Protein AF-0000000078794771 (afdb_homodimer)

Foldseek 3Di:
DAAAEEEEEDAAQFADLQRVLLVLLVVLLCVVVVNGHYDYFYEYCQQDWHQYRPGDIDGGPGYLVVDQEGAEYEQEDGPCCVVQLVDPVNLVSVLNHLVRYQAYEYAALSLLSCLLSVVQALHEFEHELVCVVVSCVNHVRGHYDPVDQKAPPGRYIYGYHRNSSNVVSLVVCCVRPNDVSSVVSCVVVVHDPPD/DAAAEEEEEDAAQFADLQRVLLVLLVVLLCVVVVNGHYDYFYEYCQQDWHQYRPGDIDGGPGYLVVDQEGAEYEQEDGPCCVVQLVDPVNLVSVLNHLVRYQAYEYAALSLLSCLLSVVQALHEFEHELVCVVVSCVNHVRGHYDPVDQKAPPGRYIYGYHRNSSNVVSLVVCCVRPNDVSSVVSCVVVVHDPPD

InterPro domains:
  IPR002818 DJ-1/PfpI [PF01965] (5-174)
  IPR029062 Class I glutamine amidotransferase-like [G3DSA:3.40.50.880] (2-194)
  IPR029062 Class I glutamine amidotransferase-like [SSF52317] (5-191)
  IPR052158 Isonitrile Hydratase and Quaternary Amine Regulator [PTHR43130] (2-192)

Solvent-accessible surface area (backbone atoms only — not comparable to full-atom values): 18960 Å² total; per-residue (Å²): 123,83,55,42,38,35,36,36,56,49,52,53,24,22,32,56,40,22,45,44,31,33,47,44,50,53,42,46,43,10,54,78,52,76,53,49,55,32,47,74,44,38,31,13,79,51,71,47,79,27,46,23,47,90,59,55,32,36,40,38,78,32,26,50,87,78,57,87,72,39,39,30,40,37,36,34,9,33,75,24,36,67,57,44,72,67,32,66,67,59,45,52,50,50,52,53,40,54,69,60,22,63,33,34,35,22,12,13,42,13,38,42,49,43,18,65,73,52,74,31,60,74,28,74,36,23,32,18,90,88,36,55,66,63,29,37,70,59,26,71,57,37,38,81,35,92,83,42,54,50,33,80,69,73,44,49,30,22,8,9,18,32,49,21,18,36,55,46,38,42,51,50,42,23,74,76,64,31,66,66,54,27,50,53,35,32,56,68,33,49,49,76,88,76,121,123,82,56,41,38,35,34,36,55,48,51,52,25,22,32,57,39,23,44,44,31,32,48,43,49,54,42,47,44,10,54,77,51,75,54,49,56,31,48,75,44,38,30,12,78,51,71,47,80,28,45,23,46,88,58,54,32,34,41,38,77,34,24,52,87,77,57,88,72,38,40,30,41,40,34,32,10,33,75,24,36,68,55,45,71,68,33,65,69,60,45,50,50,52,53,55,40,54,68,61,22,64,31,32,34,22,12,12,42,14,38,43,48,43,18,64,73,51,75,31,60,73,28,75,34,25,33,18,90,88,36,53,66,62,29,38,71,60,24,71,56,37,39,81,36,92,83,41,54,51,35,81,69,74,44,48,31,22,8,9,20,33,50,21,17,36,56,46,39,42,51,51,42,24,75,77,62,31,66,67,53,27,50,53,38,31,55,70,33,49,49,77,88,77,121

Organism: Cecembia lonarensis (strain CCUG 58316 / KCTC 22772 / LW9) (NCBI:txid1225176)

Sequence (390 aa):
MPKLKVAILLFDEVEVLDFAGPFEVFSVTAQLSGYQSLEVITVGKK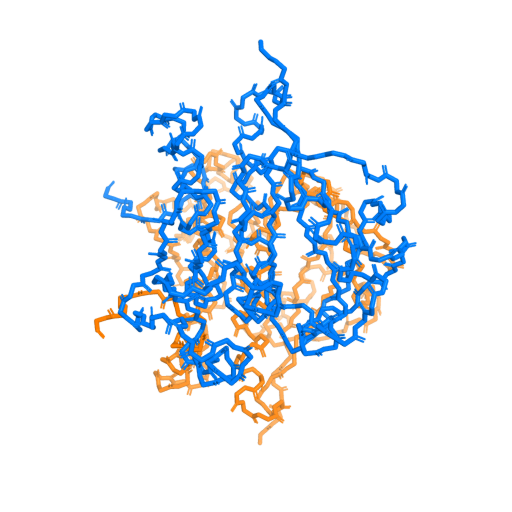HQLIRAKNGLKVMPDISIEALDAVDILVIPGGDGSKAVIQDKDLMAWIAMMAQKAKTVFSVCSGARILAKLGHLAHQKFTTHHEVFESVLSLEPTAIPDPTARFVDNGKFMTAAGVAAGIDLSLYVVEKYFGVETREKTAKYMEYGEFNMPKLKVAILLFDEVEVLDFAGPFEVFSVTAQLSGYQSLEVITVGKKHQLIRAKNGLKVMPDISIEALDAVDILVIPGGDGSKAVIQDKDLMAWIAMMAQKAKTVFSVCSGARILAKLGHLAHQKFTTHHEVFESVLSLEPTAIPDPTARFVDNGKFMTAAGVAAGIDLSLYVVEKYFGVETREKTAKYMEYGEFN

Structure (mmCIF, N/CA/C/O backbone):
data_AF-0000000078794771-model_v1
#
loop_
_entity.id
_entity.type
_entity.pdbx_description
1 polymer 'Transcriptional activator FtrA'
#
loop_
_atom_site.group_PDB
_atom_site.id
_atom_site.type_symbol
_atom_site.label_atom_id
_atom_site.label_alt_id
_atom_site.label_comp_id
_atom_site.label_asym_id
_atom_site.label_entity_id
_atom_site.label_seq_id
_atom_site.pdbx_PDB_ins_code
_atom_site.Cartn_x
_atom_site.Cartn_y
_atom_site.Cartn_z
_atom_site.occupancy
_atom_site.B_iso_or_equiv
_atom_site.auth_seq_id
_atom_site.auth_comp_id
_atom_site.auth_asym_id
_atom_site.auth_atom_id
_atom_site.pdbx_PDB_model_num
ATOM 1 N N . MET A 1 1 ? 27.922 -3.816 -9.484 1 62.91 1 MET A N 1
ATOM 2 C CA . MET A 1 1 ? 27.078 -4.941 -9.859 1 62.91 1 MET A CA 1
ATOM 3 C C . MET A 1 1 ? 25.781 -4.457 -10.516 1 62.91 1 MET A C 1
ATOM 5 O O . MET A 1 1 ? 25.312 -3.354 -10.234 1 62.91 1 MET A O 1
ATOM 9 N N . PRO A 1 2 ? 25.312 -5.199 -11.547 1 84.62 2 PRO A N 1
ATOM 10 C CA . PRO A 1 2 ? 24.125 -4.699 -12.258 1 84.62 2 PRO A CA 1
ATOM 11 C C . PRO A 1 2 ? 22.906 -4.578 -11.359 1 84.62 2 PRO A C 1
ATOM 13 O O . PRO A 1 2 ? 22.75 -5.348 -10.414 1 84.62 2 PRO A O 1
ATOM 16 N N . LYS A 1 3 ? 22.109 -3.605 -11.547 1 93.88 3 LYS A N 1
ATOM 17 C CA . LYS A 1 3 ? 20.859 -3.361 -10.836 1 93.88 3 LYS A CA 1
ATOM 18 C C . LYS A 1 3 ? 19.875 -4.508 -11.039 1 93.88 3 LYS A C 1
ATOM 20 O O . LYS A 1 3 ? 19.734 -5.016 -12.156 1 93.88 3 LYS A O 1
ATOM 25 N N . LEU A 1 4 ? 19.359 -5.07 -9.93 1 97.81 4 LEU A N 1
ATOM 26 C CA . LEU A 1 4 ? 18.281 -6.055 -10.047 1 97.81 4 LEU A CA 1
ATOM 27 C C . LEU A 1 4 ? 17.016 -5.41 -10.594 1 97.81 4 LEU A C 1
ATOM 29 O O . LEU A 1 4 ? 16.672 -4.285 -10.219 1 97.81 4 LEU A O 1
ATOM 33 N N . LYS A 1 5 ? 16.422 -6.09 -11.516 1 98.38 5 LYS A N 1
ATOM 34 C CA . LYS A 1 5 ? 15.133 -5.633 -12.023 1 98.38 5 LYS A CA 1
ATOM 35 C C . LYS A 1 5 ? 13.977 -6.375 -11.352 1 98.38 5 LYS A C 1
ATOM 37 O O . LYS A 1 5 ? 13.883 -7.598 -11.453 1 98.38 5 LYS A O 1
ATOM 42 N N . VAL A 1 6 ? 13.078 -5.621 -10.609 1 98.88 6 VAL A N 1
ATOM 43 C CA . VAL A 1 6 ? 11.883 -6.156 -9.969 1 98.88 6 VAL A CA 1
ATOM 44 C C . VAL A 1 6 ? 10.641 -5.762 -10.766 1 98.88 6 VAL A C 1
ATOM 46 O O . VAL A 1 6 ? 10.375 -4.57 -10.961 1 98.88 6 VAL A O 1
ATOM 49 N N . ALA A 1 7 ? 9.922 -6.711 -11.258 1 98.94 7 ALA A N 1
ATOM 50 C CA . ALA A 1 7 ? 8.656 -6.441 -11.938 1 98.94 7 ALA A CA 1
ATOM 51 C C . ALA A 1 7 ? 7.469 -6.82 -11.055 1 98.94 7 ALA A C 1
ATOM 53 O O . ALA A 1 7 ? 7.426 -7.922 -10.5 1 98.94 7 ALA A O 1
ATOM 54 N N . ILE A 1 8 ? 6.578 -5.965 -10.891 1 98.94 8 ILE A N 1
ATOM 55 C CA . ILE A 1 8 ? 5.324 -6.199 -10.18 1 98.94 8 ILE A CA 1
ATOM 56 C C . ILE A 1 8 ? 4.16 -6.188 -11.164 1 98.94 8 ILE A C 1
ATOM 58 O O . ILE A 1 8 ? 3.918 -5.184 -11.836 1 98.94 8 ILE A O 1
ATOM 62 N N . LEU A 1 9 ? 3.465 -7.281 -11.25 1 98.94 9 LEU A N 1
ATOM 63 C CA . LEU A 1 9 ? 2.352 -7.426 -12.188 1 98.94 9 LEU A CA 1
ATOM 64 C C . LEU A 1 9 ? 1.121 -6.68 -11.68 1 98.94 9 LEU A C 1
ATOM 66 O O . LEU A 1 9 ? 0.772 -6.773 -10.5 1 98.94 9 LEU A O 1
ATOM 70 N N . LEU A 1 10 ? 0.492 -5.918 -12.555 1 98.94 10 LEU A N 1
ATOM 71 C CA . LEU A 1 10 ? -0.779 -5.258 -12.281 1 98.94 10 LEU A CA 1
ATOM 72 C C . LEU A 1 10 ? -1.857 -5.734 -13.242 1 98.94 10 LEU A C 1
ATOM 74 O O . LEU A 1 10 ? -1.588 -5.945 -14.43 1 98.94 10 LEU A O 1
ATOM 78 N N . PHE A 1 11 ? -3.041 -5.93 -12.75 1 98.94 11 PHE A N 1
ATOM 79 C CA . PHE A 1 11 ? -4.199 -6.324 -13.547 1 98.94 11 PHE A CA 1
ATOM 80 C C . PHE A 1 11 ? -5.488 -5.824 -12.898 1 98.94 11 PHE A C 1
ATOM 82 O O . PHE A 1 11 ? -5.5 -5.441 -11.734 1 98.94 11 PHE A O 1
ATOM 89 N N . ASP A 1 12 ? -6.59 -5.758 -13.648 1 98.88 12 ASP A N 1
ATOM 90 C CA . ASP A 1 12 ? -7.867 -5.297 -13.109 1 98.88 12 ASP A CA 1
ATOM 91 C C . ASP A 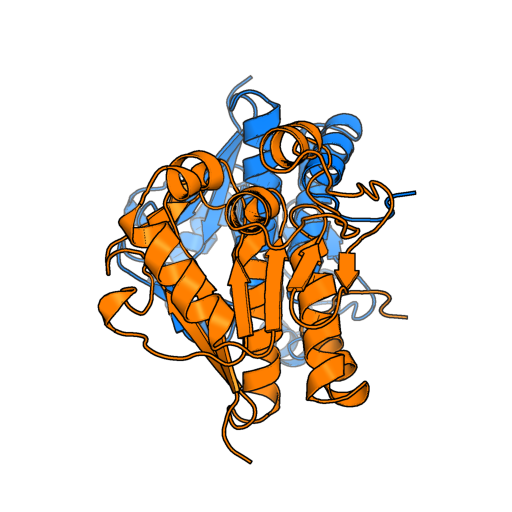1 12 ? -8.281 -6.121 -11.898 1 98.88 12 ASP A C 1
ATOM 93 O O . ASP A 1 12 ? -8.148 -7.348 -11.898 1 98.88 12 ASP A O 1
ATOM 97 N N . GLU A 1 13 ? -8.766 -5.48 -10.836 1 98.81 13 GLU A N 1
ATOM 98 C CA . GLU A 1 13 ? -9.234 -6.07 -9.586 1 98.81 13 GLU A CA 1
ATOM 99 C C . GLU A 1 13 ? -8.086 -6.688 -8.805 1 98.81 13 GLU A C 1
ATOM 101 O O . GLU A 1 13 ? -8.281 -7.625 -8.031 1 98.81 13 GLU A O 1
ATOM 106 N N . VAL A 1 14 ? -6.863 -6.215 -9.047 1 98.88 14 VAL A N 1
ATOM 107 C CA . VAL A 1 14 ? -5.715 -6.562 -8.211 1 98.88 14 VAL A CA 1
ATOM 108 C C . VAL A 1 14 ? -5.883 -5.945 -6.828 1 98.88 14 VAL A C 1
ATOM 110 O O . VAL A 1 14 ? -6.367 -4.82 -6.695 1 98.88 14 VAL A O 1
ATOM 113 N N . GLU A 1 15 ? -5.578 -6.691 -5.781 1 98.75 15 GLU A N 1
ATOM 114 C CA . GLU A 1 15 ? -5.637 -6.188 -4.41 1 98.75 15 GLU A CA 1
ATOM 115 C C . GLU A 1 15 ? -4.562 -5.133 -4.168 1 98.75 15 GLU A C 1
ATOM 117 O O . GLU A 1 15 ? -3.381 -5.367 -4.438 1 98.75 15 GLU A O 1
ATOM 122 N N . VAL A 1 16 ? -4.879 -4.031 -3.635 1 98.88 16 VAL A N 1
ATOM 123 C CA . VAL A 1 16 ? -4.031 -2.844 -3.605 1 98.88 16 VAL A CA 1
ATOM 124 C C . VAL A 1 16 ? -2.789 -3.115 -2.758 1 98.88 16 VAL A C 1
ATOM 126 O O . VAL A 1 16 ? -1.661 -2.959 -3.232 1 98.88 16 VAL A O 1
ATOM 129 N N . LEU A 1 17 ? -2.979 -3.562 -1.523 1 98.62 17 LEU A N 1
ATOM 130 C CA . LEU A 1 17 ? -1.826 -3.732 -0.644 1 98.62 17 LEU A CA 1
ATOM 131 C C . LEU A 1 17 ? -0.96 -4.902 -1.101 1 98.62 17 LEU A C 1
ATOM 133 O O . LEU A 1 17 ? 0.214 -4.988 -0.736 1 98.62 17 LEU A O 1
ATOM 137 N N . ASP A 1 18 ? -1.508 -5.809 -1.96 1 98.88 18 ASP A N 1
ATOM 138 C CA . ASP A 1 18 ? -0.738 -6.926 -2.5 1 98.88 18 ASP A CA 1
ATOM 139 C C . ASP A 1 18 ? 0.395 -6.43 -3.395 1 98.88 18 ASP A C 1
ATOM 141 O O . ASP A 1 18 ? 1.423 -7.098 -3.529 1 98.88 18 ASP A O 1
ATOM 145 N N . PHE A 1 19 ? 0.152 -5.312 -4.086 1 98.94 19 PHE A N 1
ATOM 146 C CA . PHE A 1 19 ? 1.224 -4.809 -4.938 1 98.94 19 PHE A CA 1
ATOM 147 C C . PHE A 1 19 ? 1.906 -3.607 -4.293 1 98.94 19 PHE A C 1
ATOM 149 O O . PHE A 1 19 ? 3.109 -3.404 -4.469 1 98.94 19 PHE A O 1
ATOM 156 N N . ALA A 1 20 ? 1.2 -2.807 -3.56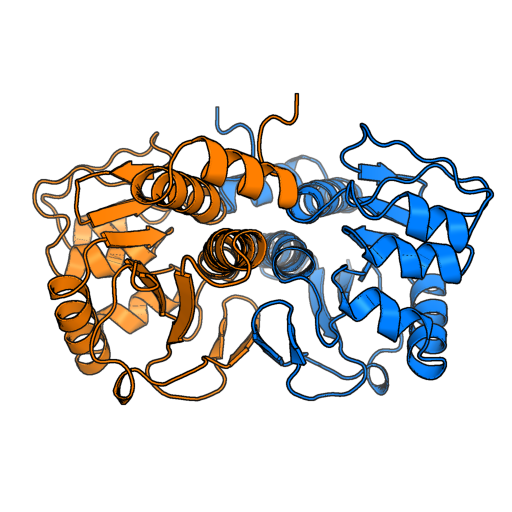2 1 98.81 20 ALA A N 1
ATOM 157 C CA . ALA A 1 20 ? 1.754 -1.584 -2.988 1 98.81 20 ALA A CA 1
ATOM 158 C C . ALA A 1 20 ? 2.752 -1.903 -1.877 1 98.81 20 ALA A C 1
ATOM 160 O O . ALA A 1 20 ? 3.732 -1.181 -1.69 1 98.81 20 ALA A O 1
ATOM 161 N N . GLY A 1 21 ? 2.455 -2.955 -1.083 1 98.56 21 GLY A N 1
ATOM 162 C CA . GLY A 1 21 ? 3.408 -3.402 -0.079 1 98.56 21 GLY A CA 1
ATOM 163 C C . GLY A 1 21 ? 4.773 -3.725 -0.654 1 98.56 21 GLY A C 1
ATOM 164 O O . GLY A 1 21 ? 5.77 -3.086 -0.305 1 98.56 21 GLY A O 1
ATOM 165 N N . PRO A 1 22 ? 4.801 -4.688 -1.546 1 98.94 22 PRO A N 1
ATOM 166 C CA . PRO A 1 22 ? 6.066 -5.012 -2.209 1 98.94 22 PRO A CA 1
ATOM 167 C C . PRO A 1 22 ? 6.688 -3.807 -2.914 1 98.94 22 PRO A C 1
ATOM 169 O O . PRO A 1 22 ? 7.906 -3.605 -2.846 1 98.94 22 PRO A O 1
ATOM 172 N N . PHE A 1 23 ? 5.859 -3.008 -3.602 1 98.94 23 PHE A N 1
ATOM 173 C CA . PHE A 1 23 ? 6.363 -1.807 -4.254 1 98.94 23 PHE A CA 1
ATOM 174 C C . PHE A 1 23 ? 7.117 -0.927 -3.266 1 98.94 23 PHE A C 1
ATOM 176 O O . PHE A 1 23 ? 8.227 -0.466 -3.555 1 98.94 23 PHE A O 1
ATOM 183 N N . GLU A 1 24 ? 6.52 -0.666 -2.111 1 98.75 24 GLU A N 1
ATOM 184 C CA . GLU A 1 24 ? 7.129 0.176 -1.087 1 98.75 24 GLU A CA 1
ATOM 185 C C . GLU A 1 24 ? 8.469 -0.395 -0.625 1 98.75 24 GLU A C 1
ATOM 187 O O . GLU A 1 24 ? 9.477 0.312 -0.605 1 98.75 24 GLU A O 1
ATOM 192 N N . VAL A 1 25 ? 8.477 -1.697 -0.305 1 98.75 25 VAL A N 1
ATOM 193 C CA . VAL A 1 25 ? 9.68 -2.34 0.217 1 98.75 25 VAL A CA 1
ATOM 194 C C . VAL A 1 25 ? 10.812 -2.213 -0.796 1 98.75 25 VAL A C 1
ATOM 196 O O . VAL A 1 25 ? 11.898 -1.728 -0.465 1 98.75 25 VAL A O 1
ATOM 199 N N . PHE A 1 26 ? 10.586 -2.594 -2.025 1 98.88 26 PHE A N 1
ATOM 200 C CA . PHE A 1 26 ? 11.656 -2.623 -3.018 1 98.88 26 PHE A CA 1
ATOM 201 C C . PHE A 1 26 ? 12.055 -1.209 -3.428 1 98.88 26 PHE A C 1
ATOM 203 O O . PHE A 1 26 ? 13.227 -0.935 -3.672 1 98.88 26 PHE A O 1
ATOM 210 N N . SER A 1 27 ? 11.07 -0.318 -3.541 1 98.56 27 SER A N 1
ATOM 211 C CA . SER A 1 27 ? 11.383 1.047 -3.951 1 98.56 27 SER A CA 1
ATOM 212 C C . SER A 1 27 ? 12.18 1.777 -2.873 1 98.56 27 SER A C 1
ATOM 214 O O . SER A 1 27 ? 13.078 2.561 -3.184 1 98.56 27 SER A O 1
ATOM 216 N N . VAL A 1 28 ? 11.828 1.579 -1.582 1 98.44 28 VAL A N 1
ATOM 217 C CA . VAL A 1 28 ? 12.594 2.164 -0.484 1 98.44 28 VAL A CA 1
ATOM 218 C C . VAL A 1 28 ? 14 1.584 -0.472 1 98.44 28 VAL A C 1
ATOM 220 O O . VAL A 1 28 ? 14.977 2.309 -0.254 1 98.44 28 VAL A O 1
ATOM 223 N N . THR A 1 29 ? 14.125 0.225 -0.654 1 98.75 29 THR A N 1
ATOM 224 C CA . THR A 1 29 ? 15.438 -0.394 -0.773 1 98.75 29 THR A CA 1
ATOM 225 C C . THR A 1 29 ? 16.266 0.29 -1.86 1 98.75 29 THR A C 1
ATOM 227 O O . THR A 1 29 ? 17.438 0.61 -1.649 1 98.75 29 THR A O 1
ATOM 230 N N . ALA A 1 30 ? 15.641 0.522 -3.031 1 98.69 30 ALA A N 1
ATOM 231 C CA . ALA A 1 30 ? 16.312 1.209 -4.133 1 98.69 30 ALA A CA 1
ATOM 232 C C . ALA A 1 30 ? 16.734 2.615 -3.727 1 98.69 30 ALA A C 1
ATOM 234 O O . ALA A 1 30 ? 17.875 3.016 -3.961 1 98.69 30 ALA A O 1
ATOM 235 N N . GLN A 1 31 ? 15.828 3.301 -3.133 1 97.94 31 GLN A N 1
ATOM 236 C CA . GLN A 1 31 ? 16.062 4.672 -2.691 1 97.94 31 GLN A CA 1
ATOM 237 C C . GLN A 1 31 ? 17.234 4.754 -1.73 1 97.94 31 GLN A C 1
ATOM 239 O O . GLN A 1 31 ? 18.109 5.617 -1.88 1 97.94 31 GLN A O 1
ATOM 244 N N . LEU A 1 32 ? 17.266 3.885 -0.744 1 97.5 32 LEU A N 1
ATOM 245 C CA . LEU A 1 32 ? 18.281 3.906 0.306 1 97.5 32 LEU A CA 1
ATOM 246 C C . LEU A 1 32 ? 19.656 3.545 -0.255 1 97.5 32 LEU A C 1
ATOM 248 O O . LEU A 1 32 ? 20.688 3.812 0.377 1 97.5 32 LEU A O 1
ATOM 252 N N . SER A 1 33 ? 19.672 2.926 -1.409 1 97.25 33 SER A N 1
ATOM 253 C CA . SER A 1 33 ? 20.922 2.57 -2.062 1 97.25 33 SER A CA 1
ATOM 254 C C . SER A 1 33 ? 21.328 3.617 -3.096 1 97.25 33 SER A C 1
ATOM 256 O O . SER A 1 33 ? 22.25 3.398 -3.883 1 97.25 33 SER A O 1
ATOM 258 N N . GLY A 1 34 ? 20.594 4.816 -3.18 1 97.19 34 GLY A N 1
ATOM 259 C CA . GLY A 1 34 ? 20.812 5.797 -4.234 1 97.19 34 GLY A CA 1
ATOM 260 C C . GLY A 1 34 ? 20.406 5.289 -5.605 1 97.19 34 GLY A C 1
ATOM 261 O O . GLY A 1 34 ? 21.031 5.652 -6.613 1 97.19 34 GLY A O 1
ATOM 262 N N . TYR A 1 35 ? 19.531 4.273 -5.594 1 97.25 35 TYR A N 1
ATOM 263 C CA . TYR A 1 35 ? 18.938 3.686 -6.793 1 97.25 35 TYR A CA 1
ATOM 264 C C . TYR A 1 35 ? 19.984 2.881 -7.566 1 97.25 35 TYR A C 1
ATOM 266 O O . TYR A 1 35 ? 19.906 2.781 -8.797 1 97.25 35 TYR A O 1
ATOM 274 N N . GLN A 1 36 ? 20.875 2.252 -6.801 1 96.75 36 GLN A N 1
ATOM 275 C CA . GLN A 1 36 ? 21.938 1.495 -7.445 1 96.75 36 GLN A CA 1
ATOM 276 C C . GLN A 1 36 ? 21.719 -0.007 -7.312 1 96.75 36 GLN A C 1
ATOM 278 O O . GLN A 1 36 ? 22.297 -0.8 -8.062 1 96.75 36 GLN A O 1
ATOM 283 N N . SER A 1 37 ? 20.875 -0.399 -6.391 1 96.25 37 SER A N 1
ATOM 284 C CA . SER A 1 37 ? 20.766 -1.818 -6.07 1 96.25 37 SER A CA 1
ATOM 285 C C . SER A 1 37 ? 19.734 -2.502 -6.945 1 96.25 37 SER A C 1
ATOM 287 O O . SER A 1 37 ? 19.922 -3.645 -7.367 1 96.25 37 SER A O 1
ATOM 289 N N . LEU A 1 38 ? 18.594 -1.774 -7.117 1 97.81 38 LEU A N 1
ATOM 290 C CA . LEU A 1 38 ? 17.5 -2.379 -7.879 1 97.81 38 LEU A CA 1
ATOM 291 C C . LEU A 1 38 ? 16.594 -1.309 -8.477 1 97.81 38 LEU A C 1
ATOM 293 O O . LEU A 1 38 ? 16.719 -0.129 -8.141 1 97.81 38 LEU A O 1
ATOM 297 N N . GLU A 1 39 ? 15.844 -1.682 -9.469 1 97.75 39 GLU A N 1
ATOM 298 C CA . GLU A 1 39 ? 14.773 -0.872 -10.039 1 97.75 39 GLU A CA 1
ATOM 299 C C . GLU A 1 39 ? 13.438 -1.612 -10 1 97.75 39 GLU A C 1
ATOM 301 O O . GLU A 1 39 ? 13.391 -2.832 -10.164 1 97.75 39 GLU A O 1
ATOM 306 N N . VAL A 1 40 ? 12.43 -0.89 -9.711 1 98.75 40 VAL A N 1
ATOM 307 C CA . VAL A 1 40 ? 11.078 -1.448 -9.641 1 98.75 40 VAL A CA 1
ATOM 308 C C . VAL A 1 40 ? 10.266 -0.981 -10.852 1 98.75 40 VAL A C 1
ATOM 310 O O . VAL A 1 40 ? 10.211 0.215 -11.141 1 98.75 40 VAL A O 1
ATOM 313 N N . ILE A 1 41 ? 9.641 -1.918 -11.508 1 98.62 41 ILE A N 1
ATOM 314 C CA . ILE A 1 41 ? 8.789 -1.597 -12.648 1 98.62 41 ILE A CA 1
ATOM 315 C C . ILE A 1 41 ? 7.438 -2.297 -12.492 1 98.62 41 ILE A C 1
ATOM 317 O O . ILE A 1 41 ? 7.379 -3.473 -12.125 1 98.62 41 ILE A O 1
ATOM 321 N N . THR A 1 42 ? 6.371 -1.563 -12.711 1 98.94 42 THR A N 1
ATOM 322 C CA . THR A 1 42 ? 5.043 -2.172 -12.75 1 98.94 42 THR A CA 1
ATOM 323 C C . THR A 1 42 ? 4.648 -2.52 -14.18 1 98.94 42 THR A C 1
ATOM 325 O O . THR A 1 42 ? 4.938 -1.764 -15.109 1 98.94 42 THR A O 1
ATOM 328 N N . VAL A 1 43 ? 4.004 -3.666 -14.32 1 98.94 43 VAL A N 1
ATOM 329 C CA . VAL A 1 43 ? 3.73 -4.184 -15.656 1 98.94 43 VAL A CA 1
ATOM 330 C C . VAL A 1 43 ? 2.264 -4.594 -15.758 1 98.94 43 VAL A C 1
ATOM 332 O O . VAL A 1 43 ? 1.745 -5.297 -14.891 1 98.94 43 VAL A O 1
ATOM 335 N N . GLY A 1 44 ? 1.568 -4.125 -16.719 1 98.88 44 GLY A N 1
ATOM 336 C CA . GLY A 1 44 ? 0.229 -4.574 -17.062 1 98.88 44 GLY A CA 1
ATOM 337 C C . GLY A 1 44 ? 0.166 -5.285 -18.406 1 98.88 44 GLY A C 1
ATOM 338 O O . GLY A 1 44 ? 1.111 -5.219 -19.203 1 98.88 44 GLY A O 1
ATOM 339 N N . LYS A 1 45 ? -0.932 -6.062 -18.609 1 98.69 45 LYS A N 1
ATOM 340 C CA . LYS A 1 45 ? -1.08 -6.691 -19.922 1 98.69 45 LYS A CA 1
ATOM 341 C C . LYS A 1 45 ? -0.945 -5.664 -21.047 1 98.69 45 LYS A C 1
ATOM 343 O O . LYS A 1 45 ? -0.254 -5.906 -22.031 1 98.69 45 LYS A O 1
ATOM 348 N N . LYS A 1 46 ? -1.629 -4.57 -20.859 1 98.31 46 LYS A N 1
ATOM 349 C CA . LYS A 1 46 ? -1.495 -3.393 -21.719 1 98.31 46 LYS A CA 1
ATOM 350 C C . LYS A 1 46 ? -1.07 -2.172 -20.906 1 98.31 46 LYS A C 1
ATOM 352 O O . LYS A 1 46 ? -1.148 -2.18 -19.672 1 98.31 46 LYS A O 1
ATOM 357 N N . HIS A 1 47 ? -0.528 -1.19 -21.594 1 97.88 47 HIS A N 1
ATOM 358 C CA . HIS A 1 47 ? -0.238 0.09 -20.969 1 97.88 47 HIS A CA 1
ATOM 359 C C . HIS A 1 47 ? -1.488 0.96 -20.875 1 97.88 47 HIS A C 1
ATOM 361 O O . HIS A 1 47 ? -1.632 1.92 -21.641 1 97.88 47 HIS A O 1
ATOM 367 N N . GLN A 1 48 ? -2.332 0.631 -19.953 1 98.25 48 GLN A N 1
ATOM 368 C CA . GLN A 1 48 ? -3.6 1.325 -19.75 1 98.25 48 GLN A CA 1
ATOM 369 C C . GLN A 1 48 ? -3.949 1.401 -18.266 1 98.25 48 GLN A C 1
ATOM 371 O O . GLN A 1 48 ? -3.402 0.653 -17.453 1 98.25 48 GLN A O 1
ATOM 376 N N . LEU A 1 49 ? -4.805 2.34 -18 1 98.62 49 LEU A N 1
ATOM 377 C CA . LEU A 1 49 ? -5.246 2.516 -16.609 1 98.62 49 LEU A CA 1
ATOM 378 C C . LEU A 1 49 ? -5.93 1.253 -16.094 1 98.62 49 LEU A C 1
ATOM 380 O O . LEU A 1 49 ? -6.805 0.7 -16.766 1 98.62 49 LEU A O 1
ATOM 384 N N . ILE A 1 50 ? -5.5 0.772 -14.938 1 98.62 50 ILE A N 1
ATOM 385 C CA . ILE A 1 50 ? -6.031 -0.403 -14.25 1 98.62 50 ILE A CA 1
ATOM 386 C C . ILE A 1 50 ? -6.887 0.031 -13.062 1 98.62 50 ILE A C 1
ATOM 388 O O . ILE A 1 50 ? -6.52 0.948 -12.328 1 98.62 50 ILE A O 1
ATOM 392 N N . ARG A 1 51 ? -8.055 -0.562 -12.938 1 98.75 51 ARG A N 1
ATOM 393 C CA . ARG A 1 51 ? -8.891 -0.381 -11.75 1 98.75 51 ARG A CA 1
ATOM 394 C C . ARG A 1 51 ? -8.672 -1.512 -10.75 1 98.75 51 ARG A C 1
ATOM 396 O O . ARG A 1 51 ? -9.195 -2.611 -10.93 1 98.75 51 ARG A O 1
ATOM 403 N N . ALA A 1 52 ? -7.941 -1.244 -9.688 1 98.81 52 ALA A N 1
ATOM 404 C CA . ALA A 1 52 ? -7.66 -2.234 -8.656 1 98.81 52 ALA A CA 1
ATOM 405 C C . ALA A 1 52 ? -8.914 -2.541 -7.836 1 98.81 52 ALA A C 1
ATOM 407 O O . ALA A 1 52 ? -9.953 -1.911 -8.023 1 98.81 52 ALA A O 1
ATOM 408 N N . LYS A 1 53 ? -8.82 -3.539 -7.008 1 98 53 LYS A N 1
ATOM 409 C CA . LYS A 1 53 ? -9.906 -3.893 -6.102 1 98 53 LYS A CA 1
ATOM 410 C C . LYS A 1 53 ? -10.344 -2.686 -5.273 1 98 53 LYS A C 1
ATOM 412 O O . LYS A 1 53 ? -9.508 -1.929 -4.781 1 98 53 LYS A O 1
ATOM 417 N N . ASN A 1 54 ? -11.625 -2.406 -5.234 1 97.75 54 ASN A N 1
ATOM 418 C CA . ASN A 1 54 ? -12.273 -1.318 -4.504 1 97.75 54 ASN A CA 1
ATOM 419 C C . ASN A 1 54 ? -11.984 0.035 -5.148 1 97.75 54 ASN A C 1
ATOM 421 O O . ASN A 1 54 ? -12.273 1.08 -4.562 1 97.75 54 ASN A O 1
ATOM 425 N N . GLY A 1 55 ? -11.336 0.084 -6.281 1 98.31 55 GLY A N 1
ATOM 426 C CA . GLY A 1 55 ? -11.555 1.232 -7.148 1 98.31 55 GLY A CA 1
ATOM 427 C C . GLY A 1 55 ? -10.312 2.064 -7.363 1 98.31 55 GLY A C 1
ATOM 428 O O . GLY A 1 55 ? -10.281 2.947 -8.227 1 98.31 55 GLY A O 1
ATOM 429 N N . LEU A 1 56 ? -9.188 1.834 -6.637 1 98.88 56 LEU A N 1
ATOM 430 C CA . LEU A 1 56 ? -7.977 2.615 -6.895 1 98.88 56 LEU A CA 1
ATOM 431 C C . LEU A 1 56 ? -7.527 2.463 -8.344 1 98.88 56 LEU A C 1
ATOM 433 O O . LEU A 1 56 ? -7.453 1.345 -8.859 1 98.88 56 LEU A O 1
ATOM 437 N N . LYS A 1 57 ? -7.266 3.531 -8.992 1 98.88 57 LYS A N 1
ATOM 438 C CA . LYS A 1 57 ? -6.836 3.496 -10.391 1 98.88 57 LYS A CA 1
ATOM 439 C C . LYS A 1 57 ? -5.328 3.701 -10.508 1 98.88 57 LYS A C 1
ATOM 441 O O . LYS A 1 57 ? -4.793 4.699 -10.023 1 98.88 57 LYS A O 1
ATOM 446 N N . VAL A 1 58 ? -4.629 2.809 -11.172 1 98.94 58 VAL A N 1
ATOM 447 C CA . VAL A 1 58 ? -3.174 2.832 -11.297 1 98.94 58 VAL A CA 1
ATOM 448 C C . VAL A 1 58 ? -2.77 2.623 -12.75 1 98.94 58 VAL A C 1
ATOM 450 O O . VAL A 1 58 ? -3.441 1.899 -13.492 1 98.94 58 VAL A O 1
ATOM 453 N N . MET A 1 59 ? -1.77 3.246 -13.133 1 98.88 59 MET A N 1
ATOM 454 C CA . MET A 1 59 ? -1.211 3.094 -14.469 1 98.88 59 MET A CA 1
ATOM 455 C C . MET A 1 59 ? 0.113 2.338 -14.422 1 98.88 59 MET A C 1
ATOM 457 O O . MET A 1 59 ? 1.094 2.828 -13.867 1 98.88 59 MET A O 1
ATOM 461 N N . PRO A 1 60 ? 0.128 1.123 -15.023 1 98.88 60 PRO A N 1
ATOM 462 C CA . PRO A 1 60 ? 1.418 0.431 -15.078 1 98.88 60 PRO A CA 1
ATOM 463 C C . PRO A 1 60 ? 2.48 1.22 -15.844 1 98.88 60 PRO A C 1
ATOM 465 O O . PRO A 1 60 ? 2.148 2.02 -16.719 1 98.88 60 PRO A O 1
ATOM 468 N N . ASP A 1 61 ? 3.713 0.988 -15.555 1 98.75 61 ASP A N 1
ATOM 469 C CA . ASP A 1 61 ? 4.82 1.635 -16.25 1 98.75 61 ASP A CA 1
ATOM 470 C C . ASP A 1 61 ? 4.891 1.186 -17.703 1 98.75 61 ASP A C 1
ATOM 472 O O . ASP A 1 61 ? 5.152 1.994 -18.609 1 98.75 61 ASP A O 1
ATOM 476 N N . ILE A 1 62 ? 4.691 -0.127 -17.891 1 98.75 62 ILE A N 1
ATOM 477 C CA . ILE A 1 62 ? 4.871 -0.692 -19.219 1 98.75 62 ILE A CA 1
ATOM 478 C C . ILE A 1 62 ? 3.873 -1.827 -19.438 1 98.75 62 ILE A C 1
ATOM 480 O O . ILE A 1 62 ? 3.207 -2.266 -18.5 1 98.75 62 ILE A O 1
ATOM 484 N N . SER A 1 63 ? 3.75 -2.238 -20.688 1 98.75 63 SER A N 1
ATOM 485 C CA . SER A 1 63 ? 2.992 -3.436 -21.031 1 98.75 63 SER A CA 1
ATOM 486 C C . SER A 1 63 ? 3.887 -4.668 -21.062 1 98.75 63 SER A C 1
ATOM 488 O O . SER A 1 63 ? 5.113 -4.555 -21.078 1 98.75 63 SER A O 1
ATOM 490 N N . ILE A 1 64 ? 3.271 -5.777 -21.031 1 98.44 64 ILE A N 1
ATOM 491 C CA . ILE A 1 64 ? 4.008 -7.039 -21 1 98.44 64 ILE A CA 1
ATOM 492 C C . ILE A 1 64 ? 4.883 -7.156 -22.25 1 98.44 64 ILE A C 1
ATOM 494 O O . ILE A 1 64 ? 5.934 -7.801 -22.219 1 98.44 64 ILE A O 1
ATOM 498 N N . GLU A 1 65 ? 4.574 -6.523 -23.312 1 98.06 65 GLU A N 1
ATOM 499 C CA . GLU A 1 65 ? 5.32 -6.613 -24.562 1 98.06 65 GLU A CA 1
ATOM 500 C C . GLU A 1 65 ? 6.672 -5.91 -24.453 1 98.06 65 GLU A C 1
ATOM 502 O O . GLU A 1 65 ? 7.578 -6.172 -25.25 1 98.06 65 GLU A O 1
ATOM 507 N N . ALA A 1 66 ? 6.781 -5.094 -23.5 1 98.25 66 ALA A N 1
ATOM 508 C CA . ALA A 1 66 ? 7.969 -4.254 -23.391 1 98.25 66 ALA A CA 1
ATOM 509 C C . ALA A 1 66 ? 8.992 -4.863 -22.438 1 98.25 66 ALA A C 1
ATOM 511 O O . ALA A 1 66 ? 10.078 -4.309 -22.25 1 98.25 66 ALA A O 1
ATOM 512 N N . LEU A 1 67 ? 8.711 -5.945 -21.781 1 97.31 67 LEU A N 1
ATOM 513 C CA . LEU A 1 67 ? 9.602 -6.562 -20.812 1 97.31 67 LEU A CA 1
ATOM 514 C C . LEU A 1 67 ? 9.984 -7.977 -21.234 1 97.31 67 LEU A C 1
ATOM 516 O O . LEU A 1 67 ? 9.109 -8.828 -21.406 1 97.31 67 LEU A O 1
ATOM 520 N N . ASP A 1 68 ? 11.297 -8.227 -21.312 1 94.31 68 ASP A N 1
ATOM 521 C CA . ASP A 1 68 ? 11.719 -9.523 -21.844 1 94.31 68 ASP A CA 1
ATOM 522 C C . ASP A 1 68 ? 12.453 -10.328 -20.766 1 94.31 68 ASP A C 1
ATOM 524 O O . ASP A 1 68 ? 12.641 -11.539 -20.922 1 94.31 68 ASP A O 1
ATOM 528 N N . ALA A 1 69 ? 12.945 -9.68 -19.75 1 95.69 69 ALA A N 1
ATOM 529 C CA . ALA A 1 69 ? 13.609 -10.383 -18.656 1 95.69 69 ALA A CA 1
ATOM 530 C C . ALA A 1 69 ? 13.461 -9.617 -17.344 1 95.69 69 ALA A C 1
ATOM 532 O O . ALA A 1 69 ? 13.273 -8.398 -17.344 1 95.69 69 ALA A O 1
ATOM 533 N N . VAL A 1 70 ? 13.492 -10.297 -16.281 1 97.56 70 VAL A N 1
ATOM 534 C CA . VAL A 1 70 ? 13.406 -9.734 -14.938 1 97.56 70 VAL A CA 1
ATOM 535 C C . VAL A 1 70 ? 14.18 -10.609 -13.961 1 97.56 70 VAL A C 1
ATOM 537 O O . VAL A 1 70 ? 14.391 -11.797 -14.219 1 97.56 70 VAL A O 1
ATOM 540 N N . ASP A 1 71 ? 14.672 -10.016 -12.867 1 98.62 71 ASP A N 1
ATOM 541 C CA . ASP A 1 71 ? 15.344 -10.789 -11.828 1 98.62 71 ASP A CA 1
ATOM 542 C C . ASP A 1 71 ? 14.344 -11.305 -10.789 1 98.62 71 ASP A C 1
ATOM 544 O O . ASP A 1 71 ? 14.461 -12.43 -10.32 1 98.62 71 ASP A O 1
ATOM 548 N N . ILE A 1 72 ? 13.375 -10.469 -10.406 1 98.88 72 ILE A N 1
ATOM 549 C CA . ILE A 1 72 ? 12.344 -10.781 -9.422 1 98.88 72 ILE A CA 1
ATOM 550 C C . ILE A 1 72 ? 10.969 -10.453 -10 1 98.88 72 ILE A C 1
ATOM 552 O O . ILE A 1 72 ? 10.734 -9.328 -10.453 1 98.88 72 ILE A O 1
ATOM 556 N N . LEU A 1 73 ? 10.094 -11.422 -10.055 1 98.94 73 LEU A N 1
ATOM 557 C CA . LEU A 1 73 ? 8.719 -11.234 -10.5 1 98.94 73 LEU A CA 1
ATOM 558 C C . LEU A 1 73 ? 7.75 -11.344 -9.328 1 98.94 73 LEU A C 1
ATO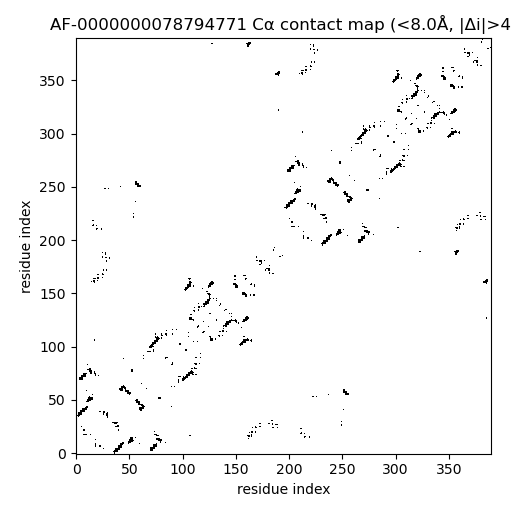M 560 O O . LEU A 1 73 ? 7.703 -12.367 -8.648 1 98.94 73 LEU A O 1
ATOM 564 N N . VAL A 1 74 ? 7.031 -10.328 -9.023 1 98.94 74 VAL A N 1
ATOM 565 C CA . VAL A 1 74 ? 6.023 -10.273 -7.973 1 98.94 74 VAL A CA 1
ATOM 566 C C . VAL A 1 74 ? 4.633 -10.438 -8.578 1 98.94 74 VAL A C 1
ATOM 568 O O . VAL A 1 74 ? 4.25 -9.695 -9.484 1 98.94 74 VAL A O 1
ATOM 571 N N . ILE A 1 75 ? 3.857 -11.359 -8.055 1 98.94 75 ILE A N 1
ATOM 572 C CA . ILE A 1 75 ? 2.527 -11.688 -8.562 1 98.94 75 ILE A CA 1
ATOM 573 C C . ILE A 1 75 ? 1.492 -11.461 -7.457 1 98.94 75 ILE A C 1
ATOM 575 O O . ILE A 1 75 ? 1.24 -12.352 -6.645 1 98.94 75 ILE A O 1
ATOM 579 N N . PRO A 1 76 ? 0.861 -10.312 -7.461 1 98.94 76 PRO A N 1
ATOM 580 C CA . PRO A 1 76 ? -0.154 -10 -6.449 1 98.94 76 PRO A CA 1
ATOM 581 C C . PRO A 1 76 ? -1.451 -10.781 -6.66 1 98.94 76 PRO A C 1
ATOM 583 O O . PRO A 1 76 ? -1.614 -11.453 -7.68 1 98.94 76 PRO A O 1
ATOM 586 N N . GLY A 1 77 ? -2.311 -10.688 -5.652 1 98.81 77 GLY A N 1
ATOM 587 C CA . GLY A 1 77 ? -3.619 -11.32 -5.738 1 98.81 77 GLY A CA 1
ATOM 588 C C . GLY A 1 77 ? -4.742 -10.336 -5.973 1 98.81 77 GLY A C 1
ATOM 589 O O . GLY A 1 77 ? -4.539 -9.289 -6.594 1 98.81 77 GLY A O 1
ATOM 590 N N . GLY A 1 78 ? -5.914 -10.711 -5.516 1 98.5 78 GLY A N 1
ATOM 591 C CA . GLY A 1 78 ? -7.16 -10 -5.762 1 98.5 78 GLY A CA 1
ATOM 592 C C . GLY A 1 78 ? -8.141 -10.797 -6.605 1 98.5 78 GLY A C 1
ATOM 593 O O . GLY A 1 78 ? -7.781 -11.836 -7.172 1 98.5 78 GLY A O 1
ATOM 594 N N . ASP A 1 79 ? -9.359 -10.289 -6.645 1 97.94 79 ASP A N 1
ATOM 595 C CA . ASP A 1 79 ? -10.383 -10.969 -7.434 1 97.94 79 ASP A CA 1
ATOM 596 C C . ASP A 1 79 ? -9.953 -11.109 -8.891 1 97.94 79 ASP A C 1
ATOM 598 O O . ASP A 1 79 ? -10.359 -12.047 -9.578 1 97.94 79 ASP A O 1
ATOM 602 N N . GLY A 1 80 ? -9.102 -10.266 -9.32 1 98.69 80 GLY A N 1
ATOM 603 C CA . GLY A 1 80 ? -8.625 -10.266 -10.695 1 98.69 80 GLY A CA 1
ATOM 604 C C . GLY A 1 80 ? -7.793 -11.484 -11.039 1 98.69 80 GLY A C 1
ATOM 605 O O . GLY A 1 80 ? -7.605 -11.805 -12.211 1 98.69 80 GLY A O 1
ATOM 606 N N . SER A 1 81 ? -7.215 -12.156 -10.016 1 98.75 81 SER A N 1
ATOM 607 C CA . SER A 1 81 ? -6.402 -13.344 -10.289 1 98.75 81 SER A CA 1
ATOM 608 C C . SER A 1 81 ? -7.223 -14.43 -10.969 1 98.75 81 SER A C 1
ATOM 610 O O . SER A 1 81 ? -6.684 -15.25 -11.711 1 98.75 81 SER A O 1
ATOM 612 N N . LYS A 1 82 ? -8.555 -14.477 -10.727 1 98.75 82 LYS A N 1
ATOM 613 C CA . LYS A 1 82 ? -9.453 -15.438 -11.367 1 98.75 82 LYS A CA 1
ATOM 614 C C . LYS A 1 82 ? -9.516 -15.203 -12.875 1 98.75 82 LYS A C 1
ATOM 616 O O . LYS A 1 82 ? -9.602 -16.156 -13.648 1 98.75 82 LYS A O 1
ATOM 621 N N . ALA A 1 83 ? -9.562 -13.961 -13.266 1 98.75 83 ALA A N 1
ATOM 622 C CA . ALA A 1 83 ? -9.57 -13.625 -14.688 1 98.75 83 ALA A CA 1
ATOM 623 C C . ALA A 1 83 ? -8.203 -13.867 -15.32 1 98.75 83 ALA A C 1
ATOM 625 O O . ALA A 1 83 ? -8.117 -14.289 -16.484 1 98.75 83 ALA A O 1
ATOM 626 N N . VAL A 1 84 ? -7.117 -13.602 -14.602 1 98.88 84 VAL A N 1
ATOM 627 C CA . VAL A 1 84 ? -5.758 -13.758 -15.109 1 98.88 84 VAL A CA 1
ATOM 628 C C . VAL A 1 84 ? -5.52 -15.211 -15.516 1 98.88 84 VAL A C 1
ATOM 630 O O . VAL A 1 84 ? -5.004 -15.477 -16.609 1 98.88 84 VAL A O 1
ATOM 633 N N . ILE A 1 85 ? -5.922 -16.156 -14.695 1 98.81 85 ILE A N 1
ATOM 634 C CA . ILE A 1 85 ? -5.59 -17.562 -14.969 1 98.81 85 ILE A CA 1
ATOM 635 C C . ILE A 1 85 ? -6.406 -18.062 -16.156 1 98.81 85 ILE A C 1
ATOM 637 O O . ILE A 1 85 ? -6.176 -19.172 -16.656 1 98.81 85 ILE A O 1
ATOM 641 N N . GLN A 1 86 ? -7.34 -17.234 -16.625 1 98.75 86 GLN A N 1
ATOM 642 C CA . GLN A 1 86 ? -8.117 -17.578 -17.812 1 98.75 86 GLN A CA 1
ATOM 643 C C . GLN A 1 86 ? -7.566 -16.875 -19.062 1 98.75 86 GLN A C 1
ATOM 645 O O . GLN A 1 86 ? -8.016 -17.141 -20.172 1 98.75 86 GLN A O 1
ATOM 650 N N . ASP A 1 87 ? -6.711 -15.953 -18.891 1 98.69 87 ASP A N 1
ATOM 651 C CA . ASP A 1 87 ? -6.133 -15.172 -19.984 1 98.69 87 ASP A CA 1
ATOM 652 C C . ASP A 1 87 ? -4.895 -15.859 -20.562 1 98.69 87 ASP A C 1
ATOM 654 O O . ASP A 1 87 ? -3.789 -15.688 -20.047 1 98.69 87 ASP A O 1
ATOM 658 N N . LYS A 1 88 ? -5.023 -16.516 -21.672 1 98.31 88 LYS A N 1
ATOM 659 C CA . LYS A 1 88 ? -3.975 -17.375 -22.219 1 98.31 88 LYS A CA 1
ATOM 660 C C . LYS A 1 88 ? -2.727 -16.562 -22.547 1 98.31 88 LYS A C 1
ATOM 662 O O . LYS A 1 88 ? -1.605 -17 -22.297 1 98.31 88 LYS A O 1
ATOM 667 N N . ASP A 1 89 ? -2.939 -15.391 -23.078 1 98.12 89 ASP A N 1
ATOM 668 C CA . ASP A 1 89 ? -1.81 -14.555 -23.484 1 98.12 89 ASP A CA 1
ATOM 669 C C . ASP A 1 89 ? -1.028 -14.078 -22.25 1 98.12 89 ASP A C 1
ATOM 671 O O . ASP A 1 89 ? 0.203 -14.133 -22.234 1 98.12 89 ASP A O 1
ATOM 675 N N . LEU A 1 90 ? -1.74 -13.586 -21.297 1 98.69 90 LEU A N 1
ATOM 676 C CA . LEU A 1 90 ? -1.087 -13.094 -20.078 1 98.69 90 LEU A CA 1
ATOM 677 C C . LEU A 1 90 ? -0.392 -14.234 -19.344 1 98.69 90 LEU A C 1
ATOM 679 O O . LEU A 1 90 ? 0.741 -14.078 -18.875 1 98.69 90 LEU A O 1
ATOM 683 N N . MET A 1 91 ? -1.013 -15.391 -19.25 1 98.81 91 MET A N 1
ATOM 684 C CA . MET A 1 91 ? -0.432 -16.547 -18.578 1 98.81 91 MET A CA 1
ATOM 685 C C . MET A 1 91 ? 0.835 -17.016 -19.297 1 98.81 91 MET A C 1
ATOM 687 O O . MET A 1 91 ? 1.802 -17.422 -18.656 1 98.81 91 MET A O 1
ATOM 691 N N . ALA A 1 92 ? 0.823 -16.953 -20.625 1 98.56 92 ALA A N 1
ATOM 692 C CA . ALA A 1 92 ? 2.014 -17.344 -21.391 1 98.56 92 ALA A CA 1
ATOM 693 C C . ALA A 1 92 ? 3.18 -16.406 -21.078 1 98.56 92 ALA A C 1
ATOM 695 O O . ALA A 1 92 ? 4.32 -16.844 -20.938 1 98.56 92 ALA A O 1
ATOM 696 N N . TRP A 1 93 ? 2.893 -15.148 -21.031 1 98.75 93 TRP A N 1
ATOM 697 C CA . TRP A 1 93 ? 3.928 -14.172 -20.703 1 98.75 93 TRP A CA 1
ATOM 698 C C . TRP A 1 93 ? 4.473 -14.406 -19.297 1 98.75 93 TRP A C 1
ATOM 700 O O . TRP A 1 93 ? 5.688 -14.391 -19.078 1 98.75 93 TRP A O 1
ATOM 710 N N . ILE A 1 94 ? 3.547 -14.617 -18.266 1 98.88 94 ILE A N 1
ATOM 711 C CA . ILE A 1 94 ? 3.973 -14.852 -16.891 1 98.88 94 ILE A CA 1
ATOM 712 C C . ILE A 1 94 ? 4.871 -16.078 -16.828 1 98.88 94 ILE A C 1
ATOM 714 O O . ILE A 1 94 ? 5.895 -16.078 -16.141 1 98.88 94 ILE A O 1
ATOM 718 N N . ALA A 1 95 ? 4.496 -17.109 -17.531 1 98.69 95 ALA A N 1
ATOM 719 C CA . ALA A 1 95 ? 5.293 -18.328 -17.578 1 98.69 95 ALA A CA 1
ATOM 720 C C . ALA A 1 95 ? 6.691 -18.047 -18.125 1 98.69 95 ALA A C 1
ATOM 722 O O . ALA A 1 95 ? 7.684 -18.531 -17.578 1 98.69 95 ALA A O 1
ATOM 723 N N . MET A 1 96 ? 6.746 -17.312 -19.188 1 98.44 96 MET A N 1
ATOM 724 C CA . MET A 1 96 ? 8.023 -16.969 -19.797 1 98.44 96 MET A CA 1
ATOM 725 C C . MET A 1 96 ? 8.891 -16.156 -18.844 1 98.44 96 MET A C 1
ATOM 727 O O . MET A 1 96 ? 10.086 -16.438 -18.703 1 98.44 96 MET A O 1
ATOM 731 N N . MET A 1 97 ? 8.32 -15.156 -18.219 1 98.5 97 MET A N 1
ATOM 732 C CA . MET A 1 97 ? 9.039 -14.312 -17.266 1 98.5 97 MET A CA 1
ATOM 733 C C . MET A 1 97 ? 9.508 -15.125 -16.062 1 98.5 97 MET A C 1
ATOM 735 O O . MET A 1 97 ? 10.617 -14.922 -15.57 1 98.5 97 MET A O 1
ATOM 739 N N . ALA A 1 98 ? 8.602 -16 -15.555 1 98.25 98 ALA A N 1
ATOM 740 C CA . ALA A 1 98 ? 8.93 -16.844 -14.406 1 98.25 98 ALA A CA 1
ATOM 741 C C . ALA A 1 98 ? 10.133 -17.734 -14.711 1 98.25 98 ALA A C 1
ATOM 743 O O . ALA A 1 98 ? 10.961 -18 -13.828 1 98.25 98 ALA A O 1
ATOM 744 N N . GLN A 1 99 ? 10.242 -18.203 -15.875 1 96.62 99 GLN A N 1
ATOM 745 C CA . GLN A 1 99 ? 11.359 -19.047 -16.281 1 96.62 99 GLN A CA 1
ATOM 746 C C . GLN A 1 99 ? 12.672 -18.281 -16.25 1 96.62 99 GLN A C 1
ATOM 748 O O . GLN A 1 99 ? 13.711 -18.828 -15.875 1 96.62 99 GLN A O 1
ATOM 753 N N . LYS A 1 100 ? 12.617 -17.109 -16.594 1 96.5 100 LYS A N 1
ATOM 754 C CA . LYS A 1 100 ? 13.812 -16.281 -16.719 1 96.5 100 LYS A CA 1
ATOM 755 C C . LYS A 1 100 ? 14.203 -15.656 -15.391 1 96.5 100 LYS A C 1
ATOM 757 O O . LYS A 1 100 ? 15.375 -15.367 -15.156 1 96.5 100 LYS A O 1
ATOM 762 N N . ALA A 1 101 ? 13.305 -15.398 -14.516 1 98.44 101 ALA A N 1
ATOM 763 C CA . ALA A 1 101 ? 13.539 -14.727 -13.242 1 98.44 101 ALA A CA 1
ATOM 764 C C . ALA A 1 101 ? 14.297 -15.625 -12.273 1 98.44 101 ALA A C 1
ATOM 766 O O . ALA A 1 101 ? 14.211 -16.859 -12.359 1 98.44 101 ALA A O 1
ATOM 767 N N . LYS A 1 102 ? 15.023 -15 -11.406 1 98.25 102 LYS A N 1
ATOM 768 C CA . LYS A 1 102 ? 15.703 -15.727 -10.336 1 98.25 102 LYS A CA 1
ATOM 769 C C . LYS A 1 102 ? 14.75 -16 -9.18 1 98.25 102 LYS A C 1
ATOM 771 O O . LYS A 1 102 ? 14.859 -17.031 -8.508 1 98.25 102 LYS A O 1
ATOM 776 N N . THR A 1 103 ? 13.867 -15.117 -8.875 1 98.81 103 THR A N 1
ATOM 777 C CA . THR A 1 103 ? 12.867 -15.219 -7.82 1 98.81 103 THR A CA 1
ATOM 778 C C . THR A 1 103 ? 11.484 -14.836 -8.352 1 98.81 103 THR A C 1
ATOM 780 O O . THR A 1 103 ? 11.344 -13.844 -9.07 1 98.81 103 THR A O 1
ATOM 783 N N . VAL A 1 104 ? 10.516 -15.664 -8.062 1 98.94 104 VAL A N 1
ATOM 784 C CA . VAL A 1 104 ? 9.109 -15.406 -8.352 1 98.94 104 VAL A CA 1
ATOM 785 C C . VAL A 1 104 ? 8.273 -15.602 -7.09 1 98.94 104 VAL A C 1
ATOM 787 O O . VAL A 1 104 ? 8.344 -16.656 -6.457 1 98.94 104 VAL A O 1
ATOM 790 N N . PHE A 1 105 ? 7.508 -14.578 -6.672 1 98.88 105 PHE A N 1
ATOM 791 C CA . PHE A 1 105 ? 6.688 -14.859 -5.504 1 98.88 105 PHE A CA 1
ATOM 792 C C . PHE A 1 105 ? 5.297 -14.258 -5.652 1 98.88 105 PHE A C 1
ATOM 794 O O . PHE A 1 105 ? 5.129 -13.242 -6.328 1 98.88 105 PHE A O 1
ATOM 801 N N . SER A 1 106 ? 4.32 -14.961 -5.109 1 98.94 106 SER A N 1
ATOM 802 C CA . SER A 1 106 ? 2.934 -14.508 -5.113 1 98.94 106 SER A CA 1
ATOM 803 C C . SER A 1 106 ? 2.525 -13.969 -3.748 1 98.94 106 SER A C 1
ATOM 805 O O . SER A 1 106 ? 3.135 -14.305 -2.732 1 98.94 106 SER A O 1
ATOM 807 N N . VAL A 1 107 ? 1.592 -13.117 -3.732 1 98.88 107 VAL A N 1
ATOM 808 C CA . VAL A 1 107 ? 0.919 -12.617 -2.539 1 98.88 107 VAL A CA 1
ATOM 809 C C . VAL A 1 107 ? -0.572 -12.938 -2.613 1 98.88 107 VAL A C 1
ATOM 811 O O . VAL A 1 107 ? -1.202 -12.75 -3.658 1 98.88 107 VAL A O 1
ATOM 814 N N . CYS A 1 108 ? -1.185 -13.43 -1.46 1 98.69 108 CYS A N 1
ATOM 815 C CA . CYS A 1 108 ? -2.629 -13.633 -1.435 1 98.69 108 CYS A CA 1
ATOM 816 C C . CYS A 1 108 ? -3.068 -14.547 -2.57 1 98.69 108 CYS A C 1
ATOM 818 O O . CYS A 1 108 ? -2.48 -15.609 -2.783 1 98.69 108 CYS A O 1
ATOM 820 N N . SER A 1 109 ? -4.078 -14.219 -3.268 1 98.81 109 SER A N 1
ATOM 821 C CA . SER A 1 109 ? -4.664 -15.086 -4.281 1 98.81 109 SER A CA 1
ATOM 822 C C . SER A 1 109 ? -3.799 -15.133 -5.535 1 98.81 109 SER A C 1
ATOM 824 O O . SER A 1 109 ? -4.098 -15.875 -6.477 1 98.81 109 SER A O 1
ATOM 826 N N . GLY A 1 110 ? -2.666 -14.391 -5.523 1 98.88 110 GLY A N 1
ATOM 827 C CA . GLY A 1 110 ? -1.697 -14.578 -6.594 1 98.88 110 GLY A CA 1
ATOM 828 C C . GLY A 1 110 ? -1.198 -16 -6.707 1 98.88 110 GLY A C 1
ATOM 829 O O . GLY A 1 110 ? -0.717 -16.422 -7.766 1 98.88 110 GLY A O 1
ATOM 830 N N . ALA A 1 111 ? -1.352 -16.734 -5.664 1 98.94 111 ALA A N 1
ATOM 831 C CA . ALA A 1 111 ? -0.939 -18.125 -5.621 1 98.94 111 ALA A CA 1
ATOM 832 C C . ALA A 1 111 ? -1.704 -18.953 -6.648 1 98.94 111 ALA A C 1
ATOM 834 O O . ALA A 1 111 ? -1.225 -20 -7.094 1 98.94 111 ALA A O 1
ATOM 835 N N . ARG A 1 112 ? -2.943 -18.547 -7.062 1 98.88 112 ARG A N 1
ATOM 836 C CA . ARG A 1 112 ? -3.701 -19.219 -8.117 1 98.88 112 ARG A CA 1
ATOM 837 C C . ARG A 1 112 ? -2.881 -19.312 -9.398 1 98.88 112 ARG A C 1
ATOM 839 O O . ARG A 1 112 ? -2.928 -20.344 -10.086 1 98.88 112 ARG A O 1
ATOM 846 N N . ILE A 1 113 ? -2.176 -18.234 -9.688 1 98.94 113 ILE A N 1
ATOM 847 C CA . ILE A 1 113 ? -1.428 -18.125 -10.938 1 98.94 113 ILE A CA 1
ATOM 848 C C . ILE A 1 113 ? -0.259 -19.109 -10.922 1 98.94 113 ILE A C 1
ATOM 850 O O . ILE A 1 113 ? -0.038 -19.844 -11.891 1 98.94 113 ILE A O 1
ATOM 854 N N . LEU A 1 114 ? 0.494 -19.172 -9.789 1 98.88 114 LEU A N 1
ATOM 855 C CA . LEU A 1 114 ? 1.593 -20.109 -9.656 1 98.88 114 LEU A CA 1
ATOM 856 C C . LEU A 1 114 ? 1.078 -21.547 -9.711 1 98.88 114 LEU A C 1
ATOM 858 O O . LEU A 1 114 ? 1.729 -22.422 -10.281 1 98.88 114 LEU A O 1
ATOM 862 N N . ALA A 1 115 ? -0.075 -21.781 -9.062 1 98.94 115 ALA A N 1
ATOM 863 C CA . ALA A 1 115 ? -0.692 -23.109 -9.086 1 98.94 115 ALA A CA 1
ATOM 864 C C . ALA A 1 115 ? -1.054 -23.516 -10.516 1 98.94 115 ALA A C 1
ATOM 866 O O . ALA A 1 115 ? -0.731 -24.625 -10.945 1 98.94 115 ALA A O 1
ATOM 867 N N . LYS A 1 116 ? -1.726 -22.625 -11.219 1 98.88 116 LYS A N 1
ATOM 868 C CA . LYS A 1 116 ? -2.156 -22.891 -12.586 1 98.88 116 LYS A CA 1
ATOM 869 C C . LYS A 1 116 ? -0.963 -23.188 -13.492 1 98.88 116 LYS A C 1
ATOM 871 O O . LYS A 1 116 ? -1.07 -23.984 -14.422 1 98.88 116 LYS A O 1
ATOM 876 N N . LEU A 1 117 ? 0.158 -22.578 -13.219 1 98.69 117 LEU A N 1
ATOM 877 C CA . LEU A 1 117 ? 1.371 -22.766 -14 1 98.69 117 LEU A CA 1
ATOM 878 C C . LEU A 1 117 ? 2.086 -24.062 -13.594 1 98.69 117 LEU A C 1
ATOM 880 O O . LEU A 1 117 ? 3.078 -24.453 -14.211 1 98.69 117 LEU A O 1
ATOM 884 N N . GLY A 1 118 ? 1.657 -24.656 -12.5 1 98.62 118 GLY A N 1
ATOM 885 C CA . GLY A 1 118 ? 2.209 -25.938 -12.07 1 98.62 118 GLY A CA 1
ATOM 886 C C . GLY A 1 118 ? 3.381 -25.781 -11.117 1 98.62 118 GLY A C 1
ATOM 887 O O . GLY A 1 118 ? 3.977 -26.781 -10.703 1 98.62 118 GLY A O 1
ATOM 888 N N . HIS A 1 119 ? 3.637 -24.578 -10.68 1 98.62 119 HIS A N 1
ATOM 889 C CA . HIS A 1 119 ? 4.844 -24.328 -9.906 1 98.62 119 HIS A CA 1
ATOM 890 C C . HIS A 1 119 ? 4.629 -24.656 -8.43 1 98.62 119 HIS A C 1
ATOM 892 O O . HIS A 1 119 ? 5.574 -24.625 -7.637 1 98.62 119 HIS A O 1
ATOM 898 N N . LEU A 1 120 ? 3.398 -25.031 -8.047 1 98.75 120 LEU A N 1
ATOM 899 C CA . LEU A 1 120 ? 3.131 -25.391 -6.66 1 98.75 120 LEU A CA 1
ATOM 900 C C . LEU A 1 120 ? 2.955 -26.906 -6.52 1 98.75 120 LEU A C 1
ATOM 902 O O . LEU A 1 120 ? 2.654 -27.391 -5.43 1 98.75 120 LEU A O 1
ATOM 906 N N . ALA A 1 121 ? 3.156 -27.672 -7.629 1 98.81 121 ALA A N 1
ATOM 907 C CA . ALA A 1 121 ? 3.002 -29.125 -7.586 1 98.81 121 ALA A CA 1
ATOM 908 C C . ALA A 1 121 ? 3.947 -29.734 -6.562 1 98.81 121 ALA A C 1
ATOM 910 O O . ALA A 1 121 ? 5.16 -29.516 -6.613 1 98.81 121 ALA A O 1
ATOM 911 N N . HIS A 1 122 ? 3.375 -30.469 -5.598 1 98.81 122 HIS A N 1
ATOM 912 C CA . HIS A 1 122 ? 4.074 -31.172 -4.535 1 98.81 122 HIS A CA 1
ATOM 913 C C . HIS A 1 122 ? 4.93 -30.234 -3.701 1 98.81 122 HIS A C 1
ATOM 915 O O . HIS A 1 122 ? 5.941 -30.641 -3.131 1 98.81 122 HIS A O 1
ATOM 921 N N . GLN A 1 123 ? 4.641 -29 -3.656 1 98.81 123 GLN A N 1
ATOM 922 C CA . GLN A 1 123 ? 5.363 -27.984 -2.895 1 98.81 123 GLN A CA 1
ATOM 923 C C . GLN A 1 123 ? 4.488 -27.391 -1.791 1 98.81 123 GLN A C 1
ATOM 925 O O . GLN A 1 123 ? 3.271 -27.281 -1.951 1 98.81 123 GLN A O 1
ATOM 930 N N . LYS A 1 124 ? 5.105 -27.031 -0.677 1 98.88 124 LYS A N 1
ATOM 931 C CA . LYS A 1 124 ? 4.41 -26.25 0.343 1 98.88 124 LYS A CA 1
ATOM 932 C C . LYS A 1 124 ? 4.035 -24.875 -0.184 1 98.88 124 LYS A C 1
ATOM 934 O O . LYS A 1 124 ? 4.777 -24.281 -0.972 1 98.88 124 LYS A O 1
ATOM 939 N N . PHE A 1 125 ? 2.887 -24.406 0.266 1 98.88 125 PHE A N 1
ATOM 940 C CA . PHE A 1 125 ? 2.512 -23.047 -0.112 1 98.88 125 PHE A CA 1
ATOM 941 C C . PHE A 1 125 ? 1.615 -22.422 0.948 1 98.88 125 PHE A C 1
ATOM 943 O O . PHE A 1 125 ? 1.04 -23.125 1.78 1 98.88 125 PHE A O 1
ATOM 950 N N . THR A 1 126 ? 1.564 -21.125 1.02 1 98.88 126 THR A N 1
ATOM 951 C CA . THR A 1 126 ? 0.542 -20.375 1.741 1 98.88 126 THR A CA 1
ATOM 952 C C . THR A 1 126 ? -0.117 -19.344 0.831 1 98.88 126 THR A C 1
ATOM 954 O O . THR A 1 126 ? 0.301 -19.172 -0.315 1 98.88 126 THR A O 1
ATOM 957 N N . THR A 1 127 ? -1.178 -18.844 1.177 1 98.75 127 THR A N 1
ATOM 958 C CA . THR A 1 127 ? -1.998 -17.875 0.473 1 98.75 127 THR A CA 1
ATOM 959 C C . THR A 1 127 ? -2.982 -17.203 1.428 1 98.75 127 THR A C 1
ATOM 961 O O . THR A 1 127 ? -2.928 -17.422 2.639 1 98.75 127 THR A O 1
ATOM 964 N N . HIS A 1 128 ? -3.762 -16.312 0.915 1 98.25 128 HIS A N 1
ATOM 965 C CA . HIS A 1 128 ? -4.816 -15.742 1.742 1 98.25 128 HIS A CA 1
ATOM 966 C C . HIS A 1 128 ? -5.719 -16.828 2.314 1 98.25 128 HIS A C 1
ATOM 968 O O . HIS A 1 128 ? -6.055 -17.797 1.622 1 98.25 128 HIS A O 1
ATOM 974 N N . HIS A 1 129 ? -6.188 -16.672 3.521 1 97.12 129 HIS A N 1
ATOM 975 C CA . HIS A 1 129 ? -6.883 -17.719 4.262 1 97.12 129 HIS A CA 1
ATOM 976 C C . HIS A 1 129 ? -8.141 -18.156 3.531 1 97.12 129 HIS A C 1
ATOM 978 O O . HIS A 1 129 ? -8.609 -19.297 3.715 1 97.12 129 HIS A O 1
ATOM 984 N N . GLU A 1 130 ? -8.656 -17.344 2.617 1 97.56 130 GLU A N 1
ATOM 985 C CA . GLU A 1 130 ? -9.906 -17.672 1.932 1 97.56 130 GLU A CA 1
ATOM 986 C C . GLU A 1 130 ? -9.633 -18.328 0.584 1 97.56 130 GLU A C 1
ATOM 988 O O . GLU A 1 130 ? -10.57 -18.641 -0.163 1 97.56 130 GLU A O 1
ATOM 993 N N . VAL A 1 131 ? -8.398 -18.547 0.266 1 98.56 131 VAL A N 1
ATOM 994 C CA . VAL A 1 131 ? -8.078 -18.859 -1.119 1 98.56 131 VAL A CA 1
ATOM 995 C C . VAL A 1 131 ? -7.441 -20.25 -1.19 1 98.56 131 VAL A C 1
ATOM 997 O O . VAL A 1 131 ? -7.102 -20.734 -2.275 1 98.56 131 VAL A O 1
ATOM 1000 N N . PHE A 1 132 ? -7.246 -20.969 -0.099 1 98.75 132 PHE A N 1
ATOM 1001 C CA . PHE A 1 132 ? -6.559 -22.266 -0.078 1 98.75 132 PHE A CA 1
ATOM 1002 C C . PHE A 1 132 ? -7.281 -23.281 -0.955 1 98.75 132 PHE A C 1
ATOM 1004 O O . PHE A 1 132 ? -6.66 -23.938 -1.784 1 98.75 132 PHE A O 1
ATOM 1011 N N . GLU A 1 133 ? -8.594 -23.375 -0.833 1 98.69 133 GLU A N 1
ATOM 1012 C CA . GLU A 1 133 ? -9.352 -24.359 -1.593 1 98.69 133 GLU A CA 1
ATOM 1013 C C . GLU A 1 133 ? -9.266 -24.094 -3.092 1 98.69 133 GLU A C 1
ATOM 1015 O O . GLU A 1 133 ? -9.195 -25.031 -3.893 1 98.69 133 GLU A O 1
ATOM 1020 N N . SER A 1 134 ? -9.344 -22.828 -3.408 1 98.75 134 SER A N 1
ATOM 1021 C CA . SER A 1 134 ? -9.242 -22.453 -4.812 1 98.75 134 SER A CA 1
ATOM 1022 C C . SER A 1 134 ? -7.902 -22.875 -5.402 1 98.75 134 SER A C 1
ATOM 1024 O O . SER A 1 134 ? -7.844 -23.391 -6.523 1 98.75 134 SER A O 1
ATOM 1026 N N . VAL A 1 135 ? -6.816 -22.656 -4.691 1 98.81 135 VAL A N 1
ATOM 1027 C CA . VAL A 1 135 ? -5.484 -23.047 -5.141 1 98.81 135 VAL A CA 1
ATOM 1028 C C . VAL A 1 135 ? -5.414 -24.562 -5.285 1 98.81 135 VAL A C 1
ATOM 1030 O O . VAL A 1 135 ? -4.906 -25.078 -6.285 1 98.81 135 VAL A O 1
ATOM 1033 N N . LEU A 1 136 ? -5.961 -25.297 -4.332 1 98.88 136 LEU A N 1
ATOM 1034 C CA . LEU A 1 136 ? 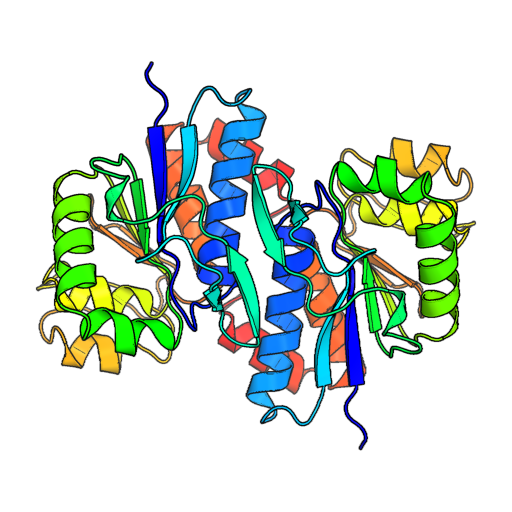-5.91 -26.75 -4.332 1 98.88 136 LEU A CA 1
ATOM 1035 C C . LEU A 1 136 ? -6.758 -27.328 -5.461 1 98.88 136 LEU A C 1
ATOM 1037 O O . LEU A 1 136 ? -6.469 -28.406 -5.969 1 98.88 136 LEU A O 1
ATOM 1041 N N . SER A 1 137 ? -7.77 -26.625 -5.848 1 98.81 137 SER A N 1
ATOM 1042 C CA . SER A 1 137 ? -8.562 -27.047 -6.996 1 98.81 137 SER A CA 1
ATOM 1043 C C . SER A 1 137 ? -7.754 -26.969 -8.289 1 98.81 137 SER A C 1
ATOM 1045 O O . SER A 1 137 ? -7.969 -27.75 -9.211 1 98.81 137 SER A O 1
ATOM 1047 N N . LEU A 1 138 ? -6.875 -26 -8.398 1 98.81 138 LEU A N 1
ATOM 1048 C CA . LEU A 1 138 ? -6.039 -25.797 -9.578 1 98.81 138 LEU A CA 1
ATOM 1049 C C . LEU A 1 138 ? -4.852 -26.75 -9.578 1 98.81 138 LEU A C 1
ATOM 1051 O O . LEU A 1 138 ? -4.422 -27.219 -10.633 1 98.81 138 LEU A O 1
ATOM 1055 N N . GLU A 1 139 ? -4.27 -27.016 -8.438 1 98.81 139 GLU A N 1
ATOM 1056 C CA . GLU A 1 139 ? -3.135 -27.906 -8.234 1 98.81 139 GLU A CA 1
ATOM 1057 C C . GLU A 1 139 ? -3.322 -28.766 -6.98 1 98.81 139 GLU A C 1
ATOM 1059 O O . GLU A 1 139 ? -2.809 -28.422 -5.91 1 98.81 139 GLU A O 1
ATOM 1064 N N . PRO A 1 140 ? -3.939 -29.906 -7.109 1 98.81 140 PRO A N 1
ATOM 1065 C CA . PRO A 1 140 ? -4.348 -30.719 -5.969 1 98.81 140 PRO A CA 1
ATOM 1066 C C . PRO A 1 140 ? -3.162 -31.281 -5.184 1 98.81 140 PRO A C 1
ATOM 1068 O O . PRO A 1 140 ? -3.316 -31.688 -4.031 1 98.81 140 PRO A O 1
ATOM 1071 N N . THR A 1 141 ? -1.969 -31.312 -5.785 1 98.81 141 THR A N 1
ATOM 1072 C CA . THR A 1 141 ? -0.826 -31.922 -5.113 1 98.81 141 THR A CA 1
ATOM 1073 C C . THR A 1 141 ? -0.076 -30.891 -4.273 1 98.81 141 THR A C 1
ATOM 1075 O O . THR A 1 141 ? 0.871 -31.234 -3.564 1 98.81 141 THR A O 1
ATOM 1078 N N . ALA A 1 142 ? -0.439 -29.594 -4.363 1 98.88 142 ALA A N 1
ATOM 1079 C CA . ALA A 1 142 ? 0.174 -28.578 -3.518 1 98.88 142 ALA A CA 1
ATOM 1080 C C . ALA A 1 142 ? -0.062 -28.875 -2.039 1 98.88 142 ALA A C 1
ATOM 1082 O O . ALA A 1 142 ? -1.094 -29.438 -1.671 1 98.88 142 ALA A O 1
ATOM 1083 N N . ILE A 1 143 ? 0.864 -28.469 -1.134 1 98.94 143 ILE A N 1
ATOM 1084 C CA . ILE A 1 143 ? 0.783 -28.766 0.292 1 98.94 143 ILE A CA 1
ATOM 1085 C C . ILE A 1 143 ? 0.517 -27.484 1.073 1 98.94 143 ILE A C 1
ATOM 1087 O O . ILE A 1 143 ? 1.434 -26.703 1.316 1 98.94 143 ILE A O 1
ATOM 1091 N N . PRO A 1 144 ? -0.716 -27.328 1.498 1 98.81 144 PRO A N 1
ATOM 1092 C CA . PRO A 1 144 ? -1.082 -26.062 2.154 1 98.81 144 PRO A CA 1
ATOM 1093 C C . PRO A 1 144 ? -0.45 -25.922 3.537 1 98.81 144 PRO A C 1
ATOM 1095 O O . PRO A 1 144 ? -0.324 -26.906 4.273 1 98.81 144 PRO A O 1
ATOM 1098 N N . ASP A 1 145 ? 0.049 -24.734 3.893 1 98.69 145 ASP A N 1
ATOM 1099 C CA . ASP A 1 145 ? 0.475 -24.328 5.227 1 98.69 145 ASP A CA 1
ATOM 1100 C C . ASP A 1 145 ? -0.269 -23.062 5.68 1 98.69 145 ASP A C 1
ATOM 1102 O O . ASP A 1 145 ? 0.248 -21.953 5.559 1 98.69 145 ASP A O 1
ATOM 1106 N N . PRO A 1 146 ? -1.441 -23.219 6.277 1 97.19 146 PRO A N 1
ATOM 1107 C CA . PRO A 1 146 ? -2.287 -22.078 6.629 1 97.19 146 PRO A CA 1
ATOM 1108 C C . PRO A 1 146 ? -1.707 -21.25 7.766 1 97.19 146 PRO A C 1
ATOM 1110 O O . PRO A 1 146 ? -2.207 -20.156 8.055 1 97.19 146 PRO A O 1
ATOM 1113 N N . THR A 1 147 ? -0.65 -21.672 8.406 1 96.12 147 THR A N 1
ATOM 1114 C CA . THR A 1 147 ? -0.097 -20.953 9.547 1 96.12 147 THR A CA 1
ATOM 1115 C C . THR A 1 147 ? 1.112 -20.109 9.133 1 96.12 147 THR A C 1
ATOM 1117 O O . THR A 1 147 ? 1.576 -19.266 9.891 1 96.12 147 THR A O 1
ATOM 1120 N N . ALA A 1 148 ? 1.618 -20.359 7.945 1 97.44 148 ALA A N 1
ATOM 1121 C CA . ALA A 1 148 ? 2.824 -19.672 7.488 1 97.44 148 ALA A CA 1
ATOM 1122 C C . ALA A 1 148 ? 2.498 -18.266 6.984 1 97.44 148 ALA A C 1
ATOM 1124 O O . ALA A 1 148 ? 1.484 -18.062 6.309 1 97.44 148 ALA A O 1
ATOM 1125 N N . ARG A 1 149 ? 3.336 -17.359 7.352 1 96.88 149 ARG A N 1
ATOM 1126 C CA . ARG A 1 149 ? 3.221 -16.031 6.789 1 96.88 149 ARG A CA 1
ATOM 1127 C C . ARG A 1 149 ? 3.686 -16 5.336 1 96.88 149 ARG A C 1
ATOM 1129 O O . ARG A 1 149 ? 3.133 -15.266 4.512 1 96.88 149 ARG A O 1
ATOM 1136 N N . PHE A 1 150 ? 4.711 -16.656 5.086 1 98.56 150 PHE A N 1
ATOM 1137 C CA . PHE A 1 150 ? 5.168 -16.922 3.727 1 98.56 150 PHE A CA 1
ATOM 1138 C C . PHE A 1 150 ? 5.934 -18.25 3.666 1 98.56 150 PHE A C 1
ATOM 1140 O O . PHE A 1 150 ? 6.328 -18.781 4.699 1 98.56 150 PHE A O 1
ATOM 1147 N N . VAL A 1 151 ? 6.062 -18.812 2.504 1 98.81 151 VAL A N 1
ATOM 1148 C CA . VAL A 1 151 ? 6.766 -20.062 2.246 1 98.81 151 VAL A CA 1
ATOM 1149 C C . VAL A 1 151 ? 7.828 -19.844 1.171 1 98.81 151 VAL A C 1
ATOM 1151 O O . VAL A 1 151 ? 7.551 -19.25 0.129 1 98.81 151 VAL A O 1
ATOM 1154 N N . ASP A 1 152 ? 9.078 -20.266 1.392 1 98.69 152 ASP A N 1
ATOM 1155 C CA . ASP A 1 152 ? 10.203 -20.188 0.465 1 98.69 152 ASP A CA 1
ATOM 1156 C C . ASP A 1 152 ? 10.562 -21.562 -0.09 1 98.69 152 ASP A C 1
ATOM 1158 O O . ASP A 1 152 ? 11.172 -22.375 0.604 1 98.69 152 ASP A O 1
ATOM 1162 N N . ASN A 1 153 ? 10.234 -21.797 -1.303 1 98.31 153 ASN A N 1
ATOM 1163 C CA . ASN A 1 153 ? 10.609 -23.031 -1.986 1 98.31 153 ASN A CA 1
ATOM 1164 C C . ASN A 1 153 ? 11.781 -22.797 -2.938 1 98.31 153 ASN A C 1
ATOM 1166 O O . ASN A 1 153 ? 11.875 -23.453 -3.979 1 98.31 153 ASN A O 1
ATOM 1170 N N . GLY A 1 154 ? 12.656 -21.859 -2.686 1 97.94 154 GLY A N 1
ATOM 1171 C CA . GLY A 1 154 ? 13.734 -21.484 -3.584 1 97.94 154 GLY A CA 1
ATOM 1172 C C . GLY A 1 154 ? 13.352 -20.406 -4.566 1 97.94 154 GLY A C 1
ATOM 1173 O O . GLY A 1 154 ? 13.125 -19.25 -4.172 1 97.94 154 GLY A O 1
ATOM 1174 N N . LYS A 1 155 ? 13.203 -20.75 -5.824 1 98.31 155 LYS A N 1
ATOM 1175 C CA . LYS A 1 155 ? 12.875 -19.797 -6.879 1 98.31 155 LYS A CA 1
ATOM 1176 C C . LYS A 1 155 ? 11.453 -19.281 -6.715 1 98.31 155 LYS A C 1
ATOM 1178 O O . LYS A 1 155 ? 11.188 -18.094 -6.941 1 98.31 155 LYS A O 1
ATOM 1183 N N . PHE A 1 156 ? 10.539 -20.141 -6.309 1 98.81 156 PHE A N 1
ATOM 1184 C CA . PHE A 1 156 ? 9.133 -19.797 -6.164 1 98.81 156 PHE A CA 1
ATOM 1185 C C . PHE A 1 156 ? 8.75 -19.672 -4.691 1 98.81 156 PHE A C 1
ATOM 1187 O O . PHE A 1 156 ? 9.031 -20.578 -3.896 1 98.81 156 PHE A O 1
ATOM 1194 N N . MET A 1 157 ? 8.164 -18.531 -4.297 1 98.94 157 MET A N 1
ATOM 1195 C CA . MET A 1 157 ? 7.719 -18.266 -2.93 1 98.94 157 MET A CA 1
ATOM 1196 C C . MET A 1 157 ? 6.27 -17.812 -2.906 1 98.94 157 MET A C 1
ATOM 1198 O O . MET A 1 157 ? 5.754 -17.312 -3.91 1 98.94 157 MET A O 1
ATOM 1202 N N . THR A 1 158 ? 5.605 -18.047 -1.808 1 98.94 158 THR A N 1
ATOM 1203 C CA . THR A 1 158 ? 4.223 -17.609 -1.633 1 98.94 158 THR A CA 1
ATOM 1204 C C . THR A 1 158 ? 4.043 -16.906 -0.291 1 98.94 158 THR A C 1
ATOM 1206 O O . THR A 1 158 ? 4.613 -17.328 0.718 1 98.94 158 THR A O 1
ATOM 1209 N N . ALA A 1 159 ? 3.35 -15.828 -0.3 1 98.75 159 ALA A 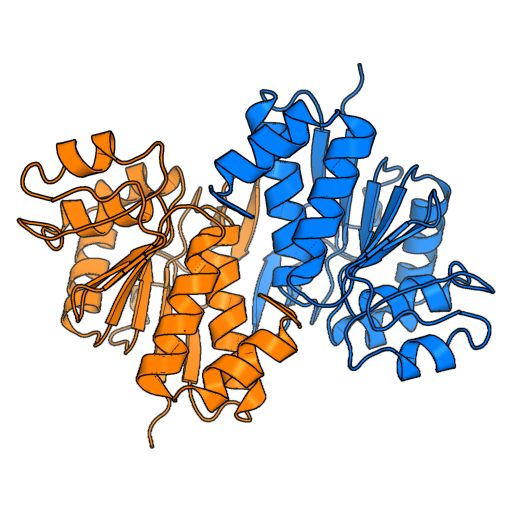N 1
ATOM 1210 C CA . ALA A 1 159 ? 2.979 -15.117 0.921 1 98.75 159 ALA A CA 1
ATOM 1211 C C . ALA A 1 159 ? 1.499 -15.312 1.241 1 98.75 159 ALA A C 1
ATOM 1213 O O . ALA A 1 159 ? 0.682 -15.5 0.338 1 98.75 159 ALA A O 1
ATOM 1214 N N . ALA A 1 160 ? 1.173 -15.281 2.539 1 97.75 160 ALA A N 1
ATOM 1215 C CA . ALA A 1 160 ? -0.222 -15.211 2.965 1 97.75 160 ALA A CA 1
ATOM 1216 C C . ALA A 1 160 ? -0.899 -13.953 2.43 1 97.75 160 ALA A C 1
ATOM 1218 O O . ALA A 1 160 ? -0.455 -13.375 1.434 1 97.75 160 ALA A O 1
ATOM 1219 N N . GLY A 1 161 ? -1.979 -13.555 3.039 1 92.56 161 GLY A N 1
ATOM 1220 C CA . GLY A 1 161 ? -2.795 -12.5 2.461 1 92.56 161 GLY A CA 1
ATOM 1221 C C . GLY A 1 161 ? -2.305 -11.102 2.812 1 92.56 161 GLY A C 1
ATOM 1222 O O . GLY A 1 161 ? -1.843 -10.867 3.932 1 92.56 161 GLY A O 1
ATOM 1223 N N . VAL A 1 162 ? -2.502 -10.266 1.947 1 90.75 162 VAL A N 1
ATOM 1224 C CA . VAL A 1 162 ? -2.516 -8.812 1.841 1 90.75 162 VAL A CA 1
ATOM 1225 C C . VAL A 1 162 ? -1.255 -8.234 2.479 1 90.75 162 VAL A C 1
ATOM 1227 O O . VAL A 1 162 ? -0.293 -7.906 1.781 1 90.75 162 VAL A O 1
ATOM 1230 N N . ALA A 1 163 ? -1.125 -8.102 3.85 1 92.44 163 ALA A N 1
ATOM 1231 C CA . ALA A 1 163 ? 0.013 -7.461 4.5 1 92.44 163 ALA A CA 1
ATOM 1232 C C . ALA A 1 163 ? 1.238 -8.375 4.484 1 92.44 163 ALA A C 1
ATOM 1234 O O . ALA A 1 163 ? 2.369 -7.906 4.645 1 92.44 163 ALA A O 1
ATOM 1235 N N . ALA A 1 164 ? 1.101 -9.688 4.277 1 96.5 164 ALA A N 1
ATOM 1236 C CA . ALA A 1 164 ? 2.197 -10.656 4.258 1 96.5 164 ALA A CA 1
ATOM 1237 C C . ALA A 1 164 ? 3.148 -10.383 3.1 1 96.5 164 ALA A C 1
ATOM 1239 O O . ALA A 1 164 ? 4.312 -10.789 3.133 1 96.5 164 ALA A O 1
ATOM 1240 N N . GLY A 1 165 ? 2.639 -9.727 2.039 1 98.06 165 GLY A N 1
ATOM 1241 C CA . GLY A 1 165 ? 3.492 -9.328 0.931 1 98.06 165 GLY A CA 1
ATOM 1242 C C . GLY A 1 165 ? 4.633 -8.422 1.35 1 98.06 165 GLY A C 1
ATOM 1243 O O . GLY A 1 165 ? 5.707 -8.445 0.745 1 98.06 165 GLY A O 1
ATOM 1244 N N . ILE A 1 166 ? 4.375 -7.574 2.346 1 98.19 166 ILE A N 1
ATOM 1245 C CA . ILE A 1 166 ? 5.43 -6.719 2.881 1 98.19 166 ILE A CA 1
ATOM 1246 C C . ILE A 1 166 ? 6.52 -7.578 3.516 1 98.19 166 ILE A C 1
ATOM 1248 O O . ILE A 1 166 ? 7.703 -7.402 3.227 1 98.19 166 ILE A O 1
ATOM 1252 N N . ASP A 1 167 ? 6.141 -8.555 4.312 1 97.81 167 ASP A N 1
ATOM 1253 C CA . ASP A 1 167 ? 7.07 -9.43 5.02 1 97.81 167 ASP A CA 1
ATOM 1254 C C . ASP A 1 167 ? 7.906 -10.25 4.039 1 97.81 167 ASP A C 1
ATOM 1256 O O . ASP A 1 167 ? 9.125 -10.352 4.188 1 97.81 167 ASP A O 1
ATOM 1260 N N . LEU A 1 168 ? 7.242 -10.836 3.084 1 98.75 168 LEU A N 1
ATOM 1261 C CA . LEU A 1 168 ? 7.984 -11.633 2.115 1 98.75 168 LEU A CA 1
ATOM 1262 C C . LEU A 1 168 ? 8.938 -10.766 1.309 1 98.75 168 LEU A C 1
ATOM 1264 O O . LEU A 1 168 ? 10.055 -11.188 0.993 1 98.75 168 LEU A O 1
ATOM 1268 N N . SER A 1 169 ? 8.508 -9.578 0.936 1 98.81 169 SER A N 1
ATOM 1269 C CA . SER A 1 169 ? 9.383 -8.672 0.202 1 98.81 169 SER A CA 1
ATOM 1270 C C . SER A 1 169 ? 10.625 -8.32 1.016 1 98.81 169 SER A C 1
ATOM 1272 O O . SER A 1 169 ? 11.734 -8.281 0.479 1 98.81 169 SER A O 1
ATOM 1274 N N . LEU A 1 170 ? 10.445 -8.031 2.318 1 98.56 170 LEU A N 1
ATOM 1275 C CA . LEU A 1 170 ? 11.586 -7.75 3.184 1 98.56 170 LEU A CA 1
ATOM 1276 C C . LEU A 1 170 ? 12.516 -8.961 3.262 1 98.56 170 LEU A C 1
ATOM 1278 O O . LEU A 1 170 ? 13.742 -8.805 3.271 1 98.56 170 LEU A O 1
ATOM 1282 N N . TYR A 1 171 ? 11.953 -10.141 3.33 1 98.75 171 TYR A N 1
ATOM 1283 C CA . TYR A 1 171 ? 12.734 -11.375 3.326 1 98.75 171 TYR A CA 1
ATOM 1284 C C . TYR A 1 171 ? 13.547 -11.5 2.043 1 98.75 171 TYR A C 1
ATOM 1286 O O . TYR A 1 171 ? 14.727 -11.867 2.08 1 98.75 171 TYR A O 1
ATOM 1294 N N . VAL A 1 172 ? 12.953 -11.148 0.922 1 98.81 172 VAL A N 1
ATOM 1295 C CA . VAL A 1 172 ? 13.641 -11.203 -0.363 1 98.81 172 VAL A CA 1
ATOM 1296 C C . VAL A 1 172 ? 14.766 -10.172 -0.393 1 98.81 172 VAL A C 1
ATOM 1298 O O . VAL A 1 172 ? 15.859 -10.453 -0.886 1 98.81 172 VAL A O 1
ATOM 1301 N N . VAL A 1 173 ? 14.531 -8.977 0.117 1 98.69 173 VAL A N 1
ATOM 1302 C CA . VAL A 1 173 ? 15.586 -7.973 0.229 1 98.69 173 VAL A CA 1
ATOM 1303 C C . VAL A 1 173 ? 16.75 -8.531 1.029 1 98.69 173 VAL A C 1
ATOM 1305 O O . VAL A 1 173 ? 17.922 -8.352 0.652 1 98.69 173 VAL A O 1
ATOM 1308 N N . GLU A 1 174 ? 16.453 -9.195 2.107 1 98.62 174 GLU A N 1
ATOM 1309 C CA . GLU A 1 174 ? 17.5 -9.797 2.93 1 98.62 174 GLU A CA 1
ATOM 1310 C C . GLU A 1 174 ? 18.312 -10.828 2.139 1 98.62 174 GLU A C 1
ATOM 1312 O O . GLU A 1 174 ? 19.531 -10.875 2.234 1 98.62 174 GLU A O 1
ATOM 1317 N N . LYS A 1 175 ? 17.641 -11.648 1.398 1 98.31 175 LYS A N 1
ATOM 1318 C CA . LYS A 1 175 ? 18.281 -12.703 0.612 1 98.31 175 LYS A CA 1
ATOM 1319 C C . LYS A 1 175 ? 19.266 -12.125 -0.394 1 98.31 175 LYS A C 1
ATOM 1321 O O . LYS A 1 175 ? 20.344 -12.688 -0.622 1 98.31 175 LYS A O 1
ATOM 1326 N N . TYR A 1 176 ? 18.953 -11.023 -0.982 1 98.19 176 TYR A N 1
ATOM 1327 C CA . TYR A 1 176 ? 19.75 -10.484 -2.08 1 98.19 176 TYR A CA 1
ATOM 1328 C C . TYR A 1 176 ? 20.797 -9.5 -1.566 1 98.19 176 TYR A C 1
ATOM 1330 O O . TYR A 1 176 ? 21.875 -9.367 -2.148 1 98.19 176 TYR A O 1
ATOM 1338 N N . PHE A 1 177 ? 20.484 -8.797 -0.411 1 98.06 177 PHE A N 1
ATOM 1339 C CA . PHE A 1 177 ? 21.328 -7.664 -0.066 1 98.06 177 PHE A CA 1
ATOM 1340 C C . PHE A 1 177 ? 21.797 -7.762 1.38 1 98.06 177 PHE A C 1
ATOM 1342 O O . PHE A 1 177 ? 22.578 -6.926 1.841 1 98.06 177 PHE A O 1
ATOM 1349 N N . GLY A 1 178 ? 21.281 -8.695 2.137 1 98.31 178 GLY A N 1
ATOM 1350 C CA . GLY A 1 178 ? 21.75 -8.93 3.494 1 98.31 178 GLY A CA 1
ATOM 1351 C C . GLY A 1 178 ? 20.859 -8.312 4.551 1 98.31 178 GLY A C 1
ATOM 1352 O O . GLY A 1 178 ? 19.984 -7.504 4.234 1 98.31 178 GLY A O 1
ATOM 1353 N N . VAL A 1 179 ? 21.109 -8.695 5.793 1 98.25 179 VAL A N 1
ATOM 1354 C CA . VAL A 1 179 ? 20.297 -8.352 6.949 1 98.25 179 VAL A CA 1
ATOM 1355 C C . VAL A 1 179 ? 20.328 -6.84 7.18 1 98.25 179 VAL A C 1
ATOM 1357 O O . VAL A 1 179 ? 19.328 -6.23 7.531 1 98.25 179 VAL A O 1
ATOM 1360 N N . GLU A 1 180 ? 21.453 -6.227 6.984 1 98.19 180 GLU A N 1
ATOM 1361 C CA . GLU A 1 180 ? 21.594 -4.793 7.23 1 98.19 180 GLU A CA 1
ATOM 1362 C C . GLU A 1 180 ? 20.672 -3.986 6.324 1 98.19 180 GLU A C 1
ATOM 1364 O O . GLU A 1 180 ? 19.984 -3.068 6.785 1 98.19 180 GLU A O 1
ATOM 1369 N N . THR A 1 181 ? 20.656 -4.316 4.988 1 98.25 181 THR A N 1
ATOM 1370 C CA . THR A 1 181 ? 19.797 -3.631 4.031 1 98.25 181 THR A CA 1
ATOM 1371 C C . THR A 1 181 ? 18.328 -3.84 4.379 1 98.25 181 THR A C 1
ATOM 1373 O O . THR A 1 181 ? 17.531 -2.898 4.336 1 98.25 181 THR A O 1
ATOM 1376 N N . ARG A 1 182 ? 17.969 -5.066 4.715 1 98.25 182 ARG A N 1
ATOM 1377 C CA . ARG A 1 182 ? 16.609 -5.359 5.152 1 98.25 182 ARG A CA 1
ATOM 1378 C C . ARG A 1 182 ? 16.219 -4.488 6.336 1 98.25 182 ARG A C 1
ATOM 1380 O O . ARG A 1 182 ? 15.133 -3.9 6.348 1 98.25 182 ARG A O 1
ATOM 1387 N N . GLU A 1 183 ? 17.062 -4.383 7.352 1 97.88 183 GLU A N 1
ATOM 1388 C CA . GLU A 1 183 ? 16.766 -3.629 8.562 1 97.88 183 GLU A CA 1
ATOM 1389 C C . GLU A 1 183 ? 16.641 -2.137 8.273 1 97.88 183 GLU A C 1
ATOM 1391 O O . GLU A 1 183 ? 15.766 -1.465 8.812 1 97.88 183 GLU A O 1
ATOM 1396 N N . LYS A 1 184 ? 17.516 -1.614 7.457 1 97.88 184 LYS A N 1
ATOM 1397 C CA . LYS A 1 184 ? 17.422 -0.206 7.082 1 97.88 184 LYS A CA 1
ATOM 1398 C C . LYS A 1 184 ? 16.109 0.095 6.359 1 97.88 184 LYS A C 1
ATOM 1400 O O . LYS A 1 184 ? 15.492 1.126 6.609 1 97.88 184 LYS A O 1
ATOM 1405 N N . THR A 1 185 ? 15.742 -0.801 5.457 1 98.19 185 THR A N 1
ATOM 1406 C CA . THR A 1 185 ? 14.492 -0.637 4.723 1 98.19 185 THR A CA 1
ATOM 1407 C C . THR A 1 185 ? 13.297 -0.656 5.676 1 98.19 185 THR A C 1
ATOM 1409 O O . THR A 1 185 ? 12.453 0.238 5.637 1 98.19 185 THR A O 1
ATOM 1412 N N . ALA A 1 186 ? 13.266 -1.666 6.531 1 97.56 186 ALA A N 1
ATOM 1413 C CA . ALA A 1 186 ? 12.18 -1.793 7.504 1 97.56 186 ALA A CA 1
ATOM 1414 C C . ALA A 1 186 ? 12.117 -0.574 8.422 1 97.56 186 ALA A C 1
ATOM 1416 O O . ALA A 1 186 ? 11.031 -0.086 8.742 1 97.56 186 ALA A O 1
ATOM 1417 N N . LYS A 1 187 ? 13.258 -0.123 8.852 1 96.38 187 LYS A N 1
ATOM 1418 C CA . LYS A 1 187 ? 13.328 1.044 9.727 1 96.38 187 LYS A CA 1
ATOM 1419 C C . LYS A 1 187 ? 12.773 2.285 9.039 1 96.38 187 LYS A C 1
ATOM 1421 O O . LYS A 1 187 ? 11.992 3.037 9.625 1 96.38 187 LYS A O 1
ATOM 1426 N N . TYR A 1 188 ? 13.18 2.506 7.781 1 96.75 188 TYR A N 1
ATOM 1427 C CA . TYR A 1 188 ? 12.656 3.637 7.023 1 96.75 188 TYR A CA 1
ATOM 1428 C C . TYR A 1 188 ? 11.133 3.57 6.93 1 96.75 188 TYR A C 1
ATOM 1430 O O . TYR A 1 188 ? 10.453 4.586 7.078 1 96.75 188 TYR A O 1
ATOM 1438 N N . MET A 1 189 ? 10.594 2.385 6.73 1 97.06 189 MET A N 1
ATOM 1439 C CA . MET A 1 189 ? 9.156 2.182 6.551 1 97.06 189 MET A CA 1
ATOM 1440 C C . MET A 1 189 ? 8.438 2.182 7.895 1 97.06 189 MET A C 1
ATOM 1442 O O . MET A 1 189 ? 7.203 2.168 7.945 1 97.06 189 MET A O 1
ATOM 1446 N N . GLU A 1 190 ? 9.234 2.119 8.984 1 95.62 190 GLU A N 1
ATOM 1447 C CA . GLU A 1 190 ? 8.695 1.959 10.328 1 95.62 190 GLU A CA 1
ATOM 1448 C C . GLU A 1 190 ? 7.746 0.767 10.406 1 95.62 190 GLU A C 1
ATOM 1450 O O . GLU A 1 190 ? 6.617 0.896 10.883 1 95.62 190 GLU A O 1
ATOM 1455 N N . TYR A 1 191 ? 8.188 -0.296 9.883 1 94.56 191 TYR A N 1
ATOM 1456 C CA . TYR A 1 191 ? 7.477 -1.568 9.852 1 94.56 191 TYR A CA 1
ATOM 1457 C C . TYR A 1 191 ? 8.172 -2.605 10.727 1 94.56 191 TYR A C 1
ATOM 1459 O O . TYR A 1 191 ? 9.398 -2.771 10.641 1 94.56 191 TYR A O 1
ATOM 1467 N N . GLY A 1 192 ? 7.387 -3.373 11.438 1 81.31 192 GLY A N 1
ATOM 1468 C CA . GLY A 1 192 ? 7.926 -4.418 12.297 1 81.31 192 GLY A CA 1
ATOM 1469 C C . GLY A 1 192 ? 8.125 -3.971 13.734 1 81.31 192 GLY A C 1
ATOM 1470 O O . GLY A 1 192 ? 7.449 -3.055 14.203 1 81.31 192 GLY A O 1
ATOM 1471 N N . GLU A 1 193 ? 8.922 -4.777 14.703 1 62.09 193 GLU A N 1
ATOM 1472 C CA . GLU A 1 193 ? 9.094 -4.516 16.125 1 62.09 193 GLU A CA 1
ATOM 1473 C C . GLU A 1 193 ? 9.953 -3.275 16.359 1 62.09 193 GLU A C 1
ATOM 1475 O O . GLU A 1 193 ? 11.047 -3.158 15.805 1 62.09 193 GLU A O 1
ATOM 1480 N N . PHE A 1 194 ? 9.344 -2.219 16.203 1 40.97 194 PHE A N 1
ATOM 1481 C CA . PHE A 1 194 ? 10.109 -1.029 16.562 1 40.97 194 PHE A CA 1
ATOM 1482 C C . PHE A 1 194 ? 10.461 -1.036 18.047 1 40.97 194 PHE A C 1
ATOM 1484 O O . PHE A 1 194 ? 9.578 -0.97 18.906 1 40.97 194 PHE A O 1
ATOM 1491 N N . ASN A 1 195 ? 11.141 -1.99 18.484 1 33.09 195 ASN A N 1
ATOM 1492 C CA . ASN A 1 195 ? 11.656 -1.783 19.828 1 33.09 195 ASN A CA 1
ATOM 1493 C C . ASN A 1 195 ? 12.445 -0.484 19.938 1 33.09 195 ASN A C 1
ATOM 1495 O O . ASN A 1 195 ? 13.156 -0.108 19 1 33.09 195 ASN A O 1
ATOM 1499 N N . MET B 1 1 ? -27.938 4 8.711 1 63.19 1 MET B N 1
ATOM 1500 C CA . MET B 1 1 ? -27.109 5.172 8.969 1 63.19 1 MET B CA 1
ATOM 1501 C C . MET B 1 1 ? -26.328 5.578 7.719 1 63.19 1 MET B C 1
ATOM 1503 O O . MET B 1 1 ? -26.016 4.734 6.879 1 63.19 1 MET B O 1
ATOM 1507 N N . PRO B 1 2 ? -26.188 6.906 7.492 1 84.94 2 PRO B N 1
ATOM 1508 C CA . PRO B 1 2 ? -25.531 7.32 6.246 1 84.94 2 PRO B CA 1
ATOM 1509 C C . PRO B 1 2 ? -24.094 6.82 6.145 1 84.94 2 PRO B C 1
ATOM 1511 O O . PRO B 1 2 ? -23.422 6.656 7.164 1 84.94 2 PRO B O 1
ATOM 1514 N N . LYS B 1 3 ? -23.672 6.469 5.02 1 94 3 LYS B N 1
ATOM 1515 C CA . LYS B 1 3 ? -22.312 6.027 4.711 1 94 3 LYS B CA 1
ATOM 1516 C C . LYS B 1 3 ? -21.297 7.113 5.027 1 94 3 LYS B C 1
ATOM 1518 O O . LYS B 1 3 ? -21.516 8.289 4.719 1 94 3 LYS B O 1
ATOM 1523 N N . LEU B 1 4 ? -20.25 6.777 5.836 1 97.81 4 LEU B N 1
ATOM 1524 C CA . LEU B 1 4 ? -19.156 7.711 6.055 1 97.81 4 LEU B CA 1
ATOM 1525 C C . LEU B 1 4 ? -18.359 7.918 4.773 1 97.81 4 LEU B C 1
ATOM 1527 O O . LEU B 1 4 ? -18.125 6.969 4.02 1 97.81 4 LEU B O 1
ATOM 1531 N N . LYS B 1 5 ? -18.062 9.141 4.523 1 98.38 5 LYS B N 1
ATOM 1532 C CA . LYS B 1 5 ? -17.203 9.453 3.391 1 98.38 5 LYS B CA 1
ATOM 1533 C C . LYS B 1 5 ? -15.758 9.664 3.842 1 98.38 5 LYS B C 1
ATOM 1535 O O . LYS B 1 5 ? -15.477 10.555 4.645 1 98.38 5 LYS B O 1
ATOM 1540 N N . VAL B 1 6 ? -14.789 8.805 3.348 1 98.88 6 VAL B N 1
ATOM 1541 C CA . VAL B 1 6 ? -13.359 8.906 3.613 1 98.88 6 VAL B CA 1
ATOM 1542 C C . VAL B 1 6 ? -12.648 9.461 2.383 1 98.88 6 VAL B C 1
ATOM 1544 O O . VAL B 1 6 ? -12.703 8.867 1.304 1 98.88 6 VAL B O 1
ATOM 1547 N N . ALA B 1 7 ? -12.008 10.578 2.508 1 98.94 7 ALA B N 1
ATOM 1548 C CA . ALA B 1 7 ? -11.203 11.125 1.426 1 98.94 7 ALA B CA 1
ATOM 1549 C C . ALA B 1 7 ? -9.711 10.961 1.714 1 98.94 7 ALA B C 1
ATOM 1551 O O . ALA B 1 7 ? -9.242 11.281 2.807 1 98.94 7 ALA B O 1
ATOM 1552 N N . ILE B 1 8 ? -9.016 10.438 0.825 1 98.94 8 ILE B N 1
ATOM 1553 C CA . ILE B 1 8 ? -7.562 10.312 0.887 1 98.94 8 ILE B CA 1
ATOM 1554 C C . ILE B 1 8 ? -6.918 11.242 -0.138 1 98.94 8 ILE B C 1
ATOM 1556 O O . ILE B 1 8 ? -7.156 11.109 -1.341 1 98.94 8 ILE B O 1
ATOM 1560 N N . LEU B 1 9 ? -6.117 12.164 0.327 1 98.94 9 LEU B N 1
ATOM 1561 C CA . LEU B 1 9 ? -5.469 13.141 -0.534 1 98.94 9 LEU B CA 1
ATOM 1562 C C . LEU B 1 9 ? -4.305 12.516 -1.294 1 98.94 9 LEU B C 1
ATOM 1564 O O . LEU B 1 9 ? -3.502 11.781 -0.711 1 98.94 9 LEU B O 1
ATOM 1568 N N . LEU B 1 10 ? -4.238 12.758 -2.584 1 98.94 10 LEU B N 1
ATOM 1569 C CA . LEU B 1 10 ? -3.115 12.359 -3.428 1 98.94 10 LEU B CA 1
ATOM 1570 C C . LEU B 1 10 ? -2.447 13.586 -4.055 1 98.94 10 LEU B C 1
ATOM 1572 O O . LEU B 1 10 ? -3.127 14.531 -4.449 1 98.94 10 LEU B O 1
ATOM 1576 N N . PHE B 1 11 ? -1.146 13.57 -4.113 1 98.94 11 PHE B N 1
ATOM 1577 C CA . PHE B 1 11 ? -0.353 14.625 -4.734 1 98.94 11 PHE B CA 1
ATOM 1578 C C . PHE B 1 11 ? 0.967 14.07 -5.258 1 98.94 11 PHE B C 1
ATOM 1580 O O . PHE B 1 11 ? 1.372 12.969 -4.895 1 98.94 11 PHE B O 1
ATOM 1587 N N . ASP B 1 12 ? 1.637 14.773 -6.156 1 98.88 12 ASP B N 1
ATOM 1588 C CA . ASP B 1 12 ? 2.91 14.312 -6.699 1 98.88 12 ASP B CA 1
ATOM 1589 C C . ASP B 1 12 ? 3.922 14.055 -5.586 1 98.88 12 ASP B C 1
ATOM 1591 O O . ASP B 1 12 ? 4.035 14.844 -4.645 1 98.88 12 ASP B O 1
ATOM 1595 N N . GLU B 1 13 ? 4.664 12.953 -5.668 1 98.75 13 GLU B N 1
ATOM 1596 C CA . GLU B 1 13 ? 5.695 12.516 -4.727 1 98.75 13 GLU B CA 1
ATOM 1597 C C . GLU B 1 13 ? 5.09 12.141 -3.379 1 98.75 13 GLU B C 1
ATOM 1599 O O . GLU B 1 13 ? 5.754 12.234 -2.346 1 98.75 13 GLU B O 1
ATOM 1604 N N . VAL B 1 14 ? 3.811 11.781 -3.373 1 98.88 14 VAL B N 1
ATOM 1605 C CA . VAL B 1 14 ? 3.184 11.18 -2.197 1 98.88 14 VAL B CA 1
ATOM 1606 C C . VAL B 1 14 ? 3.777 9.797 -1.941 1 98.88 14 VAL B C 1
ATOM 1608 O O . VAL B 1 14 ? 4.051 9.047 -2.881 1 98.88 14 VAL B O 1
ATOM 1611 N N . GLU B 1 15 ? 4.07 9.477 -0.692 1 98.75 15 GLU B N 1
ATOM 1612 C CA . GLU B 1 15 ? 4.582 8.156 -0.323 1 98.75 15 GLU B CA 1
ATOM 1613 C C . GLU B 1 15 ? 3.521 7.082 -0.527 1 98.75 15 GLU B C 1
ATOM 1615 O O . GLU B 1 15 ? 2.396 7.207 -0.039 1 98.75 15 GLU B O 1
ATOM 1620 N N . VAL B 1 16 ? 3.814 6.023 -1.149 1 98.88 16 VAL B N 1
ATOM 1621 C CA . VAL B 1 16 ? 2.85 5.059 -1.662 1 98.88 16 VAL B CA 1
ATOM 1622 C C . VAL B 1 16 ? 2.125 4.383 -0.499 1 98.88 16 VAL B C 1
ATOM 1624 O O . VAL B 1 16 ? 0.893 4.41 -0.429 1 98.88 16 VAL B O 1
ATOM 1627 N N . LEU B 1 17 ? 2.869 3.824 0.443 1 98.62 17 LEU B N 1
ATOM 1628 C CA . LEU B 1 17 ? 2.217 3.078 1.515 1 98.62 17 LEU B CA 1
ATOM 1629 C C . LEU B 1 17 ? 1.473 4.02 2.457 1 98.62 17 LEU B C 1
ATOM 1631 O O . LEU B 1 17 ? 0.572 3.592 3.184 1 98.62 17 LEU B O 1
ATOM 1635 N N . ASP B 1 18 ? 1.793 5.344 2.416 1 98.88 18 ASP B N 1
ATOM 1636 C CA . ASP B 1 18 ? 1.097 6.328 3.238 1 98.88 18 ASP B CA 1
ATOM 1637 C C . ASP B 1 18 ? -0.372 6.438 2.838 1 98.88 18 ASP B C 1
ATOM 1639 O O . ASP B 1 18 ? -1.223 6.773 3.664 1 98.88 18 ASP B O 1
ATOM 1643 N N . PHE B 1 19 ? -0.641 6.266 1.549 1 98.94 19 PHE B N 1
ATOM 1644 C CA . PHE B 1 19 ? -2.037 6.352 1.141 1 98.94 19 PHE B CA 1
ATOM 1645 C C . PHE B 1 19 ? -2.619 4.965 0.898 1 98.94 19 PHE B C 1
ATOM 1647 O O . PHE B 1 19 ? -3.805 4.734 1.142 1 98.94 19 PHE B O 1
ATOM 1654 N N . ALA B 1 20 ? -1.834 4.031 0.441 1 98.81 20 ALA B N 1
ATOM 1655 C CA . ALA B 1 20 ? -2.33 2.703 0.093 1 98.81 20 ALA B CA 1
ATOM 1656 C C . ALA B 1 20 ? -2.725 1.919 1.342 1 98.81 20 ALA B C 1
ATOM 1658 O O . ALA B 1 20 ? -3.666 1.125 1.312 1 98.81 20 ALA B O 1
ATOM 1659 N N . GLY B 1 21 ? -1.944 2.088 2.43 1 98.56 21 GLY B N 1
ATOM 1660 C CA . GLY B 1 21 ? -2.314 1.474 3.695 1 98.56 21 GLY B CA 1
ATOM 1661 C C . GLY B 1 21 ? -3.711 1.853 4.156 1 98.56 21 GLY B C 1
ATOM 1662 O O . GLY B 1 21 ? -4.586 0.992 4.277 1 98.56 21 GLY B O 1
ATOM 1663 N N . PRO B 1 22 ? -3.912 3.135 4.367 1 98.94 22 PRO B N 1
ATOM 1664 C CA . PRO B 1 22 ? -5.25 3.596 4.742 1 98.94 22 PRO B CA 1
ATOM 1665 C C . PRO B 1 22 ? -6.316 3.201 3.721 1 98.94 22 PRO B C 1
ATOM 1667 O O . PRO B 1 22 ? -7.418 2.793 4.098 1 98.94 22 PRO B O 1
ATOM 1670 N N . PHE B 1 23 ? -6 3.326 2.424 1 98.94 23 PHE B N 1
ATOM 1671 C CA . PHE B 1 23 ? -6.941 2.918 1.388 1 98.94 23 PHE B CA 1
ATOM 1672 C C . PHE B 1 23 ? -7.391 1.477 1.6 1 98.94 23 PHE B C 1
ATOM 1674 O O . PHE B 1 23 ? -8.586 1.177 1.545 1 98.94 23 PHE B O 1
ATOM 1681 N N . GLU B 1 24 ? -6.438 0.579 1.812 1 98.75 24 GLU B N 1
ATOM 1682 C CA . GLU B 1 24 ? -6.738 -0.836 2.008 1 98.75 24 GLU B CA 1
ATOM 1683 C C . GLU B 1 24 ? -7.641 -1.048 3.217 1 98.75 24 GLU B C 1
ATOM 1685 O O . GLU B 1 24 ? -8.672 -1.715 3.117 1 98.75 24 GLU B O 1
ATOM 1690 N N . VAL B 1 25 ? -7.273 -0.433 4.355 1 98.75 25 VAL B N 1
ATOM 1691 C CA . VAL B 1 25 ? -8.016 -0.614 5.594 1 98.75 25 VAL B CA 1
ATOM 1692 C C . VAL B 1 25 ? -9.469 -0.172 5.398 1 98.75 25 VAL B C 1
ATOM 1694 O O . VAL B 1 25 ? -10.398 -0.936 5.664 1 98.75 25 VAL B O 1
ATOM 1697 N N . PHE B 1 26 ? -9.688 1.013 4.902 1 98.88 26 PHE B N 1
ATOM 1698 C CA . PHE B 1 26 ? -11.039 1.554 4.801 1 98.88 26 PHE B CA 1
ATOM 1699 C C . PHE B 1 26 ? -11.828 0.851 3.701 1 98.88 26 PHE B C 1
ATOM 1701 O O . PHE B 1 26 ? -13.031 0.631 3.834 1 98.88 26 PHE B O 1
ATOM 1708 N N . SER B 1 27 ? -11.156 0.53 2.592 1 98.56 27 SER B N 1
ATOM 1709 C CA . SER B 1 27 ? -11.859 -0.132 1.497 1 98.56 27 SER B CA 1
ATOM 1710 C C . SER B 1 27 ? -12.281 -1.544 1.886 1 98.56 27 SER B C 1
ATOM 1712 O O . SER B 1 27 ? -13.359 -2 1.506 1 98.56 27 SER B O 1
ATOM 1714 N N . VAL B 1 28 ? -11.406 -2.293 2.605 1 98.44 28 VAL B N 1
ATOM 1715 C CA . VAL B 1 28 ? -11.766 -3.617 3.1 1 98.44 28 VAL B CA 1
ATOM 1716 C C . VAL B 1 28 ? -12.922 -3.506 4.094 1 98.44 28 VAL B C 1
ATOM 1718 O O . VAL B 1 28 ? -13.844 -4.32 4.074 1 98.44 28 VAL B O 1
ATOM 1721 N N . THR B 1 29 ? -12.836 -2.498 5.031 1 98.75 29 THR B N 1
ATOM 1722 C CA . THR B 1 29 ? -13.945 -2.248 5.941 1 98.75 29 THR B CA 1
ATOM 1723 C C . THR B 1 29 ? -15.25 -2.059 5.168 1 98.75 29 THR B C 1
ATOM 1725 O O . THR B 1 29 ? -16.281 -2.639 5.523 1 98.75 29 THR B O 1
ATOM 1728 N N . ALA B 1 30 ? -15.203 -1.239 4.102 1 98.69 30 ALA B N 1
ATOM 1729 C CA . ALA B 1 30 ? -16.375 -1.011 3.256 1 98.69 30 ALA B CA 1
ATOM 1730 C C . ALA B 1 30 ? -16.859 -2.314 2.631 1 98.69 30 ALA B C 1
ATOM 1732 O O . ALA B 1 30 ? -18.047 -2.621 2.67 1 98.69 30 ALA B O 1
ATOM 1733 N N . GLN B 1 31 ? -15.945 -3.029 2.096 1 97.94 31 GLN B N 1
ATOM 1734 C CA . GLN B 1 31 ? -16.234 -4.297 1.43 1 97.94 31 GLN B CA 1
ATOM 1735 C C . GLN B 1 31 ? -16.922 -5.27 2.377 1 97.94 31 GLN B C 1
ATOM 1737 O O . GLN B 1 31 ? -17.922 -5.887 2.016 1 97.94 31 GLN B O 1
ATOM 1742 N N . LEU B 1 32 ? -16.391 -5.43 3.572 1 97.56 32 LEU B N 1
ATOM 1743 C CA . LEU B 1 32 ? -16.891 -6.395 4.543 1 97.56 32 LEU B CA 1
ATOM 1744 C C . LEU B 1 32 ? -18.266 -6 5.043 1 97.56 32 LEU B C 1
ATOM 1746 O O . LEU B 1 32 ? -19 -6.828 5.609 1 97.56 32 LEU B O 1
ATOM 1750 N N . SER B 1 33 ? -18.641 -4.754 4.859 1 97.38 33 SER B N 1
ATOM 1751 C CA . SER B 1 33 ? -19.953 -4.277 5.254 1 97.38 33 SER B CA 1
ATOM 1752 C C . SER B 1 33 ? -20.922 -4.289 4.078 1 97.38 33 SER B C 1
ATOM 1754 O O . SER B 1 33 ? -22.016 -3.732 4.164 1 97.38 33 SER B O 1
ATOM 1756 N N . GLY B 1 34 ? -20.531 -4.883 2.867 1 97.19 34 GLY B N 1
ATOM 1757 C CA . GLY B 1 34 ? -21.328 -4.801 1.654 1 97.19 34 GLY B CA 1
ATOM 1758 C C . GLY B 1 34 ? -21.422 -3.391 1.102 1 97.19 34 GLY B C 1
ATOM 1759 O O . GLY B 1 34 ? -22.438 -3.016 0.518 1 97.19 34 GLY B O 1
ATOM 1760 N N . TYR B 1 35 ? -20.422 -2.562 1.493 1 97.25 35 TYR B N 1
ATOM 1761 C CA . TYR B 1 35 ? -20.266 -1.19 1.026 1 97.25 35 TYR B CA 1
ATOM 1762 C C . TYR B 1 35 ? -21.359 -0.293 1.598 1 97.25 35 TYR B C 1
ATOM 1764 O O . TYR B 1 35 ? -21.766 0.681 0.96 1 97.25 35 TYR B O 1
ATOM 1772 N N . GLN B 1 36 ? -21.75 -0.6 2.834 1 96.81 36 GLN B N 1
ATOM 1773 C CA . GLN B 1 36 ? -22.812 0.167 3.453 1 96.81 36 GLN B CA 1
ATOM 1774 C C . GLN B 1 36 ? -22.281 1.102 4.531 1 96.81 36 GLN B C 1
ATOM 1776 O O . GLN B 1 36 ? -22.953 2.061 4.922 1 96.81 36 GLN B O 1
ATOM 1781 N N . SER B 1 37 ? -21.094 0.839 5.004 1 96.38 37 SER B N 1
ATOM 1782 C CA . SER B 1 37 ? -20.594 1.562 6.176 1 96.38 37 SER B CA 1
ATOM 1783 C C . SER B 1 37 ? -19.875 2.844 5.77 1 96.38 37 SER B C 1
ATOM 1785 O O . SER B 1 37 ? -20 3.871 6.441 1 96.38 37 SER B O 1
ATOM 1787 N N . LEU B 1 38 ? -19.078 2.713 4.684 1 97.88 38 LEU B N 1
ATOM 1788 C CA . LEU B 1 38 ? -18.297 3.865 4.266 1 97.88 38 LEU B CA 1
ATOM 1789 C C . LEU B 1 38 ? -17.922 3.764 2.791 1 97.88 38 LEU B C 1
ATOM 1791 O O . LEU B 1 38 ? -18.109 2.717 2.168 1 97.88 38 LEU B O 1
ATOM 1795 N N . GLU B 1 39 ? -17.562 4.863 2.217 1 97.81 39 GLU B N 1
ATOM 1796 C CA . GLU B 1 39 ? -16.984 4.941 0.88 1 97.81 39 GLU B CA 1
ATOM 1797 C C . GLU B 1 39 ? -15.633 5.652 0.904 1 97.81 39 GLU B C 1
ATOM 1799 O O . GLU B 1 39 ? -15.43 6.59 1.676 1 97.81 39 GLU B O 1
ATOM 1804 N N . VAL B 1 40 ? -14.742 5.148 0.143 1 98.75 40 VAL B N 1
ATOM 1805 C CA . VAL B 1 40 ? -13.406 5.723 0.045 1 98.75 40 VAL B CA 1
ATOM 1806 C C . VAL B 1 40 ? -13.25 6.441 -1.292 1 98.75 40 VAL B C 1
ATOM 1808 O O . VAL B 1 40 ? -13.547 5.879 -2.348 1 98.75 40 VAL B O 1
ATOM 1811 N N . ILE B 1 41 ? -12.781 7.66 -1.234 1 98.62 41 ILE B N 1
ATOM 1812 C CA . ILE B 1 41 ? -12.531 8.438 -2.443 1 98.62 41 ILE B CA 1
ATOM 1813 C C . ILE B 1 41 ? -11.133 9.039 -2.395 1 98.62 41 ILE B C 1
ATOM 1815 O O . ILE B 1 41 ? -10.703 9.555 -1.358 1 98.62 41 ILE B O 1
ATOM 1819 N N . THR B 1 42 ? -10.398 8.906 -3.473 1 98.94 42 THR B N 1
ATOM 1820 C CA . THR B 1 42 ? -9.109 9.578 -3.586 1 98.94 42 THR B CA 1
ATOM 1821 C C . THR B 1 42 ? -9.266 10.922 -4.289 1 98.94 42 THR B C 1
ATOM 1823 O O . THR B 1 42 ? -10.039 11.047 -5.238 1 98.94 42 THR B O 1
ATOM 1826 N N . VAL B 1 43 ? -8.523 11.906 -3.791 1 98.94 43 VAL B N 1
ATOM 1827 C CA . VAL B 1 43 ? -8.711 13.273 -4.266 1 98.94 43 VAL B CA 1
ATOM 1828 C C . VAL B 1 43 ? -7.367 13.891 -4.617 1 98.94 43 VAL B C 1
ATOM 1830 O O . VAL B 1 43 ? -6.418 13.82 -3.832 1 98.94 43 VAL B O 1
ATOM 1833 N N . GLY B 1 44 ? -7.215 14.406 -5.77 1 98.88 44 GLY B N 1
ATOM 1834 C CA . GLY B 1 44 ? -6.07 15.203 -6.176 1 98.88 44 GLY B CA 1
ATOM 1835 C C . GLY B 1 44 ? -6.414 16.656 -6.426 1 98.88 44 GLY B C 1
ATOM 1836 O O . GLY B 1 44 ? -7.59 17.016 -6.531 1 98.88 44 GLY B O 1
ATOM 1837 N N . LYS B 1 45 ? -5.359 17.531 -6.41 1 98.69 45 LYS B N 1
ATOM 1838 C CA . LYS B 1 45 ? -5.633 18.922 -6.738 1 98.69 45 LYS B CA 1
ATOM 1839 C C . LYS B 1 45 ? -6.398 19.031 -8.055 1 98.69 45 LYS B C 1
ATOM 1841 O O . LYS B 1 45 ? -7.371 19.781 -8.148 1 98.69 45 LYS B O 1
ATOM 1846 N N . LYS B 1 46 ? -5.926 18.297 -9.023 1 98.25 46 LYS B N 1
ATOM 1847 C CA . LYS B 1 46 ? -6.609 18.125 -10.297 1 98.25 46 LYS B CA 1
ATOM 1848 C C . LYS B 1 46 ? -6.898 16.656 -10.57 1 98.25 46 LYS B C 1
ATOM 1850 O O . LYS B 1 46 ? -6.336 15.773 -9.914 1 98.25 46 LYS B O 1
ATOM 1855 N N . HIS B 1 47 ? -7.848 16.406 -11.453 1 97.81 47 HIS B N 1
ATOM 1856 C CA . HIS B 1 47 ? -8.102 15.047 -11.914 1 97.81 47 HIS B CA 1
ATOM 1857 C C . HIS B 1 47 ? -7.113 14.648 -13.008 1 97.81 47 HIS B C 1
ATOM 1859 O O . HIS B 1 47 ? -7.477 14.594 -14.188 1 97.81 47 HIS B O 1
ATOM 1865 N N . GLN B 1 48 ? -5.918 14.352 -12.578 1 98.25 48 GLN B N 1
ATOM 1866 C CA . GLN B 1 48 ? -4.832 13.977 -13.477 1 98.25 48 GLN B CA 1
ATOM 1867 C C . GLN B 1 48 ? -3.939 12.906 -12.852 1 98.25 48 GLN B C 1
ATOM 1869 O O . GLN B 1 48 ? -3.965 12.711 -11.641 1 98.25 48 GLN B O 1
ATOM 1874 N N . LEU B 1 49 ? -3.244 12.25 -13.734 1 98.62 49 LEU B N 1
ATOM 1875 C CA . LEU B 1 49 ? -2.328 11.211 -13.266 1 98.62 49 LEU B CA 1
ATOM 1876 C C . LEU B 1 49 ? -1.271 11.797 -12.336 1 98.62 49 LEU B C 1
ATOM 1878 O O . LEU B 1 49 ? -0.646 12.812 -12.664 1 98.62 49 LEU B O 1
ATOM 1882 N N . ILE B 1 50 ? -1.099 11.195 -11.172 1 98.62 50 ILE B N 1
ATOM 1883 C CA . ILE B 1 50 ? -0.129 11.57 -10.148 1 98.62 50 ILE B CA 1
ATOM 1884 C C . ILE B 1 50 ? 1.038 10.586 -10.156 1 98.62 50 ILE B C 1
ATOM 1886 O O . ILE B 1 50 ? 0.836 9.375 -10.266 1 98.62 50 ILE B O 1
ATOM 1890 N N . ARG B 1 51 ? 2.244 11.117 -10.125 1 98.75 51 ARG B N 1
ATOM 1891 C CA . ARG B 1 51 ? 3.436 10.297 -9.93 1 98.75 51 ARG B CA 1
ATOM 1892 C C . ARG B 1 51 ? 3.855 10.273 -8.469 1 98.75 51 ARG B C 1
ATOM 1894 O O . ARG B 1 51 ? 4.461 11.227 -7.973 1 98.75 51 ARG B O 1
ATOM 1901 N N . ALA B 1 52 ? 3.586 9.18 -7.781 1 98.81 52 ALA B N 1
ATOM 1902 C CA . ALA B 1 52 ? 3.938 9.023 -6.371 1 98.81 52 ALA B CA 1
ATOM 1903 C C . ALA B 1 52 ? 5.445 8.867 -6.195 1 98.81 52 ALA B C 1
ATOM 1905 O O . ALA B 1 52 ? 6.184 8.789 -7.18 1 98.81 52 ALA B O 1
ATOM 1906 N N . LYS B 1 53 ? 5.875 8.898 -4.973 1 98 53 LYS B N 1
ATOM 1907 C CA . LYS B 1 53 ? 7.285 8.672 -4.656 1 98 53 LYS B CA 1
ATOM 1908 C C . LYS B 1 53 ? 7.781 7.363 -5.258 1 98 53 LYS B C 1
ATOM 1910 O O . LYS B 1 53 ? 7.09 6.344 -5.203 1 98 53 LYS B O 1
ATOM 1915 N N . ASN B 1 54 ? 8.906 7.391 -5.953 1 97.75 54 ASN B N 1
ATOM 1916 C CA . ASN B 1 54 ? 9.578 6.266 -6.602 1 97.75 54 ASN B CA 1
ATOM 1917 C C . ASN B 1 54 ? 8.805 5.793 -7.832 1 97.75 54 ASN B C 1
ATOM 1919 O O . ASN B 1 54 ? 9.102 4.734 -8.391 1 97.75 54 ASN B O 1
ATOM 1923 N N . GLY B 1 55 ? 7.754 6.461 -8.234 1 98.31 55 GLY B N 1
ATOM 1924 C CA . GLY B 1 55 ? 7.379 6.379 -9.641 1 98.31 55 GLY B CA 1
ATOM 1925 C C . GLY B 1 55 ? 6.02 5.742 -9.852 1 98.31 55 GLY B C 1
ATOM 1926 O O . GLY B 1 55 ? 5.484 5.77 -10.969 1 98.31 55 GLY B O 1
ATOM 1927 N N . LEU B 1 56 ? 5.352 5.152 -8.836 1 98.88 56 LEU B N 1
ATOM 1928 C CA . LEU B 1 56 ? 4.02 4.594 -9.055 1 98.88 56 LEU B CA 1
ATOM 1929 C C . LEU B 1 56 ? 3.061 5.664 -9.57 1 98.88 56 LEU B C 1
ATOM 1931 O O . LEU B 1 56 ? 2.992 6.762 -9.016 1 98.88 56 LEU B O 1
ATOM 1935 N N . LYS B 1 57 ? 2.367 5.383 -10.609 1 98.88 57 LYS B N 1
ATOM 1936 C CA . LYS B 1 57 ? 1.43 6.344 -11.188 1 98.88 57 LYS B CA 1
ATOM 1937 C C . LYS B 1 57 ? -0.008 6.008 -10.797 1 98.88 57 LYS B C 1
ATOM 1939 O O . LYS B 1 57 ? -0.482 4.898 -11.047 1 98.88 57 LYS B O 1
ATOM 1944 N N . VAL B 1 58 ? -0.741 6.949 -10.219 1 98.94 58 VAL B N 1
ATOM 1945 C CA . VAL B 1 58 ? -2.098 6.746 -9.727 1 98.94 58 VAL B CA 1
ATOM 1946 C C . VAL B 1 58 ? -3.004 7.871 -10.219 1 98.94 58 VAL B C 1
ATOM 1948 O O . VAL B 1 58 ? -2.561 9.016 -10.367 1 98.94 58 VAL B O 1
ATOM 1951 N N . MET B 1 59 ? -4.18 7.551 -10.484 1 98.88 59 MET B N 1
ATOM 1952 C CA . MET B 1 59 ? -5.188 8.523 -10.883 1 98.88 59 MET B CA 1
ATOM 1953 C C . MET B 1 59 ? -6.211 8.742 -9.773 1 98.88 59 MET B C 1
ATOM 1955 O O . MET B 1 59 ? -6.953 7.828 -9.422 1 98.88 59 MET B O 1
ATOM 1959 N N . PRO B 1 60 ? -6.234 9.977 -9.227 1 98.88 60 PRO B N 1
ATOM 1960 C CA . PRO B 1 60 ? -7.281 10.227 -8.227 1 98.88 60 PRO B CA 1
ATOM 1961 C C . PRO B 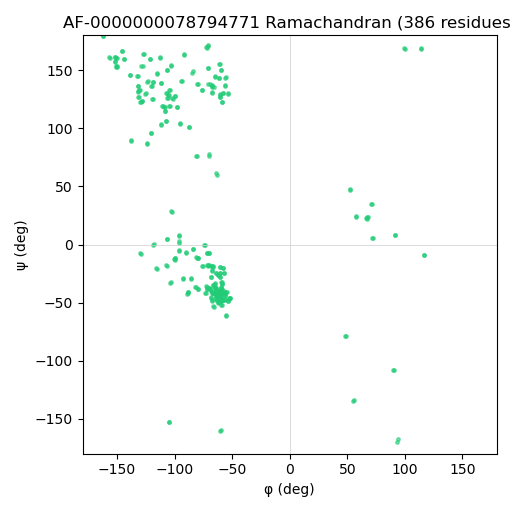1 60 ? -8.688 10.07 -8.797 1 98.88 60 PRO B C 1
ATOM 1963 O O . PRO B 1 60 ? -8.898 10.242 -10.008 1 98.88 60 PRO B O 1
ATOM 1966 N N . ASP B 1 61 ? -9.633 9.789 -7.977 1 98.75 61 ASP B N 1
ATOM 1967 C CA . ASP B 1 61 ? -11.031 9.656 -8.391 1 98.75 61 ASP B CA 1
ATOM 1968 C C . ASP B 1 61 ? -11.594 11 -8.844 1 98.75 61 ASP B C 1
ATOM 1970 O O . ASP B 1 61 ? -12.344 11.07 -9.82 1 98.75 61 ASP B O 1
ATOM 1974 N N . ILE B 1 62 ? -11.234 12.039 -8.078 1 98.75 62 ILE B N 1
ATOM 1975 C CA . ILE B 1 62 ? -11.828 13.352 -8.328 1 98.75 62 ILE B CA 1
ATOM 1976 C C . ILE B 1 62 ? -10.805 14.445 -8.031 1 98.75 62 ILE B C 1
ATOM 1978 O O . ILE B 1 62 ? -9.75 14.172 -7.457 1 98.75 62 ILE B O 1
ATOM 1982 N N . SER B 1 63 ? -11.117 15.648 -8.469 1 98.75 63 SER B N 1
ATOM 1983 C CA . SER B 1 63 ? -10.352 16.828 -8.102 1 98.75 63 SER B CA 1
ATOM 1984 C C . SER B 1 63 ? -10.93 17.484 -6.852 1 98.75 63 SER B C 1
ATOM 1986 O O . SER B 1 63 ? -12.055 17.203 -6.453 1 98.75 63 SER B O 1
ATOM 1988 N N . ILE B 1 64 ? -10.156 18.312 -6.266 1 98.44 64 ILE B N 1
ATOM 1989 C CA . ILE B 1 64 ? -10.562 18.969 -5.035 1 98.44 64 ILE B CA 1
ATOM 1990 C C . ILE B 1 64 ? -11.82 19.797 -5.285 1 98.44 64 ILE B C 1
ATOM 1992 O O . ILE B 1 64 ? -12.633 20 -4.379 1 98.44 64 ILE B O 1
ATOM 1996 N N . GLU B 1 65 ? -12.094 20.219 -6.477 1 98 65 GLU B N 1
ATOM 1997 C CA . GLU B 1 65 ? -13.25 21.062 -6.805 1 98 65 GLU B CA 1
ATOM 1998 C C . GLU B 1 65 ? -14.547 20.266 -6.715 1 98 65 GLU B C 1
ATOM 2000 O O . GLU B 1 65 ? -15.633 20.844 -6.598 1 98 65 GLU B O 1
ATOM 2005 N N . ALA B 1 66 ? -14.422 19.016 -6.727 1 98.19 66 ALA B N 1
ATOM 2006 C CA . ALA B 1 66 ? -15.609 18.156 -6.809 1 98.19 66 ALA B CA 1
ATOM 2007 C C . ALA B 1 66 ? -16.031 17.688 -5.426 1 98.19 66 ALA B C 1
ATOM 2009 O O . ALA B 1 66 ? -17.047 16.984 -5.285 1 98.19 66 ALA B O 1
ATOM 2010 N N . LEU B 1 67 ? -15.312 17.969 -4.391 1 97.25 67 LEU B N 1
ATOM 2011 C CA . LEU B 1 67 ? -15.602 17.484 -3.043 1 97.25 67 LEU B CA 1
ATOM 2012 C C . LEU B 1 67 ? -15.844 18.656 -2.096 1 97.25 67 LEU B C 1
ATOM 2014 O O . LEU B 1 67 ? -14.969 19.516 -1.922 1 97.25 67 LEU B O 1
ATOM 2018 N N . ASP B 1 68 ? -17 18.656 -1.422 1 94.25 68 ASP B N 1
ATOM 2019 C CA . ASP B 1 68 ? -17.344 19.812 -0.596 1 94.25 68 ASP B CA 1
ATOM 2020 C C . ASP B 1 68 ? -17.406 19.422 0.881 1 94.25 68 ASP B C 1
ATOM 2022 O O . ASP B 1 68 ? -17.391 20.297 1.754 1 94.25 68 ASP B O 1
ATOM 2026 N N . ALA B 1 69 ? -17.578 18.156 1.165 1 95.5 69 ALA B N 1
ATOM 2027 C CA . ALA B 1 69 ? -17.578 17.703 2.553 1 95.5 69 ALA B CA 1
ATOM 2028 C C . ALA B 1 69 ? -17.078 16.266 2.666 1 95.5 69 ALA B C 1
ATOM 2030 O O . ALA B 1 69 ? -17.141 15.5 1.701 1 95.5 69 ALA B O 1
ATOM 2031 N N . VAL B 1 70 ? -16.547 15.938 3.766 1 97.5 70 VAL B N 1
ATOM 2032 C CA . VAL B 1 70 ? -16.047 14.602 4.066 1 97.5 70 VAL B CA 1
ATOM 2033 C C . VAL B 1 70 ? -16.172 14.32 5.562 1 97.5 70 VAL B C 1
ATOM 2035 O O . VAL B 1 70 ? -16.234 15.25 6.371 1 97.5 70 VAL B O 1
ATOM 2038 N N . ASP B 1 71 ? -16.297 13.039 5.926 1 98.62 71 ASP B N 1
ATOM 2039 C CA . ASP B 1 71 ? -16.328 12.664 7.336 1 98.62 71 ASP B CA 1
ATOM 2040 C C . ASP B 1 71 ? -14.93 12.43 7.883 1 98.62 71 ASP B C 1
ATOM 2042 O O . ASP B 1 71 ? -14.625 12.812 9.016 1 98.62 71 ASP B O 1
ATOM 2046 N N . ILE B 1 72 ? -14.055 11.789 7.105 1 98.88 72 ILE B N 1
ATOM 2047 C CA . ILE B 1 72 ? -12.68 11.477 7.465 1 98.88 72 ILE B CA 1
ATOM 2048 C C . ILE B 1 72 ? -11.742 11.93 6.352 1 98.88 72 ILE B C 1
ATOM 2050 O O . ILE B 1 72 ? -11.93 11.57 5.188 1 98.88 72 ILE B O 1
ATOM 2054 N N . LEU B 1 73 ? -10.797 12.773 6.676 1 98.94 73 LEU B N 1
ATOM 2055 C CA . LEU B 1 73 ? -9.781 13.227 5.734 1 98.94 73 LEU B CA 1
ATOM 2056 C C . LEU B 1 73 ? -8.422 12.633 6.07 1 98.94 73 LEU B C 1
ATOM 2058 O O . LEU B 1 73 ? -7.91 12.82 7.176 1 98.94 73 LEU B O 1
ATOM 2062 N N . VAL B 1 74 ? -7.848 11.875 5.211 1 98.94 74 VAL B N 1
ATOM 2063 C CA . VAL B 1 74 ? -6.531 11.258 5.355 1 98.94 74 VAL B CA 1
ATOM 2064 C C . VAL B 1 74 ? -5.496 12.07 4.578 1 98.94 74 VAL B C 1
ATOM 2066 O O . VAL B 1 74 ? -5.656 12.312 3.381 1 98.94 74 VAL B O 1
ATOM 2069 N N . ILE B 1 75 ? -4.418 12.445 5.23 1 98.94 75 ILE B N 1
ATOM 2070 C CA . ILE B 1 75 ? -3.365 13.281 4.656 1 98.94 75 ILE B CA 1
ATOM 2071 C C . ILE B 1 75 ? -2.039 12.523 4.688 1 98.94 75 ILE B C 1
ATOM 2073 O O . ILE B 1 75 ? -1.317 12.562 5.688 1 98.94 75 ILE B O 1
ATOM 2077 N N . PRO B 1 76 ? -1.692 11.875 3.596 1 98.94 76 PRO B N 1
ATOM 2078 C CA . PRO B 1 76 ? -0.435 11.125 3.523 1 98.94 76 PRO B CA 1
ATOM 2079 C C . PRO B 1 76 ? 0.789 12.039 3.447 1 98.94 76 PRO B C 1
ATOM 2081 O O . PRO B 1 76 ? 0.65 13.258 3.309 1 98.94 76 PRO B O 1
ATOM 2084 N N . GLY B 1 77 ? 1.95 11.414 3.6 1 98.81 77 GLY B N 1
ATOM 2085 C CA . GLY B 1 77 ? 3.207 12.133 3.484 1 98.81 77 GLY B CA 1
ATOM 2086 C C . GLY B 1 77 ? 3.932 11.867 2.178 1 98.81 77 GLY B C 1
ATOM 2087 O O . GLY B 1 77 ? 3.301 11.602 1.154 1 98.81 77 GLY B O 1
ATOM 2088 N N . GLY B 1 78 ? 5.234 12 2.234 1 98.5 78 GLY B N 1
ATOM 2089 C CA . GLY B 1 78 ? 6.121 11.953 1.081 1 98.5 78 GLY B CA 1
ATOM 2090 C C . GLY B 1 78 ? 6.805 13.273 0.795 1 98.5 78 GLY B C 1
ATOM 2091 O O . GLY B 1 78 ? 6.453 14.297 1.379 1 98.5 78 GLY B O 1
ATOM 2092 N N . ASP B 1 79 ? 7.781 13.195 -0.09 1 97.88 79 ASP B N 1
ATOM 2093 C CA . ASP B 1 79 ? 8.508 14.406 -0.45 1 97.88 79 ASP B CA 1
ATOM 2094 C C . ASP B 1 79 ? 7.555 15.477 -0.982 1 97.88 79 ASP B C 1
ATOM 2096 O O . ASP B 1 79 ? 7.816 16.672 -0.841 1 97.88 79 ASP B O 1
ATOM 2100 N N . GLY B 1 80 ? 6.465 15.078 -1.478 1 98.69 80 GLY B N 1
ATOM 2101 C CA . GLY B 1 80 ? 5.484 15.984 -2.047 1 98.69 80 GLY B CA 1
ATOM 2102 C C . GLY B 1 80 ? 4.832 16.891 -1.014 1 98.69 80 GLY B C 1
ATOM 2103 O O . GLY B 1 80 ? 4.254 17.922 -1.358 1 98.69 80 GLY B O 1
ATOM 2104 N N . SER B 1 81 ? 4.855 16.469 0.27 1 98.75 81 SER B N 1
ATOM 2105 C CA . SER B 1 81 ? 4.246 17.297 1.31 1 98.75 81 SER B CA 1
ATOM 2106 C C . SER B 1 81 ? 4.914 18.656 1.396 1 98.75 81 SER B C 1
ATOM 2108 O O . SER B 1 81 ? 4.285 19.641 1.796 1 98.75 81 SER B O 1
ATOM 2110 N N . LYS B 1 82 ? 6.215 18.766 1.022 1 98.75 82 LYS B N 1
ATOM 2111 C CA . LYS B 1 82 ? 6.941 20.031 1.003 1 98.75 82 LYS B CA 1
ATOM 2112 C C . LYS B 1 82 ? 6.348 20.984 -0.031 1 98.75 82 LYS B C 1
ATOM 2114 O O . LYS B 1 82 ? 6.293 22.203 0.194 1 98.75 82 LYS B O 1
ATOM 2119 N N . ALA B 1 83 ? 5.992 20.453 -1.175 1 98.75 83 ALA B N 1
ATOM 2120 C CA . ALA B 1 83 ? 5.367 21.281 -2.213 1 98.75 83 ALA B CA 1
ATOM 2121 C C . ALA B 1 83 ? 3.936 21.641 -1.836 1 98.75 83 ALA B C 1
ATOM 2123 O O . ALA B 1 83 ? 3.469 22.734 -2.139 1 98.75 83 ALA B O 1
ATOM 2124 N N . VAL B 1 84 ? 3.207 20.734 -1.183 1 98.88 84 VAL B N 1
ATOM 2125 C CA . VAL B 1 84 ? 1.813 20.953 -0.804 1 98.88 84 VAL B CA 1
ATOM 2126 C C . VAL B 1 84 ? 1.713 22.156 0.12 1 98.88 84 VAL B C 1
ATOM 2128 O O . VAL B 1 84 ? 0.864 23.031 -0.081 1 98.88 84 VAL B O 1
ATOM 2131 N N . ILE B 1 85 ? 2.572 22.281 1.105 1 98.81 85 ILE B N 1
ATOM 2132 C CA . ILE B 1 85 ? 2.434 23.328 2.104 1 98.81 85 ILE B CA 1
ATOM 2133 C C . ILE B 1 85 ? 2.781 24.672 1.479 1 98.81 85 ILE B C 1
ATOM 2135 O O . ILE B 1 85 ? 2.582 25.719 2.098 1 98.81 85 ILE B O 1
ATOM 2139 N N . GLN B 1 86 ? 3.279 24.656 0.246 1 98.75 86 GLN B N 1
ATOM 2140 C CA . GLN B 1 86 ? 3.561 25.891 -0.476 1 98.75 86 GLN B CA 1
ATOM 2141 C C . GLN B 1 86 ? 2.439 26.219 -1.457 1 98.75 86 GLN B C 1
ATOM 2143 O O . GLN B 1 86 ? 2.438 27.297 -2.064 1 98.75 86 GLN B O 1
ATOM 2148 N N . ASP B 1 87 ? 1.555 25.328 -1.693 1 98.69 87 ASP B N 1
ATOM 2149 C CA . ASP B 1 87 ? 0.452 25.5 -2.635 1 98.69 87 ASP B CA 1
ATOM 2150 C C . ASP B 1 87 ? -0.757 26.141 -1.956 1 98.69 87 ASP B C 1
ATOM 2152 O O . ASP B 1 87 ? -1.574 25.453 -1.35 1 98.69 87 ASP B O 1
ATOM 2156 N N . LYS B 1 88 ? -0.959 27.406 -2.148 1 98.31 88 LYS B N 1
ATOM 2157 C CA . LYS B 1 88 ? -1.961 28.172 -1.416 1 98.31 88 LYS B CA 1
ATOM 2158 C C . LYS B 1 88 ? -3.367 27.641 -1.69 1 98.31 88 LYS B C 1
ATOM 2160 O O . LYS B 1 88 ? -4.188 27.547 -0.776 1 98.31 88 LYS B O 1
ATOM 2165 N N . ASP B 1 89 ? -3.609 27.297 -2.916 1 98.12 89 ASP B N 1
ATOM 2166 C CA . ASP B 1 89 ? -4.938 26.812 -3.287 1 98.12 89 ASP B CA 1
ATOM 2167 C C . ASP B 1 89 ? -5.234 25.469 -2.643 1 98.12 89 ASP B C 1
ATOM 2169 O O . ASP B 1 89 ? -6.32 25.266 -2.098 1 98.12 89 ASP B O 1
ATOM 2173 N N . LEU B 1 90 ? -4.305 24.578 -2.752 1 98.69 90 LEU B N 1
ATOM 2174 C CA . LEU B 1 90 ? -4.492 23.25 -2.172 1 98.69 90 LEU B CA 1
ATOM 2175 C C . LEU B 1 90 ? -4.605 23.328 -0.654 1 98.69 90 LEU B C 1
ATOM 2177 O O . LEU B 1 90 ? -5.461 22.688 -0.053 1 98.69 90 LEU B O 1
ATOM 2181 N N . MET B 1 91 ? -3.789 24.156 -0.008 1 98.81 91 MET B N 1
ATOM 2182 C CA . MET B 1 91 ? -3.822 24.328 1.441 1 98.81 91 MET B CA 1
ATOM 2183 C C . MET B 1 91 ? -5.156 24.922 1.891 1 98.81 91 MET B C 1
ATOM 2185 O O . MET B 1 91 ? -5.688 24.531 2.936 1 98.81 91 MET B O 1
ATOM 2189 N N . ALA B 1 92 ? -5.699 25.844 1.093 1 98.56 92 ALA B N 1
ATOM 2190 C CA . ALA B 1 92 ? -7 26.422 1.423 1 98.56 92 ALA B CA 1
ATOM 2191 C C . ALA B 1 92 ? -8.102 25.359 1.384 1 98.56 92 ALA B C 1
ATOM 2193 O O . ALA B 1 92 ? -8.977 25.344 2.246 1 98.56 92 ALA B O 1
ATOM 2194 N N . TRP B 1 93 ? -8.062 24.547 0.391 1 98.69 93 TRP B N 1
ATOM 2195 C CA . TRP B 1 93 ? -9.039 23.469 0.282 1 98.69 93 TRP B CA 1
ATOM 2196 C C . TRP B 1 93 ? -8.914 22.5 1.458 1 98.69 93 TRP B C 1
ATOM 2198 O O . TRP B 1 93 ? -9.922 22.109 2.053 1 98.69 93 TRP B O 1
ATOM 2208 N N . ILE B 1 94 ? -7.637 22.062 1.81 1 98.88 94 ILE B N 1
ATOM 2209 C CA . ILE B 1 94 ? -7.422 21.141 2.918 1 98.88 94 ILE B CA 1
ATOM 2210 C C . ILE B 1 94 ? -7.969 21.75 4.207 1 98.88 94 ILE B C 1
ATOM 2212 O O . ILE B 1 94 ? -8.609 21.062 5.004 1 98.88 94 ILE B O 1
ATOM 2216 N N . ALA B 1 95 ? -7.723 23.016 4.402 1 98.69 95 ALA B N 1
ATOM 2217 C CA . ALA B 1 95 ? -8.227 23.703 5.586 1 98.69 95 ALA B CA 1
ATOM 2218 C C . ALA B 1 95 ? -9.75 23.641 5.648 1 98.69 95 ALA B C 1
ATOM 2220 O O . ALA B 1 95 ? -10.32 23.391 6.707 1 98.69 95 ALA B O 1
ATOM 2221 N N . MET B 1 96 ? -10.359 23.922 4.551 1 98.44 96 MET B N 1
ATOM 2222 C CA . MET B 1 96 ? -11.82 23.906 4.473 1 98.44 96 MET B CA 1
ATOM 2223 C C . MET B 1 96 ? -12.359 22.5 4.762 1 98.44 96 MET B C 1
ATOM 2225 O O . MET B 1 96 ? -13.32 22.359 5.52 1 98.44 96 MET B O 1
ATOM 2229 N N . MET B 1 97 ? -11.789 21.5 4.141 1 98.44 97 MET B N 1
ATOM 2230 C CA . MET B 1 97 ? -12.211 20.125 4.348 1 98.44 97 MET B CA 1
ATOM 2231 C C . MET B 1 97 ? -11.992 19.703 5.797 1 98.44 97 MET B C 1
ATOM 2233 O O . MET B 1 97 ? -12.82 18.984 6.371 1 98.44 97 MET B O 1
ATOM 2237 N N . ALA B 1 98 ? -10.805 20.078 6.363 1 98.19 98 ALA B N 1
ATOM 2238 C CA . ALA B 1 98 ? -10.477 19.734 7.746 1 98.19 98 ALA B CA 1
ATOM 2239 C C . ALA B 1 98 ? -11.508 20.328 8.711 1 98.19 98 ALA B C 1
ATOM 2241 O O . ALA B 1 98 ? -11.844 19.703 9.719 1 98.19 98 ALA B O 1
ATOM 2242 N N . GLN B 1 99 ? -11.984 21.453 8.445 1 96.62 99 GLN B N 1
ATOM 2243 C CA . GLN B 1 99 ? -12.992 22.094 9.289 1 96.62 99 GLN B CA 1
ATOM 2244 C C . GLN B 1 99 ? -14.297 21.312 9.273 1 96.62 99 GLN B C 1
ATOM 2246 O O . GLN B 1 99 ? -14.977 21.203 10.297 1 96.62 99 GLN B O 1
ATOM 2251 N N . LYS B 1 100 ? -14.609 20.797 8.219 1 96.5 100 LYS B N 1
ATOM 2252 C CA . LYS B 1 100 ? -15.898 20.125 8.023 1 96.5 100 LYS B CA 1
ATOM 2253 C C . LYS B 1 100 ? -15.828 18.672 8.469 1 96.5 100 LYS B C 1
ATOM 2255 O O . LYS B 1 100 ? -16.844 18.094 8.867 1 96.5 100 LYS B O 1
ATOM 2260 N N . ALA B 1 101 ? -14.719 18.047 8.391 1 98.44 101 ALA B N 1
ATOM 2261 C CA . ALA B 1 101 ? -14.539 16.625 8.703 1 98.44 101 ALA B CA 1
ATOM 2262 C C . ALA B 1 101 ? -14.656 16.375 10.203 1 98.44 101 ALA B C 1
ATOM 2264 O O . ALA B 1 101 ? -14.383 17.266 11.008 1 98.44 101 ALA B O 1
ATOM 2265 N N . LYS B 1 102 ? -15.078 15.195 10.523 1 98.25 102 LYS B N 1
ATOM 2266 C CA . LYS B 1 102 ? -15.117 14.758 11.914 1 98.25 102 LYS B CA 1
ATOM 2267 C C . LYS B 1 102 ? -13.742 14.281 12.375 1 98.25 102 LYS B C 1
ATOM 2269 O O . LYS B 1 102 ? -13.383 14.445 13.547 1 98.25 102 LYS B O 1
ATOM 2274 N N . THR B 1 103 ? -13.008 13.641 11.531 1 98.81 103 THR B N 1
ATOM 2275 C CA . THR B 1 103 ? -11.672 13.133 11.781 1 98.81 103 THR B CA 1
ATOM 2276 C C . THR B 1 103 ? -10.719 13.516 10.656 1 98.81 103 THR B C 1
ATOM 2278 O O . THR B 1 103 ? -11.07 13.414 9.477 1 98.81 103 THR B O 1
ATOM 2281 N N . VAL B 1 104 ? -9.57 14.039 11.031 1 98.94 104 VAL B N 1
ATOM 2282 C CA . VAL B 1 104 ? -8.477 14.344 10.117 1 98.94 104 VAL B CA 1
ATOM 2283 C C . VAL B 1 104 ? -7.184 13.711 10.633 1 98.94 104 VAL B C 1
ATOM 2285 O O . VAL B 1 104 ? -6.789 13.938 11.781 1 98.94 104 VAL B O 1
ATOM 2288 N N . PHE B 1 105 ? -6.523 12.875 9.812 1 98.88 105 PHE B N 1
ATOM 2289 C CA . PHE B 1 105 ? -5.266 12.367 10.336 1 98.88 105 PHE B CA 1
ATOM 2290 C C . PHE B 1 105 ? -4.195 12.336 9.258 1 98.88 105 PHE B C 1
ATOM 2292 O O . PHE B 1 105 ? -4.504 12.195 8.07 1 98.88 105 PHE B O 1
ATOM 2299 N N . SER B 1 106 ? -2.967 12.594 9.68 1 98.94 106 SER B N 1
ATOM 2300 C CA . SER B 1 106 ? -1.811 12.555 8.789 1 98.94 106 SER B CA 1
ATOM 2301 C C . SER B 1 106 ? -1 11.281 8.984 1 98.94 106 SER B C 1
ATOM 2303 O O . SER B 1 106 ? -1.076 10.648 10.047 1 98.94 106 SER B O 1
ATOM 2305 N N . VAL B 1 107 ? -0.317 10.891 8 1 98.88 107 VAL B N 1
ATOM 2306 C CA . VAL B 1 107 ? 0.671 9.812 8.023 1 98.88 107 VAL B CA 1
ATOM 2307 C C . VAL B 1 107 ? 2.037 10.359 7.617 1 98.88 107 VAL B C 1
ATOM 2309 O O . VAL B 1 107 ? 2.148 11.117 6.648 1 98.88 107 VAL B O 1
ATOM 2312 N N . CYS B 1 108 ? 3.131 9.945 8.367 1 98.69 108 CYS B N 1
ATOM 2313 C CA . CYS B 1 108 ? 4.473 10.336 7.953 1 98.69 108 CYS B CA 1
ATOM 2314 C C . CYS B 1 108 ? 4.578 11.852 7.809 1 98.69 108 CYS B C 1
ATOM 2316 O O . CYS B 1 108 ? 4.156 12.594 8.695 1 98.69 108 CYS B O 1
ATOM 2318 N N . SER B 1 109 ? 5.148 12.328 6.781 1 98.81 109 SER B N 1
ATOM 2319 C CA . SER B 1 109 ? 5.434 13.75 6.609 1 98.81 109 SER B CA 1
ATOM 2320 C C . SER B 1 109 ? 4.164 14.539 6.297 1 98.81 109 SER B C 1
ATOM 2322 O O . SER B 1 109 ? 4.195 15.766 6.191 1 98.81 109 SER B O 1
ATOM 2324 N N . GLY B 1 110 ? 3.012 13.82 6.215 1 98.88 110 GLY B N 1
ATOM 2325 C CA . GLY B 1 110 ? 1.75 14.539 6.141 1 98.88 110 GLY B CA 1
ATOM 2326 C C . GLY B 1 110 ? 1.525 15.469 7.32 1 98.88 110 GLY B C 1
ATOM 2327 O O . GLY B 1 110 ? 0.748 16.422 7.223 1 98.88 110 GLY B O 1
ATOM 2328 N N . ALA B 1 111 ? 2.217 15.219 8.367 1 98.94 111 ALA B N 1
ATOM 2329 C CA . ALA B 1 111 ? 2.127 16.031 9.57 1 98.94 111 ALA B CA 1
ATOM 2330 C C . ALA B 1 111 ? 2.559 17.469 9.297 1 98.94 111 ALA B C 1
ATOM 2332 O O . ALA B 1 111 ? 2.146 18.391 10.008 1 98.94 111 ALA B O 1
ATOM 2333 N N . ARG B 1 112 ? 3.434 17.734 8.273 1 98.88 112 ARG B N 1
ATOM 2334 C CA . ARG B 1 112 ? 3.816 19.078 7.867 1 98.88 112 ARG B CA 1
ATOM 2335 C C . ARG B 1 112 ? 2.586 19.922 7.562 1 98.88 112 ARG B C 1
ATOM 2337 O O . ARG B 1 112 ? 2.543 21.109 7.902 1 98.88 112 ARG B O 1
ATOM 2344 N N . ILE B 1 113 ? 1.626 19.281 6.895 1 98.94 113 ILE B N 1
ATOM 2345 C CA . ILE B 1 113 ? 0.435 19.984 6.43 1 98.94 113 ILE B CA 1
ATOM 2346 C C . ILE B 1 113 ? -0.42 20.406 7.621 1 98.94 113 ILE B C 1
ATOM 2348 O O . ILE B 1 113 ? -0.87 21.547 7.703 1 98.94 113 ILE B O 1
ATOM 2352 N N . LEU B 1 114 ? -0.629 19.469 8.586 1 98.88 114 LEU B N 1
ATOM 2353 C CA . LEU B 1 114 ? -1.382 19.797 9.797 1 98.88 114 LEU B CA 1
ATOM 2354 C C . LEU B 1 114 ? -0.67 20.891 10.602 1 98.88 114 LEU B C 1
ATOM 2356 O O . LEU B 1 114 ? -1.317 21.766 11.18 1 98.88 114 LEU B O 1
ATOM 2360 N N . ALA B 1 115 ? 0.667 20.797 10.672 1 98.94 115 ALA B N 1
ATOM 2361 C CA . ALA B 1 115 ? 1.462 21.797 11.375 1 98.94 115 ALA B CA 1
ATOM 2362 C C . ALA B 1 115 ? 1.291 23.172 10.734 1 98.94 115 ALA B C 1
ATOM 2364 O O . ALA B 1 115 ? 1.038 24.156 11.43 1 98.94 115 ALA B O 1
ATOM 2365 N N . LYS B 1 116 ? 1.444 23.219 9.414 1 98.88 116 LYS B N 1
ATOM 2366 C CA . LYS B 1 116 ? 1.331 24.469 8.68 1 98.88 116 LYS B CA 1
ATOM 2367 C C . LYS B 1 116 ? -0.042 25.109 8.875 1 98.88 116 LYS B C 1
ATOM 2369 O O . LYS B 1 116 ? -0.168 26.328 8.898 1 98.88 116 LYS B O 1
ATOM 2374 N N . LEU B 1 117 ? -1.054 24.297 9.039 1 98.69 117 LEU B N 1
ATOM 2375 C CA . LEU B 1 117 ? -2.42 24.766 9.227 1 98.69 117 LEU B CA 1
ATOM 2376 C C . LEU B 1 117 ? -2.65 25.172 10.68 1 98.69 117 LEU B C 1
ATOM 2378 O O . LEU B 1 117 ? -3.713 25.703 11.016 1 98.69 117 LEU B O 1
ATOM 2382 N N . GLY B 1 118 ? -1.723 24.859 11.547 1 98.62 118 GLY B N 1
ATOM 2383 C CA . GLY B 1 118 ? -1.8 25.281 12.93 1 98.62 118 GLY B CA 1
ATOM 2384 C C . GLY B 1 118 ? -2.492 24.281 13.828 1 98.62 118 GLY B C 1
ATOM 2385 O O . GLY B 1 118 ? -2.66 24.516 15.023 1 98.62 118 GLY B O 1
ATOM 2386 N N . HIS B 1 119 ? -2.781 23.109 13.297 1 98.62 119 HIS B N 1
ATOM 2387 C CA . HIS B 1 119 ? -3.598 22.141 14.039 1 98.62 119 HIS B CA 1
ATOM 2388 C C . HIS B 1 119 ? -2.75 21.328 15.008 1 98.62 119 HIS B C 1
ATOM 2390 O O . HIS B 1 119 ? -3.283 20.562 15.812 1 98.62 119 HIS B O 1
ATOM 2396 N N . LEU B 1 120 ? -1.423 21.531 15 1 98.75 120 LEU B N 1
ATOM 2397 C CA . LEU B 1 120 ? -0.558 20.812 15.93 1 98.75 120 LEU B CA 1
ATOM 2398 C C . LEU B 1 120 ? -0.058 21.734 17.031 1 98.75 120 LEU B C 1
ATOM 2400 O O . LEU B 1 120 ? 0.743 21.328 17.875 1 98.75 120 LEU B O 1
ATOM 2404 N N . ALA B 1 121 ? -0.531 23.016 17.062 1 98.81 121 ALA B N 1
ATOM 2405 C CA . ALA B 1 121 ? -0.1 23.969 18.078 1 98.81 121 ALA B CA 1
ATOM 2406 C C . ALA B 1 121 ? -0.417 23.453 19.469 1 98.81 121 ALA B C 1
ATOM 2408 O O . ALA B 1 121 ? -1.566 23.125 19.781 1 98.81 121 ALA B O 1
ATOM 2409 N N . HIS B 1 122 ? 0.615 23.344 20.312 1 98.81 122 HIS B N 1
ATOM 2410 C CA . HIS B 1 122 ? 0.551 22.906 21.703 1 98.81 122 HIS B CA 1
ATOM 2411 C C . HIS B 1 122 ? -0.06 21.516 21.812 1 98.81 122 HIS B C 1
ATOM 2413 O O . HIS B 1 122 ? -0.662 21.172 22.844 1 98.81 122 HIS B O 1
ATOM 2419 N N . GLN B 1 123 ? -0.016 20.719 20.828 1 98.75 123 GLN B N 1
ATOM 2420 C CA . GLN B 1 123 ? -0.551 19.359 20.812 1 98.75 123 GLN B CA 1
ATOM 2421 C C . GLN B 1 123 ? 0.564 18.344 20.641 1 98.75 123 GLN B C 1
ATOM 2423 O O . GLN B 1 123 ? 1.568 18.609 19.984 1 98.75 123 GLN B O 1
ATOM 2428 N N . LYS B 1 124 ? 0.381 17.172 21.25 1 98.88 124 LYS B N 1
ATOM 2429 C CA . LYS B 1 124 ? 1.265 16.047 20.969 1 98.88 124 LYS B CA 1
ATOM 2430 C C . LYS B 1 124 ? 1.127 15.586 19.516 1 98.88 124 LYS B C 1
ATOM 2432 O O . LYS B 1 124 ? 0.033 15.625 18.953 1 98.88 124 LYS B O 1
ATOM 2437 N N . PHE B 1 125 ? 2.248 15.172 18.969 1 98.88 125 PHE B N 1
ATOM 2438 C CA . PHE B 1 125 ? 2.174 14.617 17.609 1 98.88 125 PHE B CA 1
ATOM 2439 C C . PHE B 1 125 ? 3.285 13.602 17.391 1 98.88 125 PHE B C 1
ATOM 2441 O O . PHE B 1 125 ? 4.27 13.57 18.125 1 98.88 125 PHE B O 1
ATOM 2448 N N . THR B 1 126 ? 3.125 12.711 16.453 1 98.88 126 THR B N 1
ATOM 2449 C CA . THR B 1 126 ? 4.191 11.883 15.898 1 98.88 126 THR B CA 1
ATOM 2450 C C . THR B 1 126 ? 4.219 11.992 14.375 1 98.88 126 THR B C 1
ATOM 2452 O O . THR B 1 126 ? 3.354 12.633 13.773 1 98.88 126 THR B O 1
ATOM 2455 N N . THR B 1 127 ? 5.215 11.609 13.789 1 98.75 127 THR B N 1
ATOM 2456 C CA . THR B 1 127 ? 5.484 11.633 12.352 1 98.75 127 THR B CA 1
ATOM 2457 C C . THR B 1 127 ? 6.625 10.68 12 1 98.75 127 THR B C 1
ATOM 2459 O O . THR B 1 127 ? 7.109 9.938 12.859 1 98.75 127 THR B O 1
ATOM 2462 N N . HIS B 1 128 ? 6.949 10.602 10.75 1 98.19 128 HIS B N 1
ATOM 2463 C CA . HIS B 1 128 ? 8.117 9.828 10.375 1 98.19 128 HIS B CA 1
ATOM 2464 C C . HIS B 1 128 ? 9.359 10.297 11.117 1 98.19 128 HIS B C 1
ATOM 2466 O O . HIS B 1 128 ? 9.562 11.5 11.305 1 98.19 128 HIS B O 1
ATOM 2472 N N . HIS B 1 129 ? 10.234 9.406 11.477 1 97.06 129 HIS B N 1
ATOM 2473 C CA . HIS B 1 129 ? 11.352 9.695 12.367 1 97.06 129 HIS B CA 1
ATOM 2474 C C . HIS B 1 129 ? 12.273 10.758 11.781 1 97.06 129 HIS B C 1
ATOM 2476 O O . HIS B 1 129 ? 12.961 11.461 12.516 1 97.06 129 HIS B O 1
ATOM 2482 N N . GLU B 1 130 ? 12.211 10.977 10.469 1 97.5 130 GLU B N 1
ATOM 2483 C CA . GLU B 1 130 ? 13.109 11.922 9.82 1 97.5 130 GLU B CA 1
ATOM 2484 C C . GLU B 1 130 ? 12.453 13.289 9.664 1 97.5 130 GLU B C 1
ATOM 2486 O O . GLU B 1 130 ? 13.039 14.211 9.094 1 97.5 130 GLU B O 1
ATOM 2491 N N . VAL B 1 131 ? 11.25 13.422 10.133 1 98.5 131 VAL B N 1
ATOM 2492 C CA . VAL B 1 131 ? 10.469 14.586 9.734 1 98.5 131 VAL B CA 1
ATOM 2493 C C . VAL B 1 131 ? 10.133 15.43 10.961 1 98.5 131 VAL B C 1
ATOM 2495 O O . VAL B 1 131 ? 9.492 16.484 10.844 1 98.5 131 VAL B O 1
ATOM 2498 N N . PHE B 1 132 ? 10.539 15.078 12.172 1 98.75 132 PHE B N 1
ATOM 2499 C CA . PHE B 1 132 ? 10.18 15.773 13.398 1 98.75 132 PHE B CA 1
ATOM 2500 C C . PHE B 1 132 ? 10.664 17.219 13.359 1 98.75 132 PHE B C 1
ATOM 2502 O O . PHE B 1 132 ? 9.906 18.141 13.641 1 98.75 132 PHE B O 1
ATOM 2509 N N . GLU B 1 133 ? 11.898 17.438 12.984 1 98.69 133 GLU B N 1
ATOM 2510 C CA . GLU B 1 133 ? 12.469 18.781 12.969 1 98.69 133 GLU B CA 1
ATOM 2511 C C . GLU B 1 133 ? 11.734 19.688 11.984 1 98.69 133 GLU B C 1
ATOM 2513 O O . GLU B 1 133 ? 11.531 20.875 12.25 1 98.69 133 GLU B O 1
ATOM 2518 N N . SER B 1 134 ? 11.438 19.109 10.852 1 98.75 134 SER B N 1
ATOM 2519 C CA . SER B 1 134 ? 10.711 19.875 9.836 1 98.75 134 SER B CA 1
ATOM 2520 C C . SER B 1 134 ? 9.352 20.328 10.367 1 98.75 134 SER B C 1
ATOM 2522 O O . SER B 1 134 ? 8.953 21.469 10.141 1 98.75 134 SER B O 1
ATOM 2524 N N . VAL B 1 135 ? 8.625 19.453 11.023 1 98.81 135 VAL B N 1
ATOM 2525 C CA . VAL B 1 135 ? 7.328 19.781 11.602 1 98.81 135 VAL B CA 1
ATOM 2526 C C . VAL B 1 135 ? 7.496 20.875 12.656 1 98.81 135 VAL B C 1
ATOM 2528 O O . VAL B 1 135 ? 6.734 21.844 12.68 1 98.81 135 VAL B O 1
ATOM 2531 N N . LEU B 1 136 ? 8.508 20.766 13.508 1 98.88 136 LEU B N 1
ATOM 2532 C CA . LEU B 1 136 ? 8.734 21.719 14.586 1 98.88 136 LEU B CA 1
ATOM 2533 C C . LEU B 1 136 ? 9.156 23.078 14.039 1 98.88 136 LEU B C 1
ATOM 2535 O O . LEU B 1 136 ? 8.898 24.109 14.664 1 98.88 136 LEU B O 1
ATOM 2539 N N . SER B 1 137 ? 9.781 23.094 12.906 1 98.81 137 SER B N 1
ATOM 2540 C CA . SER B 1 137 ? 10.109 24.344 12.25 1 98.81 137 SER B CA 1
ATOM 2541 C C . SER B 1 137 ? 8.852 25.078 11.797 1 98.81 137 SER B C 1
ATOM 2543 O O . SER B 1 137 ? 8.82 26.312 11.781 1 98.81 137 SER B O 1
ATOM 2545 N N . LEU B 1 138 ? 7.832 24.359 11.391 1 98.81 138 LEU B N 1
ATOM 2546 C CA . LEU B 1 138 ? 6.57 24.922 10.922 1 98.81 138 LEU B CA 1
ATOM 2547 C C . LEU B 1 138 ? 5.688 25.328 12.094 1 98.81 138 LEU B C 1
ATOM 2549 O O . LEU B 1 138 ? 4.969 26.328 12.023 1 98.81 138 LEU B O 1
ATOM 2553 N N . GLU B 1 139 ? 5.672 24.562 13.141 1 98.81 139 GLU B N 1
ATOM 2554 C CA . GLU B 1 139 ? 4.902 24.797 14.359 1 98.81 139 GLU B CA 1
ATOM 2555 C C . GLU B 1 139 ? 5.734 24.484 15.602 1 98.81 139 GLU B C 1
ATOM 2557 O O . GLU B 1 139 ? 5.637 23.391 16.156 1 98.81 139 GLU B O 1
ATOM 2562 N N . PRO B 1 140 ? 6.453 25.453 16.125 1 98.81 140 PRO B N 1
ATOM 2563 C CA . PRO B 1 140 ? 7.43 25.234 17.188 1 98.81 140 PRO B CA 1
ATOM 2564 C C . PRO B 1 140 ? 6.785 24.797 18.5 1 98.81 140 PRO B C 1
ATOM 2566 O O . PRO B 1 140 ? 7.465 24.266 19.375 1 98.81 140 PRO B O 1
ATOM 2569 N N . THR B 1 141 ? 5.48 25.031 18.672 1 98.81 141 THR B N 1
ATOM 2570 C CA . THR B 1 141 ? 4.84 24.734 19.953 1 98.81 141 THR B CA 1
ATOM 2571 C C . THR B 1 141 ? 4.309 23.312 19.969 1 98.81 141 THR B C 1
ATOM 2573 O O . THR B 1 141 ? 3.803 22.828 20.984 1 98.81 141 THR B O 1
ATOM 2576 N N . ALA B 1 142 ? 4.352 22.578 18.828 1 98.88 142 ALA B N 1
ATOM 2577 C CA . ALA B 1 142 ? 3.951 21.172 18.797 1 98.88 142 ALA B CA 1
ATOM 2578 C C . ALA B 1 142 ? 4.812 20.344 19.75 1 98.88 142 ALA B C 1
ATOM 2580 O O . ALA B 1 142 ? 5.988 20.641 19.953 1 98.88 142 ALA B O 1
ATOM 2581 N N . ILE B 1 143 ? 4.277 19.25 20.328 1 98.94 143 ILE B N 1
ATOM 2582 C CA . ILE B 1 143 ? 4.977 18.422 21.312 1 98.94 143 ILE B CA 1
ATOM 2583 C C . ILE B 1 143 ? 5.285 17.062 20.703 1 98.94 143 ILE B C 1
ATOM 2585 O O . ILE B 1 143 ? 4.41 16.188 20.625 1 98.94 143 ILE B O 1
ATOM 2589 N N . PRO B 1 144 ? 6.531 16.875 20.312 1 98.81 144 PRO B N 1
ATOM 2590 C CA . PRO B 1 144 ? 6.883 15.633 19.625 1 98.81 144 PRO B CA 1
ATOM 2591 C C . PRO B 1 144 ? 6.844 14.406 20.531 1 98.81 144 PRO B C 1
ATOM 2593 O O . PRO B 1 144 ? 7.215 14.5 21.703 1 98.81 144 PRO B O 1
ATOM 2596 N N . ASP B 1 145 ? 6.324 13.273 20.062 1 98.62 145 ASP B N 1
ATOM 2597 C CA . ASP B 1 145 ? 6.406 11.945 20.688 1 98.62 145 ASP B CA 1
ATOM 2598 C C . ASP B 1 145 ? 7.012 10.93 19.719 1 98.62 145 ASP B C 1
ATOM 2600 O O . ASP B 1 145 ? 6.289 10.188 19.047 1 98.62 145 ASP B O 1
ATOM 2604 N N . PRO B 1 146 ? 8.328 10.82 19.688 1 97.12 146 PRO B N 1
ATOM 2605 C CA . PRO B 1 146 ? 9.008 9.969 18.703 1 97.12 146 PRO B CA 1
ATOM 2606 C C . PRO B 1 146 ? 8.789 8.477 18.969 1 97.12 146 PRO B C 1
ATOM 2608 O O . PRO B 1 146 ? 9.141 7.645 18.125 1 97.12 146 PRO B O 1
ATOM 2611 N N . THR B 1 147 ? 8.18 8.094 20.062 1 96.06 147 THR B N 1
ATOM 2612 C CA . THR B 1 147 ? 8.008 6.688 20.391 1 96.06 147 THR B CA 1
ATOM 2613 C C . THR B 1 147 ? 6.598 6.219 20.047 1 96.06 147 THR B C 1
ATOM 2615 O O . THR B 1 147 ? 6.324 5.016 20.031 1 96.06 147 THR B O 1
ATOM 2618 N N . ALA B 1 148 ? 5.711 7.145 19.766 1 97.44 148 ALA B N 1
ATOM 2619 C CA . ALA B 1 148 ? 4.316 6.797 19.5 1 97.44 148 ALA B CA 1
ATOM 2620 C C . ALA B 1 148 ? 4.137 6.297 18.062 1 97.44 148 ALA B C 1
ATOM 2622 O O . ALA B 1 148 ? 4.734 6.832 17.125 1 97.44 148 ALA B O 1
ATOM 2623 N N . ARG B 1 149 ? 3.355 5.281 17.969 1 96.88 149 ARG B N 1
ATOM 2624 C CA . ARG B 1 149 ? 2.975 4.828 16.625 1 96.88 149 ARG B CA 1
ATOM 2625 C C . ARG B 1 149 ? 1.971 5.785 15.992 1 96.88 149 ARG B C 1
ATOM 2627 O O . ARG B 1 149 ? 1.997 6.004 14.781 1 96.88 149 ARG B O 1
ATOM 2634 N N . PHE B 1 150 ? 1.078 6.199 16.734 1 98.56 150 PHE B N 1
ATOM 2635 C CA . PHE B 1 150 ? 0.178 7.285 16.359 1 98.56 150 PHE B CA 1
ATOM 2636 C C . PHE B 1 150 ? -0.282 8.055 17.594 1 98.56 150 PHE B C 1
ATOM 2638 O O . PHE B 1 150 ? -0.125 7.586 18.719 1 98.56 150 PHE B O 1
ATOM 2645 N N . VAL B 1 151 ? -0.756 9.25 17.406 1 98.81 151 VAL B N 1
ATOM 2646 C CA . VAL B 1 151 ? -1.254 10.133 18.469 1 98.81 151 VAL B CA 1
ATOM 2647 C C . VAL B 1 151 ? -2.68 10.578 18.141 1 98.81 151 VAL B C 1
ATOM 2649 O O . VAL B 1 151 ? -2.965 10.992 17.016 1 98.81 151 VAL B O 1
ATOM 2652 N N . ASP B 1 152 ? -3.631 10.453 19.078 1 98.69 152 ASP B N 1
ATOM 2653 C CA . ASP B 1 152 ? -5.027 10.859 18.953 1 98.69 152 ASP B CA 1
ATOM 2654 C C . ASP B 1 152 ? -5.312 12.109 19.781 1 98.69 152 ASP B C 1
ATOM 2656 O O . ASP B 1 152 ? -5.426 12.031 21 1 98.69 152 ASP B O 1
ATOM 2660 N N . ASN B 1 153 ? -5.457 13.203 19.141 1 98.31 153 ASN B N 1
ATOM 2661 C CA . ASN B 1 153 ? -5.84 14.445 19.812 1 98.31 153 ASN B CA 1
ATOM 2662 C C . ASN B 1 153 ? -7.312 14.766 19.594 1 98.31 153 ASN B C 1
ATOM 2664 O O . ASN B 1 153 ? -7.691 15.938 19.516 1 98.31 153 ASN B O 1
ATOM 2668 N N . GLY B 1 154 ? -8.164 13.789 19.391 1 97.94 154 GLY B N 1
ATOM 2669 C CA . GLY B 1 154 ? -9.562 13.992 19.062 1 97.94 154 GLY B CA 1
ATOM 2670 C C . GLY B 1 154 ? -9.82 14.07 17.562 1 97.94 154 GLY B C 1
ATOM 2671 O O . GLY B 1 154 ? -9.68 13.062 16.859 1 97.94 154 GLY B O 1
ATOM 2672 N N . LYS B 1 155 ? -10.117 15.25 17.062 1 98.31 155 LYS B N 1
ATOM 2673 C CA . LYS B 1 155 ? -10.422 15.453 15.656 1 98.31 155 LYS B CA 1
ATOM 2674 C C . LYS B 1 155 ? -9.18 15.258 14.789 1 98.31 155 LYS B C 1
ATOM 2676 O O . LYS B 1 155 ? -9.266 14.695 13.695 1 98.31 155 LYS B O 1
ATOM 2681 N N . PHE B 1 156 ? -8.047 15.703 15.273 1 98.81 156 PHE B N 1
ATOM 2682 C CA . PHE B 1 156 ? -6.789 15.633 14.539 1 98.81 156 PHE B CA 1
ATOM 2683 C C . PHE B 1 156 ? -5.883 14.555 15.109 1 98.81 156 PHE B C 1
ATOM 2685 O O . PHE B 1 156 ? -5.641 14.523 16.312 1 98.81 156 PHE B O 1
ATOM 2692 N N . MET B 1 157 ? -5.406 13.633 14.266 1 98.94 157 MET B N 1
ATOM 2693 C CA . MET B 1 157 ? -4.516 12.547 14.656 1 98.94 157 MET B CA 1
ATOM 2694 C C . MET B 1 157 ? -3.291 12.492 13.75 1 98.94 157 MET B C 1
ATOM 2696 O O . MET B 1 157 ? -3.328 12.992 12.625 1 98.94 157 MET B O 1
ATOM 2700 N N . THR B 1 158 ? -2.217 11.969 14.273 1 98.94 158 THR B N 1
ATOM 2701 C CA . THR B 1 158 ? -0.991 11.812 13.5 1 98.94 158 THR B CA 1
ATOM 2702 C C . THR B 1 158 ? -0.426 10.406 13.656 1 98.94 158 THR B C 1
ATOM 2704 O O . THR B 1 158 ? -0.455 9.836 14.758 1 98.94 158 THR B O 1
ATOM 2707 N N . ALA B 1 159 ? -0.008 9.836 12.586 1 98.75 159 ALA B N 1
ATOM 2708 C CA . ALA B 1 159 ? 0.681 8.547 12.602 1 98.75 159 ALA B CA 1
ATOM 2709 C C . ALA B 1 159 ? 2.172 8.719 12.328 1 98.75 159 ALA B C 1
ATOM 2711 O O . ALA B 1 159 ? 2.578 9.648 11.625 1 98.75 159 ALA B O 1
ATOM 2712 N N . ALA B 1 160 ? 2.975 7.805 12.898 1 97.69 160 ALA B N 1
ATOM 2713 C CA . ALA B 1 160 ? 4.383 7.711 12.523 1 97.69 160 ALA B CA 1
ATOM 2714 C C . ALA B 1 160 ? 4.531 7.398 11.039 1 97.69 160 ALA B C 1
ATOM 2716 O O . ALA B 1 160 ? 3.613 7.637 10.25 1 97.69 160 ALA B O 1
ATOM 2717 N N . GLY B 1 161 ? 5.668 6.914 10.648 1 92.19 161 GLY B N 1
ATOM 2718 C CA . GLY B 1 161 ? 5.957 6.797 9.234 1 92.19 161 GLY B CA 1
ATOM 2719 C C . GLY B 1 161 ? 5.41 5.527 8.609 1 92.19 161 GLY B C 1
ATOM 2720 O O . GLY B 1 161 ? 5.387 4.477 9.258 1 92.19 161 GLY B O 1
ATOM 2721 N N . VAL B 1 162 ? 5.094 5.633 7.438 1 90.75 162 VAL B N 1
ATOM 2722 C CA . VAL B 1 162 ? 4.797 4.758 6.309 1 90.75 162 VAL B CA 1
ATOM 2723 C C . VAL B 1 162 ? 3.811 3.674 6.742 1 90.75 162 VAL B C 1
ATOM 2725 O O . VAL B 1 162 ? 2.607 3.785 6.488 1 90.75 162 VAL B O 1
ATOM 2728 N N . ALA B 1 163 ? 4.211 2.564 7.461 1 92.56 163 ALA B N 1
ATOM 2729 C CA . ALA B 1 163 ? 3.328 1.453 7.809 1 92.56 163 ALA B CA 1
ATOM 2730 C C . ALA B 1 163 ? 2.396 1.831 8.961 1 92.56 163 ALA B C 1
ATOM 2732 O O . ALA B 1 163 ? 1.358 1.195 9.156 1 92.56 163 ALA B O 1
ATOM 2733 N N . ALA B 1 164 ? 2.691 2.869 9.75 1 96.5 164 ALA B N 1
ATOM 2734 C CA . ALA B 1 164 ? 1.885 3.311 10.891 1 96.5 164 ALA B CA 1
ATOM 2735 C C . ALA B 1 164 ? 0.514 3.801 10.43 1 96.5 164 ALA B C 1
ATOM 2737 O O . ALA B 1 164 ? -0.438 3.822 11.211 1 96.5 164 ALA B O 1
ATOM 2738 N N . GLY B 1 165 ? 0.426 4.238 9.164 1 98 165 GLY B N 1
ATOM 2739 C CA . GLY B 1 165 ? -0.859 4.629 8.609 1 98 165 GLY B CA 1
ATOM 2740 C C . GLY B 1 165 ? -1.885 3.512 8.633 1 98 165 GLY B C 1
ATOM 2741 O O . GLY B 1 165 ? -3.086 3.766 8.75 1 98 165 GLY B O 1
ATOM 2742 N N . ILE B 1 166 ? -1.414 2.271 8.461 1 98.19 166 ILE B N 1
ATOM 2743 C CA . ILE B 1 166 ? -2.305 1.12 8.555 1 98.19 166 ILE B CA 1
ATOM 2744 C C . ILE B 1 166 ? -2.867 1.019 9.969 1 98.19 166 ILE B C 1
ATOM 2746 O O . ILE B 1 166 ? -4.078 0.891 10.156 1 98.19 166 ILE B O 1
ATOM 2750 N N . ASP B 1 167 ? -2.025 1.154 10.969 1 97.81 167 ASP B N 1
ATOM 2751 C CA . ASP B 1 167 ? -2.412 1.04 12.367 1 97.81 167 ASP B CA 1
ATOM 2752 C C . ASP B 1 167 ? -3.398 2.139 12.758 1 97.81 167 ASP B C 1
ATOM 2754 O O . ASP B 1 167 ? -4.414 1.869 13.406 1 97.81 167 ASP B O 1
ATOM 2758 N N . LEU B 1 168 ? -3.076 3.348 12.391 1 98.75 168 LEU B N 1
ATOM 2759 C CA . LEU B 1 168 ? -3.979 4.441 12.734 1 98.75 168 LEU B CA 1
ATOM 2760 C C . LEU B 1 168 ? -5.324 4.273 12.031 1 98.75 168 LEU B C 1
ATOM 2762 O O . LEU B 1 168 ? -6.371 4.57 12.617 1 98.75 168 LEU B O 1
ATOM 2766 N N . SER B 1 169 ? -5.316 3.844 10.789 1 98.81 169 SER B N 1
ATOM 2767 C CA . SER B 1 169 ? -6.566 3.617 10.07 1 98.81 169 SER B CA 1
ATOM 2768 C C . SER B 1 169 ? -7.418 2.559 10.766 1 98.81 169 SER B C 1
ATOM 2770 O O . SER B 1 169 ? -8.633 2.711 10.883 1 98.81 169 SER B O 1
ATOM 2772 N N . LEU B 1 170 ? -6.793 1.453 11.211 1 98.56 170 LEU B N 1
ATOM 2773 C CA . LEU B 1 170 ? -7.52 0.425 11.953 1 98.56 170 LEU B CA 1
ATOM 2774 C C . LEU B 1 170 ? -8.094 0.988 13.242 1 98.56 170 LEU B C 1
ATOM 2776 O O . LEU B 1 170 ? -9.219 0.65 13.625 1 98.56 170 LEU B O 1
ATOM 2780 N N . TYR B 1 171 ? -7.336 1.823 13.922 1 98.75 171 TYR B N 1
ATOM 2781 C CA . TYR B 1 171 ? -7.809 2.49 15.133 1 98.75 171 TYR B CA 1
ATOM 2782 C C . TYR B 1 171 ? -9.031 3.354 14.836 1 98.75 171 TYR B C 1
ATOM 2784 O O . TYR B 1 171 ? -10 3.35 15.594 1 98.75 171 TYR B O 1
ATOM 2792 N N . VAL B 1 172 ? -9 4.059 13.711 1 98.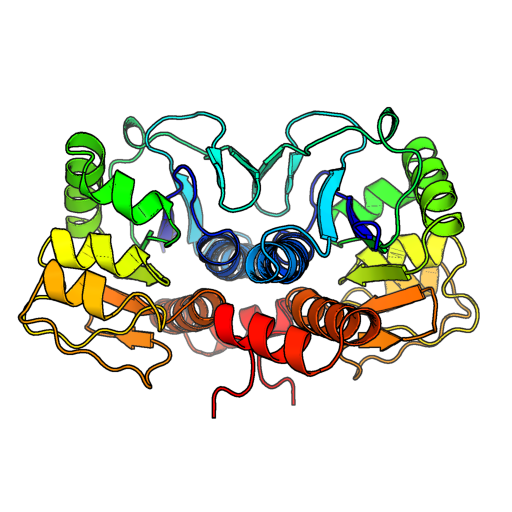81 172 VAL B N 1
ATOM 2793 C CA . VAL B 1 172 ? -10.125 4.906 13.32 1 98.81 172 VAL B CA 1
ATOM 2794 C C . VAL B 1 172 ? -11.336 4.035 13.008 1 98.81 172 VAL B C 1
ATOM 2796 O O . VAL B 1 172 ? -12.469 4.375 13.375 1 98.81 172 VAL B O 1
ATOM 2799 N N . VAL B 1 173 ? -11.148 2.918 12.328 1 98.69 173 VAL B N 1
ATOM 2800 C CA . VAL B 1 173 ? -12.234 1.976 12.078 1 98.69 173 VAL B CA 1
ATOM 2801 C C . VAL B 1 173 ? -12.859 1.543 13.406 1 98.69 173 VAL B C 1
ATOM 2803 O O . VAL B 1 173 ? -14.086 1.482 13.531 1 98.69 173 VAL B O 1
ATOM 2806 N N . GLU B 1 174 ? -12.039 1.253 14.359 1 98.62 174 GLU B N 1
ATOM 2807 C CA . GLU B 1 174 ? -12.531 0.854 15.68 1 98.62 174 GLU B CA 1
ATOM 2808 C C . GLU B 1 174 ? -13.375 1.961 16.312 1 98.62 174 GLU B C 1
ATOM 2810 O O . GLU B 1 174 ? -14.43 1.693 16.891 1 98.62 174 GLU B O 1
ATOM 2815 N N . LYS B 1 175 ? -12.922 3.168 16.234 1 98.25 175 LYS B N 1
ATOM 2816 C CA . LYS B 1 175 ? -13.602 4.316 16.812 1 98.25 175 LYS B CA 1
ATOM 2817 C C . LYS B 1 175 ? -15 4.48 16.234 1 98.25 175 LYS B C 1
ATOM 2819 O O . LYS B 1 175 ? -15.945 4.82 16.953 1 98.25 175 LYS B O 1
ATOM 2824 N N . TYR B 1 176 ? -15.164 4.242 14.977 1 98.19 176 TYR B N 1
ATOM 2825 C CA . TYR B 1 176 ? -16.422 4.539 14.297 1 98.19 176 TYR B CA 1
ATOM 2826 C C . TYR B 1 176 ? -17.328 3.32 14.289 1 98.19 176 TYR B C 1
ATOM 2828 O O . TYR B 1 176 ? -18.562 3.455 14.305 1 98.19 176 TYR B O 1
ATOM 2836 N N . PHE B 1 177 ? -16.719 2.074 14.297 1 98.12 177 PHE B N 1
ATOM 2837 C CA . PHE B 1 177 ? -17.562 0.918 14 1 98.12 177 PHE B CA 1
ATOM 2838 C C . PHE B 1 177 ? -17.375 -0.161 15.062 1 98.12 177 PHE B C 1
ATOM 2840 O O . PHE B 1 177 ? -18.047 -1.194 15.023 1 98.12 177 PHE B O 1
ATOM 2847 N N . GLY B 1 178 ? -16.438 -0.002 15.961 1 98.31 178 GLY B N 1
ATOM 2848 C CA . GLY B 1 178 ? -16.266 -0.924 17.078 1 98.31 178 GLY B CA 1
ATOM 2849 C C . GLY B 1 178 ? -15.164 -1.936 16.844 1 98.31 178 GLY B C 1
ATOM 2850 O O . GLY B 1 178 ? -14.648 -2.068 15.727 1 98.31 178 GLY B O 1
ATOM 2851 N N . VAL B 1 179 ? -14.82 -2.645 17.906 1 98.31 179 VAL B N 1
ATOM 2852 C CA . VAL B 1 179 ? -13.688 -3.564 17.969 1 98.31 179 VAL B CA 1
ATOM 2853 C C . VAL B 1 179 ? -13.922 -4.73 17.016 1 98.31 179 VAL B C 1
ATOM 2855 O O . VAL B 1 179 ? -12.992 -5.199 16.359 1 98.31 179 VAL B O 1
ATOM 2858 N N . GLU B 1 180 ? -15.125 -5.199 16.906 1 98.19 180 GLU B N 1
ATOM 2859 C CA . GLU B 1 180 ? -15.422 -6.348 16.062 1 98.19 180 GLU B CA 1
ATOM 2860 C C . GLU B 1 180 ? -15.117 -6.047 14.594 1 98.19 180 GLU B C 1
ATOM 2862 O O . GLU B 1 180 ? -14.484 -6.852 13.906 1 98.19 180 GLU B O 1
ATOM 2867 N N . THR B 1 181 ? -15.578 -4.848 14.094 1 98.31 181 THR B N 1
ATOM 2868 C CA . THR B 1 181 ? -15.32 -4.441 12.719 1 98.31 181 THR B CA 1
ATOM 2869 C C . THR B 1 181 ? -13.82 -4.281 12.469 1 98.31 181 THR B C 1
ATOM 2871 O O . THR B 1 181 ? -13.305 -4.719 11.445 1 98.31 181 THR B O 1
ATOM 2874 N N . ARG B 1 182 ? -13.133 -3.658 13.406 1 98.25 182 ARG B N 1
ATOM 2875 C CA . ARG B 1 182 ? -11.688 -3.523 13.312 1 98.25 182 ARG B CA 1
ATOM 2876 C C . ARG B 1 182 ? -11.016 -4.887 13.18 1 98.25 182 ARG B C 1
ATOM 2878 O O . ARG B 1 182 ? -10.148 -5.078 12.32 1 98.25 182 ARG B O 1
ATOM 2885 N N . GLU B 1 183 ? -11.391 -5.855 14.008 1 97.88 183 GLU B N 1
ATOM 2886 C CA . GLU B 1 183 ? -10.781 -7.18 14.016 1 97.88 183 GLU B CA 1
ATOM 2887 C C . GLU B 1 183 ? -11.07 -7.926 12.719 1 97.88 183 GLU B C 1
ATOM 2889 O O . GLU B 1 183 ? -10.195 -8.602 12.172 1 97.88 183 GLU B O 1
ATOM 2894 N N . LYS B 1 184 ? -12.266 -7.836 12.227 1 97.88 184 LYS B N 1
ATOM 2895 C CA . LYS B 1 184 ? -12.609 -8.477 10.961 1 97.88 184 LYS B CA 1
ATOM 2896 C C . LYS B 1 184 ? -11.781 -7.902 9.812 1 97.88 184 LYS B C 1
ATOM 2898 O O . LYS B 1 184 ? -11.32 -8.641 8.945 1 97.88 184 LYS B O 1
ATOM 2903 N N . THR B 1 185 ? -11.641 -6.582 9.812 1 98.19 185 THR B N 1
ATOM 2904 C CA . THR B 1 185 ? -10.844 -5.922 8.781 1 98.19 185 THR B CA 1
ATOM 2905 C C . THR B 1 185 ? -9.391 -6.383 8.844 1 98.19 185 THR B C 1
ATOM 2907 O O . THR B 1 185 ? -8.82 -6.781 7.828 1 98.19 185 THR B O 1
ATOM 2910 N N . ALA B 1 186 ? -8.82 -6.344 10.039 1 97.56 186 ALA B N 1
ATOM 2911 C CA . ALA B 1 186 ? -7.438 -6.77 10.234 1 97.56 186 ALA B CA 1
ATOM 2912 C C . ALA B 1 186 ? -7.25 -8.227 9.828 1 97.56 186 ALA B C 1
ATOM 2914 O O . ALA B 1 186 ? -6.238 -8.586 9.219 1 97.56 186 ALA B O 1
ATOM 2915 N N . LYS B 1 187 ? -8.188 -9.055 10.195 1 96.44 187 LYS B N 1
ATOM 2916 C CA . LYS B 1 187 ? -8.125 -10.469 9.859 1 96.44 187 LYS B CA 1
ATOM 2917 C C . LYS B 1 187 ? -8.141 -10.68 8.344 1 96.44 187 LYS B C 1
ATOM 2919 O O . LYS B 1 187 ? -7.352 -11.461 7.816 1 96.44 187 LYS B O 1
ATOM 2924 N N . TYR B 1 188 ? -9.047 -9.984 7.66 1 96.75 188 TYR B N 1
ATOM 2925 C CA . TYR B 1 188 ? -9.094 -10.078 6.203 1 96.75 188 TYR B CA 1
ATOM 2926 C C . TYR B 1 188 ? -7.75 -9.688 5.594 1 96.75 188 TYR B C 1
ATOM 2928 O O . TYR B 1 188 ? -7.273 -10.344 4.664 1 96.75 188 TYR B O 1
ATOM 2936 N N . MET B 1 189 ? -7.117 -8.656 6.125 1 97 189 MET B N 1
ATOM 2937 C CA . MET B 1 189 ? -5.863 -8.133 5.598 1 97 189 MET B CA 1
ATOM 2938 C C . MET B 1 189 ? -4.68 -8.977 6.055 1 97 189 MET B C 1
ATOM 2940 O O . MET B 1 189 ? -3.555 -8.781 5.598 1 97 189 MET B O 1
ATOM 2944 N N . GLU B 1 190 ? -4.953 -9.883 7.035 1 95.62 190 GLU B N 1
ATOM 2945 C CA . GLU B 1 190 ? -3.9 -10.656 7.68 1 95.62 190 GLU B CA 1
ATOM 2946 C C . GLU B 1 190 ? -2.791 -9.75 8.211 1 95.62 190 GLU B C 1
ATOM 2948 O O . GLU B 1 190 ? -1.613 -9.969 7.918 1 95.62 190 GLU B O 1
ATOM 2953 N N . TYR B 1 191 ? -3.188 -8.75 8.859 1 94.62 191 TYR B N 1
ATOM 2954 C CA . TYR B 1 191 ? -2.318 -7.762 9.484 1 94.62 191 TYR B CA 1
ATOM 2955 C C . TYR B 1 191 ? -2.4 -7.84 11 1 94.62 191 TYR B C 1
ATOM 2957 O O . TYR B 1 191 ? -3.494 -7.898 11.57 1 94.62 191 TYR B O 1
ATOM 2965 N N . GLY B 1 192 ? -1.249 -7.715 11.625 1 81.44 192 GLY B N 1
ATOM 2966 C CA . GLY B 1 192 ? -1.187 -7.75 13.078 1 81.44 192 GLY B CA 1
ATOM 2967 C C . GLY B 1 192 ? -0.906 -9.133 13.633 1 81.44 192 GLY B C 1
ATOM 2968 O O . GLY B 1 192 ? -0.344 -9.984 12.938 1 81.44 192 GLY B O 1
ATOM 2969 N N . GLU B 1 193 ? -1.012 -9.461 15.094 1 61.94 193 GLU B N 1
ATOM 2970 C CA . GLU B 1 193 ? -0.686 -10.719 15.758 1 61.94 193 GLU B CA 1
ATOM 2971 C C . GLU B 1 193 ? -1.697 -11.812 15.406 1 61.94 193 GLU B C 1
ATOM 2973 O O . GLU B 1 193 ? -2.906 -11.609 15.547 1 61.94 193 GLU B O 1
ATOM 2978 N N . PHE B 1 194 ? -1.546 -12.281 14.289 1 40.16 194 PHE B N 1
ATOM 2979 C CA . PHE B 1 194 ? -2.43 -13.414 14.039 1 40.16 194 PHE B CA 1
ATOM 2980 C C . PHE B 1 194 ? -2.104 -14.578 14.969 1 40.16 194 PHE B C 1
ATOM 2982 O O . PHE B 1 194 ? -1.019 -15.156 14.891 1 40.16 194 PHE B O 1
ATOM 2989 N N . ASN B 1 195 ? -2.236 -14.367 16.188 1 32.78 195 ASN B N 1
ATOM 2990 C CA . ASN B 1 195 ? -2.186 -15.578 17.016 1 32.78 195 ASN B CA 1
ATOM 2991 C C . ASN B 1 195 ? -3.178 -16.625 16.516 1 32.78 195 ASN B C 1
ATOM 2993 O O . ASN B 1 195 ? -4.285 -16.281 16.094 1 32.78 195 ASN B O 1
#

pLDDT: mean 97.08, std 7.38, range [32.78, 98.94]

Radius of gyration: 20.1 Å; Cα contacts (8 Å, |Δi|>4): 932; chains: 2; bounding box: 54×60×46 Å

Secondary structure (DSSP, 8-state):
-PPEEEEEEE-TT--HHHHHHHHHHHHHHHHHTTT-SEEEEEEESSSS-EE-GGG-EEE-SEEGGG----SEEEE--STHHHHHTT-HHHHHHHHHHHHH-SEEEEEGGGHHHHHHTTTTTT-EE---TTSHHHHHHH-TT-EE-TT-SEEEETTEEEE-STTHHHHHHHHHHHHHH-HHHHHHHHHHHT-S---/-PPEEEEEEE-TT--HHHHHHHHHHHHHHHHHTTT-SEEEEEEESSSS-EE-GGG-EEE-SEEGGG----SEEEE--STHHHHHTT-HHHHHHHHHHHHH-SEEEEEGGGHHHHHHTTTTTT-EE---TTSHHHHHHH-TT-EE-TT-SEEEETTEEEE-STTHHHHHHHHHHHHHH-HHHHHHHHHHHT-S---

Nearest PDB structures (foldseek):
  7l9q-assembly1_B  TM=9.269E-01  e=1.453E-17  Pseudomonas protegens Pf-5
  3mgk-assembly1_A  TM=9.080E-01  e=1.364E-17  Clostridium acetobutylicum
  3nor-assembly1_A-2  TM=8.860E-01  e=8.746E-18  Pseudomonas fluorescens
  7lav-assembly1_A  TM=8.833E-01  e=4.941E-18  Pseudomonas protegens Pf-5
  3nov-assembly1_A-2  TM=8.853E-01  e=1.058E-17  Pseudomonas fluorescens